Protein 1X0G (pdb70)

Sequence (427 aa):
MVELTPAAIQELERLQILRIQVQPSECGDWRYDLALVAEPKPTDLLTQSQGWTIAIAAEAAELLRGLRVDYIEDLMGGAFRFHNPNASQTCGCGMAFRVSRSMVELTPAAIQELERLQTHGVRRGQAAILRIQVQPSECGDWRYDLALVAEPKPTDLLTQSQGWTIAIAAEAAELLRGLRVDYIEDLMGGAFRFHNPNASQTCGCGMAFRVSMVELTPAAIQELERLQTHGVRRGQAAILRIQVQPSECGDWRYDLALVAEPKPTDLLTQSQGWTIAIAAEAAELLRGLRVDYIEDLMGGAFRFHNPNASQTCGCGMAFRVSRMVELTPAAIQELERLQTHAAILRIQVQPSECGDWRYDLALVAEPKPTDLLTQSQGWTIAIAAEAAELLRGLRVDYIEDLMGGAFRFHNPNASQTCGCGMAFRVS

Secondary structure (DSSP, 8-state):
--EE-HHHHHHT-----EEEEEEEBSSSSEEEEEEE-SS--TT-EEE-SSS--EEE-GGGHHHHTT-EEEEEEETTEEEEEEE-TT-SEE-SSSSEEE----/--EE-HHHHHHHHHHH-SSS--SS--EEEEEEEEEEEEEEEEEEEE-SS--TT-EEEEETTEEEEE-GGGHHHHTT-EEEEEEETTEEEEEEE-TGGGEEEPP-TTT---/--EE-HHHHHHHHHHSSSS----SSSEEEEEEEEBSSSSEEEEEEE-SS--TTSEEEEETTEEEEE-GGGHHHHTT-EEEEE--TTS-EEEEE-TT-SEE-TTSSEEE---/--EE-HHHHHHHHHHHT----EEEEEEEEEEEEEEEEEEEESS--TTSEEEEETTEEEEE-TTHHHHHTT-EEEEEEETTEEEEEEE-STT-EEE------S--

Solvent-accessible surface area: 20281 Å² total; per-residue (Å²): 66,5,100,10,27,91,54,0,15,120,53,0,109,102,105,200,86,0,22,0,47,12,27,15,1,10,28,15,3,2,6,0,37,3,43,58,45,117,130,34,37,133,45,14,89,88,35,110,35,102,72,20,24,0,0,0,0,19,29,0,15,97,4,0,138,33,1,87,0,19,47,78,140,52,155,123,28,36,34,5,28,12,85,12,96,49,25,58,87,68,29,91,25,14,7,3,0,24,38,81,59,139,67,7,80,1,30,91,37,0,21,116,14,6,86,114,51,65,84,125,72,134,178,73,82,132,61,19,18,1,28,0,73,18,57,23,28,14,10,1,15,7,74,21,45,58,50,71,51,83,123,50,119,139,73,13,88,102,25,119,14,98,68,13,45,0,0,5,8,34,66,0,19,100,42,0,118,29,0,95,1,34,32,74,123,48,39,9,31,22,1,41,13,16,39,3,51,79,31,12,52,9,0,2,55,4,120,60,58,37,84,116,72,7,104,11,34,88,45,0,11,126,22,1,80,113,42,38,54,150,40,78,219,59,44,107,26,30,22,0,17,0,58,12,29,13,2,8,31,6,0,0,4,4,32,3,35,30,33,59,123,35,97,141,43,9,74,91,35,126,30,98,73,12,34,2,0,0,0,22,24,0,10,104,8,0,131,25,0,97,0,28,20,76,132,32,168,82,51,11,15,5,32,22,80,17,100,50,31,53,81,83,24,73,5,14,5,3,0,45,20,88,103,116,5,94,2,28,93,51,0,15,116,23,10,73,144,66,82,120,146,129,38,15,0,26,0,81,18,81,27,13,19,10,2,20,10,64,18,34,50,48,49,36,46,122,40,122,134,104,19,66,104,38,118,12,110,68,20,52,0,0,0,7,26,56,1,10,96,25,0,129,24,0,97,0,37,25,77,114,43,42,11,3,2,3,23,19,8,26,4,55,74,32,7,48,11,0,3,61,25,85,84,171,186,142,70

Structure (mmCIF, N/CA/C/O backbone):
data_1X0G
#
_entry.id   1X0G
#
_cell.length_a   77.472
_cell.length_b   102.788
_cell.length_c   137.032
_cell.angle_alpha   90.00
_cell.angle_beta   90.00
_cell.angle_gamma   90.00
#
_symmetry.space_group_name_H-M   'I 2 2 2'
#
loop_
_entity.id
_entity.type
_entity.pdbx_description
1 polymer IscA
2 non-polymer 'SODIUM ION'
3 non-polymer 'FE2/S2 (INORGANIC) CLUSTER'
4 water water
#
loop_
_atom_site.group_PDB
_atom_site.id
_atom_site.type_symbol
_atom_site.label_atom_id
_atom_site.label_alt_id
_atom_site.label_comp_id
_atom_site.label_asym_id
_atom_site.label_entity_id
_atom_site.label_seq_id
_atom_site.pdbx_PDB_ins_code
_atom_site.Cartn_x
_atom_site.Cartn_y
_atom_site.Cartn_z
_atom_site.occupancy
_atom_site.B_iso_or_equiv
_atom_site.auth_seq_id
_atom_site.auth_comp_id
_atom_site.auth_asym_id
_atom_site.auth_atom_id
_atom_site.pdbx_PDB_model_num
ATOM 1 N N . MET A 1 1 ? -25.965 22.113 57.699 1.00 95.77 1 MET A N 1
ATOM 2 C CA . MET A 1 1 ? -24.528 21.736 57.420 1.00 96.11 1 MET A CA 1
ATOM 3 C C . MET A 1 1 ? -23.578 22.503 58.310 1.00 93.80 1 MET A C 1
ATOM 4 O O . MET A 1 1 ? -22.590 21.968 58.765 1.00 94.18 1 MET A O 1
ATOM 9 N N . VAL A 1 2 ? -23.872 23.768 58.536 1.00 91.03 2 VAL A N 1
ATOM 10 C CA . VAL A 1 2 ? -22.937 24.600 59.211 1.00 88.17 2 VAL A CA 1
ATOM 11 C C . VAL A 1 2 ? -23.699 25.500 60.113 1.00 86.01 2 VAL A C 1
ATOM 12 O O . VAL A 1 2 ? -24.770 25.910 59.776 1.00 85.42 2 VAL A O 1
ATOM 16 N N . GLU A 1 3 ? -23.135 25.811 61.271 1.00 83.93 3 GLU A N 1
ATOM 17 C CA . GLU A 1 3 ? -23.758 26.775 62.163 1.00 81.35 3 GLU A CA 1
ATOM 18 C C . GLU A 1 3 ? -22.861 27.907 62.585 1.00 78.52 3 GLU A C 1
ATOM 19 O O . GLU A 1 3 ? -21.607 27.778 62.643 1.00 76.87 3 GLU A O 1
ATOM 25 N N . LEU A 1 4 ? -23.558 29.000 62.892 1.00 75.37 4 LEU A N 1
ATOM 26 C CA . LEU A 1 4 ? -22.987 30.157 63.513 1.00 73.50 4 LEU A CA 1
ATOM 27 C C . LEU A 1 4 ? -23.706 30.457 64.814 1.00 73.03 4 LEU A C 1
ATOM 28 O O . LEU A 1 4 ? -24.945 30.419 64.902 1.00 73.51 4 LEU A O 1
ATOM 33 N N . THR A 1 5 ? -22.920 30.775 65.830 1.00 71.49 5 THR A N 1
ATOM 34 C CA . THR A 1 5 ? -23.449 31.244 67.097 1.00 69.37 5 THR A CA 1
ATOM 35 C C . THR A 1 5 ? -23.992 32.657 66.919 1.00 68.53 5 THR A C 1
ATOM 36 O O . THR A 1 5 ? -23.435 33.433 66.135 1.00 67.72 5 THR A O 1
ATOM 40 N N . PRO A 1 6 ? -25.087 33.000 67.637 1.00 67.91 6 PRO A N 1
ATOM 41 C CA . PRO A 1 6 ? -25.605 34.364 67.594 1.00 67.23 6 PRO A CA 1
ATOM 42 C C . PRO A 1 6 ? -24.494 35.374 67.755 1.00 67.04 6 PRO A C 1
ATOM 43 O O . PRO A 1 6 ? -24.591 36.478 67.207 1.00 67.42 6 PRO A O 1
ATOM 47 N N . ALA A 1 7 ? -23.445 34.996 68.491 1.00 66.34 7 ALA A N 1
ATOM 48 C CA . ALA A 1 7 ? -22.371 35.928 68.757 1.00 66.03 7 ALA A CA 1
ATOM 49 C C . ALA A 1 7 ? -21.653 36.257 67.438 1.00 66.07 7 ALA A C 1
ATOM 50 O O . ALA A 1 7 ? -21.446 37.424 67.138 1.00 67.56 7 ALA A O 1
ATOM 52 N N . ALA A 1 8 ? -21.346 35.245 66.629 1.00 65.24 8 ALA A N 1
ATOM 53 C CA . ALA A 1 8 ? -20.683 35.423 65.315 1.00 64.57 8 ALA A CA 1
ATOM 54 C C . ALA A 1 8 ? -21.474 36.280 64.321 1.00 63.24 8 ALA A C 1
ATOM 55 O O . ALA A 1 8 ? -20.945 37.237 63.763 1.00 61.99 8 ALA A O 1
ATOM 57 N N . ILE A 1 9 ? -22.748 35.936 64.156 1.00 63.21 9 ILE A N 1
ATOM 58 C CA . ILE A 1 9 ? -23.716 36.730 63.389 1.00 63.42 9 ILE A CA 1
ATOM 59 C C . ILE A 1 9 ? -23.567 38.218 63.578 1.00 64.22 9 ILE A C 1
ATOM 60 O O . ILE A 1 9 ? -23.828 38.992 62.665 1.00 64.89 9 ILE A O 1
ATOM 65 N N . GLN A 1 10 ? -23.246 38.634 64.794 1.00 64.97 10 GLN A N 1
ATOM 66 C CA . GLN A 1 10 ? -23.431 40.028 65.127 1.00 65.20 10 GLN A CA 1
ATOM 67 C C . GLN A 1 10 ? -22.138 40.786 65.040 1.00 65.60 10 GLN A C 1
ATOM 68 O O . GLN A 1 10 ? -22.114 41.977 64.710 1.00 65.38 10 GLN A O 1
ATOM 74 N N . GLU A 1 11 ? -21.052 40.073 65.320 1.00 66.55 11 GLU A N 1
ATOM 75 C CA . GLU A 1 11 ? -19.788 40.499 64.777 1.00 67.12 11 GLU A CA 1
ATOM 76 C C . GLU A 1 11 ? -19.919 40.575 63.267 1.00 67.68 11 GLU A C 1
ATOM 77 O O . GLU A 1 11 ? -19.255 41.414 62.678 1.00 68.14 11 GLU A O 1
ATOM 83 N N . LEU A 1 12 ? -20.773 39.739 62.646 1.00 67.81 12 LEU A N 1
ATOM 84 C CA . LEU A 1 12 ? -21.001 39.875 61.191 1.00 68.19 12 LEU A CA 1
ATOM 85 C C . LEU A 1 12 ? -21.886 41.090 60.725 1.00 69.08 12 LEU A C 1
ATOM 86 O O . LEU A 1 12 ? -21.994 41.373 59.510 1.00 69.00 12 LEU A O 1
ATOM 91 N N . GLU A 1 13 ? -22.507 41.800 61.689 1.00 69.38 13 GLU A N 1
ATOM 92 C CA . GLU A 1 13 ? -22.930 43.146 61.361 1.00 69.58 13 GLU A CA 1
ATOM 93 C C . GLU A 1 13 ? -21.740 44.034 61.855 1.00 69.90 13 GLU A C 1
ATOM 94 O O . GLU A 1 13 ? -21.379 44.151 63.055 1.00 69.18 13 GLU A O 1
ATOM 100 N N . ARG A 1 14 ? -21.094 44.522 60.765 1.00 71.65 14 ARG A N 1
ATOM 101 C CA . ARG A 1 14 ? -19.650 44.308 60.488 1.00 73.53 14 ARG A CA 1
ATOM 102 C C . ARG A 1 14 ? -19.606 44.459 58.993 1.00 73.71 14 ARG A C 1
ATOM 103 O O . ARG A 1 14 ? -18.552 44.556 58.358 1.00 73.66 14 ARG A O 1
ATOM 111 N N . LEU A 1 15 ? -20.803 44.424 58.433 1.00 73.89 15 LEU A N 1
ATOM 112 C CA . LEU A 1 15 ? -21.060 45.128 57.241 1.00 73.42 15 LEU A CA 1
ATOM 113 C C . LEU A 1 15 ? -20.910 46.616 57.678 1.00 73.12 15 LEU A C 1
ATOM 114 O O . LEU A 1 15 ? -21.868 47.425 57.598 1.00 73.55 15 LEU A O 1
ATOM 119 N N . GLN A 1 16 ? -19.694 46.944 58.178 1.00 72.14 16 GLN A N 1
ATOM 120 C CA . GLN A 1 16 ? -19.218 48.330 58.293 1.00 71.85 16 GLN A CA 1
ATOM 121 C C . GLN A 1 16 ? -20.120 49.180 59.223 1.00 70.89 16 GLN A C 1
ATOM 122 O O . GLN A 1 16 ? -19.822 49.373 60.479 1.00 69.62 16 GLN A O 1
ATOM 128 N N . ILE A 1 27 ? -25.140 37.531 53.367 1.00 58.19 27 ILE A N 1
ATOM 129 C CA . ILE A 1 27 ? -24.563 36.172 52.972 1.00 59.10 27 ILE A CA 1
ATOM 130 C C . ILE A 1 27 ? -22.993 35.889 53.064 1.00 58.82 27 ILE A C 1
ATOM 131 O O . ILE A 1 27 ? -22.131 36.661 52.589 1.00 58.02 27 ILE A O 1
ATOM 136 N N . LEU A 1 28 ? -22.653 34.734 53.652 1.00 60.11 28 LEU A N 1
ATOM 137 C CA . LEU A 1 28 ? -21.244 34.405 54.031 1.00 61.46 28 LEU A CA 1
ATOM 138 C C . LEU A 1 28 ? -20.621 33.169 53.385 1.00 61.68 28 LEU A C 1
ATOM 139 O O . LEU A 1 28 ? -21.250 32.120 53.270 1.00 62.37 28 LEU A O 1
ATOM 144 N N . ARG A 1 29 ? -19.339 33.268 53.031 1.00 61.71 29 ARG A N 1
ATOM 145 C CA . ARG A 1 29 ? -18.819 32.239 52.215 1.00 61.73 29 ARG A CA 1
ATOM 146 C C . ARG A 1 29 ? -17.599 31.699 52.843 1.00 61.89 29 ARG A C 1
ATOM 147 O O . ARG A 1 29 ? -16.583 32.377 53.018 1.00 62.59 29 ARG A O 1
ATOM 155 N N . ILE A 1 30 ? -17.760 30.460 53.266 1.00 61.13 30 ILE A N 1
ATOM 156 C CA . ILE A 1 30 ? -16.721 29.761 53.897 1.00 60.33 30 ILE A CA 1
ATOM 157 C C . ILE A 1 30 ? -16.078 28.837 52.828 1.00 61.31 30 ILE A C 1
ATOM 158 O O . ILE A 1 30 ? -16.814 28.109 52.093 1.00 61.37 30 ILE A O 1
ATOM 163 N N . GLN A 1 31 ? -14.737 28.915 52.730 1.00 60.84 31 GLN A N 1
ATOM 164 C CA . GLN A 1 31 ? -13.896 27.989 51.970 1.00 62.68 31 GLN A CA 1
ATOM 165 C C . GLN A 1 31 ? -12.518 27.770 52.711 1.00 63.38 31 GLN A C 1
ATOM 166 O O . GLN A 1 31 ? -12.329 28.277 53.836 1.00 65.29 31 GLN A O 1
ATOM 172 N N . VAL A 1 32 ? -11.569 27.037 52.133 1.00 62.32 32 VAL A N 1
ATOM 173 C CA . VAL A 1 32 ? -10.315 26.808 52.835 1.00 61.45 32 VAL A CA 1
ATOM 174 C C . VAL A 1 32 ? -9.158 27.204 51.955 1.00 61.94 32 VAL A C 1
ATOM 175 O O . VAL A 1 32 ? -9.238 27.196 50.749 1.00 60.42 32 VAL A O 1
ATOM 179 N N . GLN A 1 33 ? -8.029 27.484 52.532 1.00 61.63 33 GLN A N 1
ATOM 180 C CA . GLN A 1 33 ? -6.923 27.538 51.663 1.00 60.81 33 GLN A CA 1
ATOM 181 C C . GLN A 1 33 ? -5.726 26.867 52.322 1.00 59.00 33 GLN A C 1
ATOM 182 O O . GLN A 1 33 ? -5.620 26.743 53.530 1.00 58.82 33 GLN A O 1
ATOM 188 N N . PRO A 1 34 ? -4.801 26.397 51.509 1.00 58.43 34 PRO A N 1
ATOM 189 C CA . PRO A 1 34 ? -3.648 25.750 52.115 1.00 57.48 34 PRO A CA 1
ATOM 190 C C . PRO A 1 34 ? -2.945 26.704 53.053 1.00 59.32 34 PRO A C 1
ATOM 191 O O . PRO A 1 34 ? -2.889 27.884 52.740 1.00 58.27 34 PRO A O 1
ATOM 195 N N . SER A 1 35 ? -2.388 26.203 54.178 1.00 59.96 35 SER A N 1
ATOM 196 C CA . SER A 1 35 ? -1.834 27.086 55.137 1.00 60.46 35 SER A CA 1
ATOM 197 C C . SER A 1 35 ? -0.583 26.543 55.745 1.00 60.84 35 SER A C 1
ATOM 198 O O . SER A 1 35 ? -0.372 25.371 55.636 1.00 61.59 35 SER A O 1
ATOM 201 N N . GLU A 1 36 ? 0.283 27.407 56.282 1.00 60.50 36 GLU A N 1
ATOM 202 C CA . GLU A 1 36 ? 1.493 27.002 56.973 1.00 60.47 36 GLU A CA 1
ATOM 203 C C . GLU A 1 36 ? 1.239 26.224 58.256 1.00 60.60 36 GLU A C 1
ATOM 204 O O . GLU A 1 36 ? 1.648 25.056 58.396 1.00 61.26 36 GLU A O 1
ATOM 210 N N . CYS A 1 37 ? 0.568 26.827 59.217 1.00 61.71 37 CYS A N 1
ATOM 211 C CA . CYS A 1 37 ? 0.074 26.036 60.367 1.00 61.09 37 CYS A CA 1
ATOM 212 C C . CYS A 1 37 ? -0.868 24.984 59.772 1.00 59.57 37 CYS A C 1
ATOM 213 O O . CYS A 1 37 ? -1.648 25.323 58.885 1.00 60.50 37 CYS A O 1
ATOM 216 N N . GLY A 1 38 ? -0.721 23.723 60.136 1.00 57.36 38 GLY A N 1
ATOM 217 C CA . GLY A 1 38 ? -1.734 22.752 59.710 1.00 58.12 38 GLY A CA 1
ATOM 218 C C . GLY A 1 38 ? -1.758 22.556 58.213 1.00 59.54 38 GLY A C 1
ATOM 219 O O . GLY A 1 38 ? -0.724 22.756 57.527 1.00 59.06 38 GLY A O 1
ATOM 220 N N . ASP A 1 39 ? -2.930 22.165 57.704 1.00 59.15 39 ASP A N 1
ATOM 221 C CA . ASP A 1 39 ? -3.066 22.003 56.309 1.00 59.69 39 ASP A CA 1
ATOM 222 C C . ASP A 1 39 ? -3.938 23.061 55.684 1.00 61.63 39 ASP A C 1
ATOM 223 O O . ASP A 1 39 ? -3.613 23.526 54.616 1.00 63.29 39 ASP A O 1
ATOM 228 N N . TRP A 1 40 ? -5.048 23.422 56.311 1.00 61.97 40 TRP A N 1
ATOM 229 C CA . TRP A 1 40 ? -6.028 24.258 55.724 1.00 64.43 40 TRP A CA 1
ATOM 230 C C . TRP A 1 40 ? -6.320 25.378 56.689 1.00 65.92 40 TRP A C 1
ATOM 231 O O . TRP A 1 40 ? -6.408 25.114 57.929 1.00 68.27 40 TRP A O 1
ATOM 242 N N . ARG A 1 41 ? -6.464 26.599 56.169 1.00 64.25 41 ARG A N 1
ATOM 243 C CA . ARG A 1 41 ? -6.883 27.696 56.975 1.00 63.60 41 ARG A CA 1
ATOM 244 C C . ARG A 1 41 ? -8.223 28.130 56.391 1.00 64.08 41 ARG A C 1
ATOM 245 O O . ARG A 1 41 ? -8.374 28.205 55.163 1.00 63.23 41 ARG A O 1
ATOM 253 N N . TYR A 1 42 ? -9.223 28.379 57.262 1.00 64.14 42 TYR A N 1
ATOM 254 C CA . TYR A 1 42 ? -10.529 28.913 56.811 1.00 62.62 42 TYR A CA 1
ATOM 255 C C . TYR A 1 42 ? -10.339 30.241 56.098 1.00 61.77 42 TYR A C 1
ATOM 256 O O . TYR A 1 42 ? -9.457 31.040 56.395 1.00 61.48 42 TYR A O 1
ATOM 265 N N . ASP A 1 43 ? -11.109 30.424 55.058 1.00 62.51 43 ASP A N 1
ATOM 266 C CA . ASP A 1 43 ? -11.068 31.673 54.317 1.00 63.98 43 ASP A CA 1
ATOM 267 C C . ASP A 1 43 ? -12.529 32.204 54.401 1.00 63.61 43 ASP A C 1
ATOM 268 O O . ASP A 1 43 ? -13.480 31.459 54.204 1.00 63.78 43 ASP A O 1
ATOM 273 N N . LEU A 1 44 ? -12.715 33.445 54.840 1.00 64.28 44 LEU A N 1
ATOM 274 C CA . LEU A 1 44 ? -14.069 33.936 55.073 1.00 64.13 44 LEU A CA 1
ATOM 275 C C . LEU A 1 44 ? -14.333 35.165 54.290 1.00 64.06 44 LEU A C 1
ATOM 276 O O . LEU A 1 44 ? -13.639 36.172 54.428 1.00 65.31 44 LEU A O 1
ATOM 281 N N . ALA A 1 45 ? -15.354 35.137 53.467 1.00 64.34 45 ALA A N 1
ATOM 282 C CA . ALA A 1 45 ? -15.674 36.377 52.790 1.00 64.26 45 ALA A CA 1
ATOM 283 C C . ALA A 1 45 ? -17.141 36.708 52.913 1.00 63.72 45 ALA A C 1
ATOM 284 O O . ALA A 1 45 ? -17.979 35.809 53.070 1.00 63.65 45 ALA A O 1
ATOM 286 N N . LEU A 1 46 ? -17.423 38.008 52.869 1.00 63.46 46 LEU A N 1
ATOM 287 C CA . LEU A 1 46 ? -18.768 38.532 52.803 1.00 62.81 46 LEU A CA 1
ATOM 288 C C . LEU A 1 46 ? -19.027 38.655 51.344 1.00 62.56 46 LEU A C 1
ATOM 289 O O . LEU A 1 46 ? -18.239 39.281 50.628 1.00 63.21 46 LEU A O 1
ATOM 294 N N . VAL A 1 47 ? -20.107 38.083 50.842 1.00 62.31 47 VAL A N 1
ATOM 295 C CA . VAL A 1 47 ? -20.284 38.143 49.381 1.00 61.31 47 VAL A CA 1
ATOM 296 C C . VAL A 1 47 ? -21.674 38.531 48.872 1.00 62.13 47 VAL A C 1
ATOM 297 O O . VAL A 1 47 ? -22.687 38.223 49.529 1.00 62.84 47 VAL A O 1
ATOM 301 N N . ALA A 1 48 ? -21.725 39.160 47.673 1.00 61.75 48 ALA A N 1
ATOM 302 C CA . ALA A 1 48 ? -23.006 39.565 47.063 1.00 61.51 48 ALA A CA 1
ATOM 303 C C . ALA A 1 48 ? -23.807 38.345 46.598 1.00 61.82 48 ALA A C 1
ATOM 304 O O . ALA A 1 48 ? -25.168 38.345 46.577 1.00 61.99 48 ALA A O 1
ATOM 306 N N . GLU A 1 49 ? -22.844 37.181 46.200 1.00 62.64 49 GLU A N 1
ATOM 307 C CA . GLU A 1 49 ? -23.648 36.074 45.664 1.00 63.34 49 GLU A CA 1
ATOM 308 C C . GLU A 1 49 ? -22.843 34.792 45.915 1.00 63.90 49 GLU A C 1
ATOM 309 O O . GLU A 1 49 ? -21.599 34.821 45.911 1.00 64.61 49 GLU A O 1
ATOM 315 N N . PRO A 1 50 ? -23.547 33.667 46.174 1.00 64.49 50 PRO A N 1
ATOM 316 C CA . PRO A 1 50 ? -22.849 32.367 46.313 1.00 63.92 50 PRO A CA 1
ATOM 317 C C . PRO A 1 50 ? -22.446 31.836 44.951 1.00 63.85 50 PRO A C 1
ATOM 318 O O . PRO A 1 50 ? -23.209 32.008 44.009 1.00 64.99 50 PRO A O 1
ATOM 322 N N . LYS A 1 51 ? -21.261 31.240 44.824 1.00 63.37 51 LYS A N 1
ATOM 323 C CA . LYS A 1 51 ? -20.918 30.481 43.639 1.00 62.67 51 LYS A CA 1
ATOM 324 C C . LYS A 1 51 ? -22.131 29.615 43.356 1.00 61.53 51 LYS A C 1
ATOM 325 O O . LYS A 1 51 ? -22.861 29.225 44.278 1.00 60.65 51 LYS A O 1
ATOM 331 N N . PRO A 1 52 ? -22.421 29.371 42.075 1.00 61.79 52 PRO A N 1
ATOM 332 C CA . PRO A 1 52 ? -23.684 28.651 41.870 1.00 62.08 52 PRO A CA 1
ATOM 333 C C . PRO A 1 52 ? -23.731 27.244 42.506 1.00 62.65 52 PRO A C 1
ATOM 334 O O . PRO A 1 52 ? -24.818 26.785 42.840 1.00 64.12 52 PRO A O 1
ATOM 338 N N . THR A 1 53 ? -22.575 26.613 42.721 1.00 62.62 53 THR A N 1
ATOM 339 C CA . THR A 1 53 ? -22.462 25.252 43.257 1.00 62.16 53 THR A CA 1
ATOM 340 C C . THR A 1 53 ? -22.101 25.194 44.756 1.00 63.12 53 THR A C 1
ATOM 341 O O . THR A 1 53 ? -21.751 24.134 45.228 1.00 63.52 53 THR A O 1
ATOM 345 N N . ASP A 1 54 ? -22.119 26.310 45.491 1.00 63.64 54 ASP A N 1
ATOM 346 C CA . ASP A 1 54 ? -21.992 26.271 46.959 1.00 64.83 54 ASP A CA 1
ATOM 347 C C . ASP A 1 54 ? -23.135 25.542 47.688 1.00 65.66 54 ASP A C 1
ATOM 348 O O . ASP A 1 54 ? -24.297 25.496 47.211 1.00 66.76 54 ASP A O 1
ATOM 353 N N . LEU A 1 55 ? -22.813 25.010 48.854 1.00 66.45 55 LEU A N 1
ATOM 354 C CA . LEU A 1 55 ? -23.795 24.385 49.740 1.00 68.42 55 LEU A CA 1
ATOM 355 C C . LEU A 1 55 ? -24.316 25.357 50.821 1.00 69.53 55 LEU A C 1
ATOM 356 O O . LEU A 1 55 ? -23.575 25.712 51.787 1.00 69.16 55 LEU A O 1
ATOM 361 N N . LEU A 1 56 ? -25.587 25.759 50.648 1.00 69.05 56 LEU A N 1
ATOM 362 C CA . LEU A 1 56 ? -26.165 26.858 51.404 1.00 70.32 56 LEU A CA 1
ATOM 363 C C . LEU A 1 56 ? -26.870 26.431 52.692 1.00 71.48 56 LEU A C 1
ATOM 364 O O . LEU A 1 56 ? -27.542 25.399 52.733 1.00 72.18 56 LEU A O 1
ATOM 369 N N . THR A 1 57 ? -26.738 27.225 53.745 1.00 71.92 57 THR A N 1
ATOM 370 C CA . THR A 1 57 ? -27.644 27.046 54.861 1.00 73.06 57 THR A CA 1
ATOM 371 C C . THR A 1 57 ? -28.165 28.376 55.386 1.00 73.16 57 THR A C 1
ATOM 372 O O . THR A 1 57 ? -27.416 29.360 55.482 1.00 73.35 57 THR A O 1
ATOM 376 N N . GLN A 1 58 ? -29.468 28.411 55.646 1.00 73.15 58 GLN A N 1
ATOM 377 C CA . GLN A 1 58 ? -30.064 29.494 56.402 1.00 73.69 58 GLN A CA 1
ATOM 378 C C . GLN A 1 58 ? -29.725 29.284 57.892 1.00 73.40 58 GLN A C 1
ATOM 379 O O . GLN A 1 58 ? -29.333 28.179 58.274 1.00 74.30 58 GLN A O 1
ATOM 385 N N . SER A 1 59 ? -29.777 30.333 58.720 1.00 72.69 59 SER A N 1
ATOM 386 C CA . SER A 1 59 ? -29.626 30.172 60.197 1.00 71.84 59 SER A CA 1
ATOM 387 C C . SER A 1 59 ? -29.454 31.482 60.937 1.00 71.00 59 SER A C 1
ATOM 388 O O . SER A 1 59 ? -28.358 31.938 61.169 1.00 70.41 59 SER A O 1
ATOM 391 N N . GLN A 1 60 ? -30.583 32.073 61.311 1.00 70.85 60 GLN A N 1
ATOM 392 C CA . GLN A 1 60 ? -30.690 33.461 61.828 1.00 70.24 60 GLN A CA 1
ATOM 393 C C . GLN A 1 60 ? -30.680 34.447 60.653 1.00 69.84 60 GLN A C 1
ATOM 394 O O . GLN A 1 60 ? -29.868 35.407 60.605 1.00 69.85 60 GLN A O 1
ATOM 400 N N . GLY A 1 61 ? -31.613 34.148 59.687 1.00 69.38 61 GLY A N 1
ATOM 401 C CA . GLY A 1 61 ? -31.773 34.915 58.447 1.00 68.26 61 GLY A CA 1
ATOM 402 C C . GLY A 1 61 ? -30.509 35.264 57.664 1.00 67.81 61 GLY A C 1
ATOM 403 O O . GLY A 1 61 ? -30.524 36.287 56.963 1.00 68.83 61 GLY A O 1
ATOM 404 N N . TRP A 1 62 ? -29.425 34.458 57.800 1.00 65.98 62 TRP A N 1
ATOM 405 C CA . TRP A 1 62 ? -28.191 34.676 57.014 1.00 64.61 62 TRP A CA 1
ATOM 406 C C . TRP A 1 62 ? -28.046 33.499 56.063 1.00 64.56 62 TRP A C 1
ATOM 407 O O . TRP A 1 62 ? -28.403 32.351 56.428 1.00 64.91 62 TRP A O 1
ATOM 418 N N . THR A 1 63 ? -27.529 33.729 54.856 1.00 64.31 63 THR A N 1
ATOM 419 C CA . THR A 1 63 ? -27.180 32.550 54.089 1.00 64.31 63 THR A CA 1
ATOM 420 C C . THR A 1 63 ? -25.695 32.239 54.243 1.00 65.40 63 THR A C 1
ATOM 421 O O . THR A 1 63 ? -24.838 33.146 54.259 1.00 65.80 63 THR A O 1
ATOM 425 N N . ILE A 1 64 ? -25.401 30.938 54.358 1.00 65.92 64 ILE A N 1
ATOM 426 C CA . ILE A 1 64 ? -24.049 30.462 54.500 1.00 66.24 64 ILE A CA 1
ATOM 427 C C . ILE A 1 64 ? -23.655 29.584 53.328 1.00 66.52 64 ILE A C 1
ATOM 428 O O . ILE A 1 64 ? -24.267 28.539 53.091 1.00 67.27 64 ILE A O 1
ATOM 433 N N . ALA A 1 65 ? -22.599 30.012 52.629 1.00 65.63 65 ALA A N 1
ATOM 434 C CA . ALA A 1 65 ? -22.152 29.421 51.400 1.00 64.27 65 ALA A CA 1
ATOM 435 C C . ALA A 1 65 ? -20.875 28.606 51.642 1.00 64.16 65 ALA A C 1
ATOM 436 O O . ALA A 1 65 ? -19.756 29.165 51.759 1.00 63.26 65 ALA A O 1
ATOM 438 N N . ILE A 1 66 ? -21.065 27.284 51.703 1.00 63.73 66 ILE A N 1
ATOM 439 C CA . ILE A 1 66 ? -19.958 26.378 51.806 1.00 63.95 66 ILE A CA 1
ATOM 440 C C . ILE A 1 66 ? -19.558 25.960 50.419 1.00 64.59 66 ILE A C 1
ATOM 441 O O . ILE A 1 66 ? -20.397 25.499 49.618 1.00 64.37 66 ILE A O 1
ATOM 446 N N . ALA A 1 67 ? -18.270 26.159 50.108 1.00 64.78 67 ALA A N 1
ATOM 447 C CA . ALA A 1 67 ? -17.735 25.699 48.820 1.00 63.81 67 ALA A CA 1
ATOM 448 C C . ALA A 1 67 ? -17.719 24.179 48.672 1.00 64.08 67 ALA A C 1
ATOM 449 O O . ALA A 1 67 ? -17.313 23.432 49.537 1.00 63.91 67 ALA A O 1
ATOM 451 N N . ALA A 1 68 ? -18.219 23.746 47.528 1.00 66.17 68 ALA A N 1
ATOM 452 C CA . ALA A 1 68 ? -18.545 22.370 47.276 1.00 66.81 68 ALA A CA 1
ATOM 453 C C . ALA A 1 68 ? -17.282 21.481 47.350 1.00 67.16 68 ALA A C 1
ATOM 454 O O . ALA A 1 68 ? -17.313 20.387 47.895 1.00 66.55 68 ALA A O 1
ATOM 456 N N . GLU A 1 69 ? -16.167 21.976 46.856 1.00 67.49 69 GLU A N 1
ATOM 457 C CA . GLU A 1 69 ? -14.986 21.164 46.874 1.00 68.99 69 GLU A CA 1
ATOM 458 C C . GLU A 1 69 ? -14.579 20.864 48.336 1.00 68.58 69 GLU A C 1
ATOM 459 O O . GLU A 1 69 ? -13.907 19.853 48.612 1.00 68.48 69 GLU A O 1
ATOM 465 N N . ALA A 1 70 ? -15.036 21.728 49.268 1.00 67.74 70 ALA A N 1
ATOM 466 C CA . ALA A 1 70 ? -14.594 21.680 50.684 1.00 65.36 70 ALA A CA 1
ATOM 467 C C . ALA A 1 70 ? -15.618 21.084 51.570 1.00 64.48 70 ALA A C 1
ATOM 468 O O . ALA A 1 70 ? -15.342 20.819 52.707 1.00 62.70 70 ALA A O 1
ATOM 470 N N . ALA A 1 71 ? -16.787 20.783 51.011 1.00 66.70 71 ALA A N 1
ATOM 471 C CA . ALA A 1 71 ? -17.872 20.139 51.786 1.00 68.16 71 ALA A CA 1
ATOM 472 C C . ALA A 1 71 ? -17.252 19.126 52.754 1.00 69.63 71 ALA A C 1
ATOM 473 O O . ALA A 1 71 ? -17.454 19.225 53.936 1.00 69.59 71 ALA A O 1
ATOM 475 N N . GLU A 1 72 ? -16.486 18.179 52.227 1.00 71.43 72 GLU A N 1
ATOM 476 C CA . GLU A 1 72 ? -15.888 17.120 53.007 1.00 73.59 72 GLU A CA 1
ATOM 477 C C . GLU A 1 72 ? -15.167 17.683 54.173 1.00 73.45 72 GLU A C 1
ATOM 478 O O . GLU A 1 72 ? -15.263 17.124 55.245 1.00 75.40 72 GLU A O 1
ATOM 484 N N . LEU A 1 73 ? -14.422 18.774 53.977 1.00 72.01 73 LEU A N 1
ATOM 485 C CA . LEU A 1 73 ? -13.615 19.320 55.016 1.00 70.69 73 LEU A CA 1
ATOM 486 C C . LEU A 1 73 ? -14.423 20.160 56.036 1.00 70.99 73 LEU A C 1
ATOM 487 O O . LEU A 1 73 ? -13.930 20.431 57.129 1.00 71.04 73 LEU A O 1
ATOM 492 N N . LEU A 1 74 ? -15.657 20.515 55.686 1.00 70.50 74 LEU A N 1
ATOM 493 C CA . LEU A 1 74 ? -16.476 21.465 56.454 1.00 70.52 74 LEU A CA 1
ATOM 494 C C . LEU A 1 74 ? -17.866 21.028 56.950 1.00 70.38 74 LEU A C 1
ATOM 495 O O . LEU A 1 74 ? -18.442 21.723 57.786 1.00 70.54 74 LEU A O 1
ATOM 500 N N . ARG A 1 75 ? -18.389 19.886 56.475 1.00 70.28 75 ARG A N 1
ATOM 501 C CA . ARG A 1 75 ? -19.723 19.423 56.875 1.00 70.02 75 ARG A CA 1
ATOM 502 C C . ARG A 1 75 ? -19.659 19.382 58.367 1.00 69.75 75 ARG A C 1
ATOM 503 O O . ARG A 1 75 ? -18.735 18.740 58.946 1.00 70.16 75 ARG A O 1
ATOM 511 N N . GLY A 1 76 ? -20.573 20.121 58.989 1.00 67.53 76 GLY A N 1
ATOM 512 C CA . GLY A 1 76 ? -20.779 20.045 60.408 1.00 66.71 76 GLY A CA 1
ATOM 513 C C . GLY A 1 76 ? -20.138 21.202 61.136 1.00 66.53 76 GLY A C 1
ATOM 514 O O . GLY A 1 76 ? -20.076 21.217 62.374 1.00 66.98 76 GLY A O 1
ATOM 515 N N . LEU A 1 77 ? -19.652 22.181 60.392 1.00 66.46 77 LEU A N 1
ATOM 516 C CA . LEU A 1 77 ? -18.791 23.201 61.001 1.00 66.27 77 LEU A CA 1
ATOM 517 C C . LEU A 1 77 ? -19.555 24.164 61.920 1.00 66.97 77 LEU A C 1
ATOM 518 O O . LEU A 1 77 ? -20.777 24.397 61.731 1.00 67.87 77 LEU A O 1
ATOM 523 N N . ARG A 1 78 ? -18.848 24.682 62.930 1.00 67.06 78 ARG A N 1
ATOM 524 C CA . ARG A 1 78 ? -19.425 25.632 63.887 1.00 67.82 78 ARG A CA 1
ATOM 525 C C . ARG A 1 78 ? -18.557 26.877 64.007 1.00 67.16 78 ARG A C 1
ATOM 526 O O . ARG A 1 78 ? -17.326 26.818 64.171 1.00 66.22 78 ARG A O 1
ATOM 534 N N . VAL A 1 79 ? -19.208 28.018 63.907 1.00 67.02 79 VAL A N 1
ATOM 535 C CA . VAL A 1 79 ? -18.460 29.263 63.831 1.00 66.66 79 VAL A CA 1
ATOM 536 C C . VAL A 1 79 ? -18.929 30.289 64.868 1.00 66.38 79 VAL A C 1
ATOM 537 O O . VAL A 1 79 ? -20.138 30.638 65.029 1.00 65.35 79 VAL A O 1
ATOM 541 N N . ASP A 1 80 ? -17.944 30.777 65.582 1.00 65.84 80 ASP A N 1
ATOM 542 C CA . ASP A 1 80 ? -18.266 31.582 66.728 1.00 64.95 80 ASP A CA 1
ATOM 543 C C . ASP A 1 80 ? -17.242 32.652 66.750 1.00 63.03 80 ASP A C 1
ATOM 544 O O . ASP A 1 80 ? -16.136 32.500 66.200 1.00 63.27 80 ASP A O 1
ATOM 549 N N . TYR A 1 81 ? -17.663 33.763 67.299 1.00 61.02 81 TYR A N 1
ATOM 550 C CA . TYR A 1 81 ? -16.837 34.891 67.487 1.00 59.88 81 TYR A CA 1
ATOM 551 C C . TYR A 1 81 ? -16.605 35.025 68.976 1.00 59.49 81 TYR A C 1
ATOM 552 O O . TYR A 1 81 ? -17.556 34.973 69.771 1.00 58.61 81 TYR A O 1
ATOM 561 N N . ILE A 1 82 ? -15.342 35.212 69.347 1.00 58.60 82 ILE A N 1
ATOM 562 C CA . ILE A 1 82 ? -14.945 35.415 70.719 1.00 58.66 82 ILE A CA 1
ATOM 563 C C . ILE A 1 82 ? -13.880 36.495 70.817 1.00 57.58 82 ILE A C 1
ATOM 564 O O . ILE A 1 82 ? -12.947 36.492 70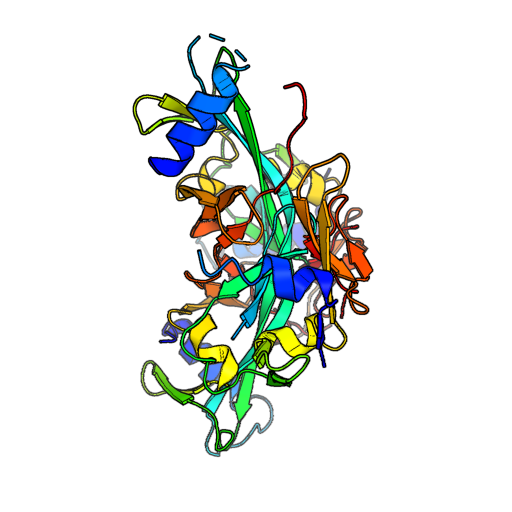.073 1.00 58.15 82 ILE A O 1
ATOM 569 N N . GLU A 1 83 ? -14.010 37.435 71.736 1.00 57.92 83 GLU A N 1
ATOM 570 C CA . GLU A 1 83 ? -12.870 38.284 72.062 1.00 57.34 83 GLU A CA 1
ATOM 571 C C . GLU A 1 83 ? -12.283 37.744 73.369 1.00 56.84 83 GLU A C 1
ATOM 572 O O . GLU A 1 83 ? -12.896 37.816 74.431 1.00 55.26 83 GLU A O 1
ATOM 578 N N . ASP A 1 84 ? -11.112 37.147 73.257 1.00 56.52 84 ASP A N 1
ATOM 579 C CA . ASP A 1 84 ? -10.497 36.581 74.399 1.00 57.18 84 ASP A CA 1
ATOM 580 C C . ASP A 1 84 ? -9.199 37.270 74.627 1.00 56.58 84 ASP A C 1
ATOM 581 O O . ASP A 1 84 ? -9.038 38.366 74.197 1.00 56.16 84 ASP A O 1
ATOM 586 N N . LEU A 1 85 ? -8.286 36.660 75.353 1.00 57.12 85 LEU A N 1
ATOM 587 C CA . LEU A 1 85 ? -7.087 37.369 75.726 1.00 56.94 85 LEU A CA 1
ATOM 588 C C . LEU A 1 85 ? -6.153 37.503 74.551 1.00 57.41 85 LEU A C 1
ATOM 589 O O . LEU A 1 85 ? -5.186 38.233 74.617 1.00 57.33 85 LEU A O 1
ATOM 594 N N . MET A 1 86 ? -6.413 36.794 73.473 1.00 58.78 86 MET A N 1
ATOM 595 C CA . MET A 1 86 ? -5.548 36.983 72.310 1.00 60.83 86 MET A CA 1
ATOM 596 C C . MET A 1 86 ? -6.154 37.984 71.348 1.00 60.53 86 MET A C 1
ATOM 597 O O . MET A 1 86 ? -5.549 38.312 70.348 1.00 61.03 86 MET A O 1
ATOM 602 N N . GLY A 1 87 ? -7.351 38.455 71.667 1.00 60.75 87 GLY A N 1
ATOM 603 C CA . GLY A 1 87 ? -8.039 39.423 70.867 1.00 61.24 87 GLY A CA 1
ATOM 604 C C . GLY A 1 87 ? -9.294 38.824 70.293 1.00 62.23 87 GLY A C 1
ATOM 605 O O . GLY A 1 87 ? -9.760 37.809 70.774 1.00 62.82 87 GLY A O 1
ATOM 606 N N . GLY A 1 88 ? -9.832 39.442 69.239 1.00 62.30 88 GLY A N 1
ATOM 607 C CA . GLY A 1 88 ? -11.169 39.126 68.780 1.00 61.74 88 GLY A CA 1
ATOM 608 C C . GLY A 1 88 ? -10.996 38.472 67.455 1.00 62.23 88 GLY A C 1
ATOM 609 O O . GLY A 1 88 ? -10.265 39.006 66.640 1.00 63.85 88 GLY A O 1
ATOM 610 N N . ALA A 1 89 ? -11.660 37.333 67.230 1.00 60.97 89 ALA A N 1
ATOM 611 C CA . ALA A 1 89 ? -11.442 36.528 66.046 1.00 59.31 89 ALA A CA 1
ATOM 612 C C . ALA A 1 89 ? -12.571 35.532 65.939 1.00 59.66 89 ALA A C 1
ATOM 613 O O . ALA A 1 89 ? -13.202 35.136 66.931 1.00 59.42 89 ALA A O 1
ATOM 615 N N . PHE A 1 90 ? -12.841 35.110 64.729 1.00 60.57 90 PHE A N 1
ATOM 616 C CA . PHE A 1 90 ? -13.737 33.993 64.547 1.00 60.91 90 PHE A CA 1
ATOM 617 C C . PHE A 1 90 ? -13.059 32.742 65.063 1.00 61.03 90 PHE A C 1
ATOM 618 O O . PHE A 1 90 ? -11.853 32.697 65.149 1.00 59.37 90 PHE A O 1
ATOM 626 N N . ARG A 1 91 ? -13.888 31.799 65.513 1.00 62.41 91 ARG A N 1
ATOM 627 C CA . ARG A 1 91 ? -13.445 30.536 66.089 1.00 63.69 91 ARG A CA 1
ATOM 628 C C . ARG A 1 91 ? -14.240 29.358 65.469 1.00 65.86 91 ARG A C 1
ATOM 629 O O . ARG A 1 91 ? -15.444 29.514 65.020 1.00 66.66 91 ARG A O 1
ATOM 637 N N . PHE A 1 92 ? -13.590 28.184 65.493 1.00 65.83 92 PHE A N 1
ATOM 638 C CA . PHE A 1 92 ? -14.039 27.107 64.688 1.00 66.83 92 PHE A CA 1
ATOM 639 C C . PHE A 1 92 ? -14.026 25.798 65.365 1.00 67.74 92 PHE A C 1
ATOM 640 O O . PHE A 1 92 ? -13.031 25.344 65.825 1.00 67.39 92 PHE A O 1
ATOM 648 N N . HIS A 1 93 ? -15.155 25.146 65.312 1.00 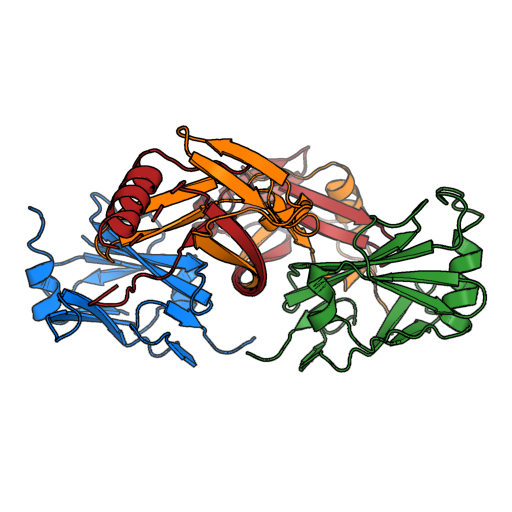70.32 93 HIS A N 1
ATOM 649 C CA . HIS A 1 93 ? -15.282 23.829 65.834 1.00 72.87 93 HIS A CA 1
ATOM 650 C C . HIS A 1 93 ? -15.758 22.945 64.667 1.00 72.45 93 HIS A C 1
ATOM 651 O O . HIS A 1 93 ? -16.976 22.786 64.361 1.00 74.08 93 HIS A O 1
ATOM 658 N N . ASN A 1 94 ? -14.744 22.387 64.032 1.00 70.47 94 ASN A N 1
ATOM 659 C CA . ASN A 1 94 ? -14.847 21.539 62.869 1.00 68.57 94 ASN A CA 1
ATOM 660 C C . ASN A 1 94 ? -14.750 20.055 63.216 1.00 67.33 94 ASN A C 1
ATOM 661 O O . ASN A 1 94 ? -13.654 19.512 63.520 1.00 66.37 94 ASN A O 1
ATOM 666 N N . PRO A 1 95 ? -15.859 19.372 63.086 1.00 65.50 95 PRO A N 1
ATOM 667 C CA . PRO A 1 95 ? -15.808 18.000 63.549 1.00 65.51 95 PRO A CA 1
ATOM 668 C C . PRO A 1 95 ? -14.913 17.201 62.642 1.00 66.27 95 PRO A C 1
ATOM 669 O O . PRO A 1 95 ? -14.554 16.096 63.014 1.00 68.67 95 PRO A O 1
ATOM 673 N N . ASN A 1 96 ? -14.573 17.693 61.452 1.00 63.92 96 ASN A N 1
ATOM 674 C CA . ASN A 1 96 ? -13.680 16.912 60.649 1.00 62.83 96 ASN A CA 1
ATOM 675 C C . ASN A 1 96 ? -12.251 17.077 60.919 1.00 63.25 96 ASN A C 1
ATOM 676 O O . ASN A 1 96 ? -11.482 16.320 60.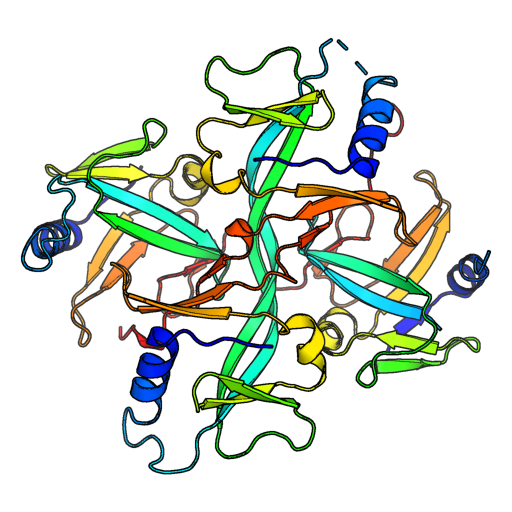388 1.00 64.19 96 ASN A O 1
ATOM 681 N N . ALA A 1 97 ? -11.887 18.114 61.684 1.00 64.42 97 ALA A N 1
ATOM 682 C CA . ALA A 1 97 ? -10.482 18.427 62.056 1.00 63.92 97 ALA A CA 1
ATOM 683 C C . ALA A 1 97 ? -10.009 17.315 62.851 1.00 64.25 97 ALA A C 1
ATOM 684 O O . ALA A 1 97 ? -10.679 16.915 63.801 1.00 65.93 97 ALA A O 1
ATOM 686 N N . SER A 1 98 ? -8.913 16.737 62.425 1.00 64.96 98 SER A N 1
ATOM 687 C CA . SER A 1 98 ? -8.201 15.831 63.266 1.00 64.92 98 SER A CA 1
ATOM 688 C C . SER A 1 98 ? -7.083 16.548 64.034 1.00 66.15 98 SER A C 1
ATOM 689 O O . SER A 1 98 ? -6.496 16.004 64.909 1.00 66.69 98 SER A O 1
ATOM 692 N N . GLN A 1 99 ? -6.806 17.809 63.743 1.00 68.18 99 GLN A N 1
ATOM 693 C CA . GLN A 1 99 ? -5.789 18.593 64.472 1.00 69.18 99 GLN A CA 1
ATOM 694 C C . GLN A 1 99 ? -6.183 19.989 64.141 1.00 68.34 99 GLN A C 1
ATOM 695 O O . GLN A 1 99 ? -6.642 20.190 63.062 1.00 69.38 99 GLN A O 1
ATOM 701 N N . THR A 1 100 ? -6.053 20.948 65.051 1.00 67.96 100 THR A N 1
ATOM 702 C CA . THR A 1 100 ? -6.242 22.384 64.751 1.00 66.88 100 THR A CA 1
ATOM 703 C C . THR A 1 100 ? -4.946 23.009 65.210 1.00 65.14 100 THR A C 1
ATOM 704 O O . THR A 1 100 ? -4.293 22.411 66.024 1.00 62.67 100 THR A O 1
ATOM 708 N N . CYS A 1 101 ? -4.513 24.120 64.613 1.00 64.82 101 CYS A N 1
ATOM 709 C CA . CYS A 1 101 ? -3.331 24.803 65.121 1.00 63.68 101 CYS A CA 1
ATOM 710 C C . CYS A 1 101 ? -3.773 25.354 66.515 1.00 64.39 101 CYS A C 1
ATOM 711 O O . CYS A 1 101 ? -4.965 25.216 66.930 1.00 63.12 101 CYS A O 1
ATOM 714 N N . GLY A 1 102 ? -2.829 25.968 67.228 1.00 63.94 102 GLY A N 1
ATOM 715 C CA . GLY A 1 102 ? -3.091 26.706 68.472 1.00 62.32 102 GLY A CA 1
ATOM 716 C C . GLY A 1 102 ? -4.255 27.651 68.354 1.00 64.79 102 GLY A C 1
ATOM 717 O O . GLY A 1 102 ? -5.046 27.659 69.216 1.00 64.81 102 GLY A O 1
ATOM 718 N N . CYS A 1 103 ? -4.450 28.408 67.255 1.00 66.35 103 CYS A N 1
ATOM 719 C CA . CYS A 1 103 ? -5.461 29.500 67.266 1.00 65.35 103 CYS A CA 1
ATOM 720 C C . CYS A 1 103 ? -6.817 28.979 66.817 1.00 66.33 103 CYS A C 1
ATOM 721 O O . CYS A 1 103 ? -7.832 29.621 67.000 1.00 66.21 103 CYS A O 1
ATOM 724 N N . GLY A 1 104 ? -6.826 27.832 66.171 1.00 67.03 104 GLY A N 1
ATOM 725 C CA . GLY A 1 104 ? -8.077 27.308 65.714 1.00 68.36 104 GLY A CA 1
ATOM 726 C C . GLY A 1 104 ? -8.340 27.607 64.252 1.00 69.24 104 GLY A C 1
ATOM 727 O O . GLY A 1 104 ? -9.256 27.046 63.667 1.00 70.09 104 GLY A O 1
ATOM 728 N N . MET A 1 105 ? -7.551 28.465 63.635 1.00 69.81 105 MET A N 1
ATOM 729 C CA . MET A 1 105 ? -7.936 28.840 62.273 1.00 69.92 105 MET A CA 1
ATOM 730 C C . MET A 1 105 ? -7.313 27.922 61.218 1.00 68.81 105 MET A C 1
ATOM 731 O O . MET A 1 105 ? -7.671 27.994 60.041 1.00 69.22 105 MET A O 1
ATOM 736 N N . ALA A 1 106 ? -6.427 27.036 61.637 1.00 67.25 106 ALA A N 1
ATOM 737 C CA . ALA A 1 106 ? -5.859 26.075 60.719 1.00 66.28 106 ALA A CA 1
ATOM 738 C C . ALA A 1 106 ? -6.077 24.687 61.258 1.00 66.83 106 ALA A C 1
ATOM 739 O O . ALA A 1 106 ? -5.956 24.419 62.476 1.00 67.04 106 ALA A O 1
ATOM 741 N N . PHE A 1 107 ? -6.378 23.781 60.357 1.00 66.45 107 PHE A N 1
ATOM 742 C CA . PHE A 1 107 ? -6.501 22.348 60.713 1.00 64.74 107 PHE A CA 1
ATOM 743 C C . PHE A 1 107 ? -5.932 21.350 59.676 1.00 65.12 107 PHE A C 1
ATOM 744 O O . PHE A 1 107 ? -5.344 21.707 58.618 1.00 65.91 107 PHE A O 1
ATOM 752 N N . ARG A 1 108 ? -6.124 20.080 59.991 1.00 65.04 108 ARG A N 1
ATOM 753 C CA . ARG A 1 108 ? -5.822 18.973 59.075 1.00 65.63 108 ARG A CA 1
ATOM 754 C C . ARG A 1 108 ? -6.803 17.935 59.368 1.00 64.88 108 ARG A C 1
ATOM 755 O O . ARG A 1 108 ? -7.324 17.945 60.408 1.00 65.85 108 ARG A O 1
ATOM 763 N N . VAL A 1 109 ? -7.155 17.106 58.414 1.00 67.65 109 VAL A N 1
ATOM 764 C CA . VAL A 1 109 ? -8.097 16.056 58.710 1.00 69.86 109 VAL A CA 1
ATOM 765 C C . VAL A 1 109 ? -7.270 14.803 58.619 1.00 71.80 109 VAL A C 1
ATOM 766 O O . VAL A 1 109 ? -6.077 14.889 58.324 1.00 71.24 109 VAL A O 1
ATOM 770 N N . SER A 1 110 ? -7.866 13.651 58.877 1.00 73.86 110 SER A N 1
ATOM 771 C CA . SER A 1 110 ? -7.077 12.437 58.875 1.00 76.44 110 SER A CA 1
ATOM 772 C C . SER A 1 110 ? -6.844 11.956 57.477 1.00 78.25 110 SER A C 1
ATOM 773 O O . SER A 1 110 ? -7.695 12.097 56.626 1.00 77.84 110 SER A O 1
ATOM 776 N N . ARG A 1 111 ? -5.664 11.390 57.250 1.00 83.09 111 ARG A N 1
ATOM 777 C CA . ARG A 1 111 ? -5.226 10.960 55.915 1.00 87.28 111 ARG A CA 1
ATOM 778 C C . ARG A 1 111 ? -6.076 9.872 55.341 1.00 90.12 111 ARG A C 1
ATOM 779 O O . ARG A 1 111 ? -6.532 8.985 56.090 1.00 90.39 111 ARG A O 1
ATOM 787 N N . SER A 1 112 ? -6.301 9.972 54.017 1.00 94.09 112 SER A N 1
ATOM 788 C CA . SER A 1 112 ? -7.143 8.999 53.216 1.00 97.18 112 SER A CA 1
ATOM 789 C C . SER A 1 112 ? -6.350 7.792 52.645 1.00 98.50 112 SER A C 1
ATOM 790 O O . SER A 1 112 ? -6.890 6.657 52.664 1.00 99.52 112 SER A O 1
ATOM 794 N N . MET B 1 1 ? -8.248 27.736 30.733 1.00 75.00 1 MET B N 1
ATOM 795 C CA . MET B 1 1 ? -8.890 26.661 31.519 1.00 75.79 1 MET B CA 1
ATOM 796 C C . MET B 1 1 ? -7.784 25.631 31.716 1.00 74.57 1 MET B C 1
ATOM 797 O O . MET B 1 1 ? -6.654 26.023 31.957 1.00 75.52 1 MET B O 1
ATOM 802 N N . VAL B 1 2 ? -8.060 24.343 31.616 1.00 72.87 2 VAL B N 1
ATOM 803 C CA . VAL B 1 2 ? -6.979 23.372 31.687 1.00 72.55 2 VAL B CA 1
ATOM 804 C C . VAL B 1 2 ? -6.146 23.207 30.413 1.00 71.14 2 VAL B C 1
ATOM 805 O O . VAL B 1 2 ? -6.682 23.057 29.349 1.00 70.71 2 VAL B O 1
ATOM 809 N N . GLU B 1 3 ? -4.830 23.183 30.534 1.00 69.98 3 GLU B N 1
ATOM 810 C CA . GLU B 1 3 ? -4.011 22.744 29.414 1.00 69.43 3 GLU B CA 1
ATOM 811 C C . GLU B 1 3 ? -3.383 21.347 29.591 1.00 68.12 3 GLU B C 1
ATOM 812 O O . GLU B 1 3 ? -3.051 20.927 30.684 1.00 66.96 3 GLU B O 1
ATOM 818 N N . LEU B 1 4 ? -3.279 20.611 28.492 1.00 66.31 4 LEU B N 1
ATOM 819 C CA . LEU B 1 4 ? -2.624 19.315 28.493 1.00 65.10 4 LEU B CA 1
ATOM 820 C C . LEU B 1 4 ? -1.547 19.401 27.488 1.00 63.26 4 LEU B C 1
ATOM 821 O O . LEU B 1 4 ? -1.848 19.606 26.369 1.00 64.46 4 LEU B O 1
ATOM 826 N N . THR B 1 5 ? -0.297 19.318 27.886 1.00 62.11 5 THR B N 1
ATOM 827 C CA . THR B 1 5 ? 0.830 19.392 26.965 1.00 60.55 5 THR B CA 1
ATOM 828 C C . THR B 1 5 ? 0.744 18.195 26.063 1.00 60.71 5 THR B C 1
ATOM 829 O O . THR B 1 5 ? -0.041 17.271 26.308 1.00 60.58 5 THR B O 1
ATOM 833 N N . PRO B 1 6 ? 1.534 18.183 24.996 1.00 61.47 6 PRO B N 1
ATOM 834 C CA . PRO B 1 6 ? 1.155 17.095 24.082 1.00 61.82 6 PRO B CA 1
ATOM 835 C C . PRO B 1 6 ? 1.694 15.754 24.554 1.00 61.80 6 PRO B C 1
ATOM 836 O O . PRO B 1 6 ? 1.204 14.683 24.142 1.00 61.32 6 PRO B O 1
ATOM 840 N N . ALA B 1 7 ? 2.666 15.828 25.461 1.00 62.29 7 ALA B N 1
ATOM 841 C CA . ALA B 1 7 ? 3.193 14.635 26.076 1.00 62.09 7 ALA B CA 1
ATOM 842 C C . ALA B 1 7 ? 2.144 14.022 26.993 1.00 61.76 7 ALA B C 1
ATOM 843 O O . ALA B 1 7 ? 2.097 12.802 27.155 1.00 61.32 7 ALA B O 1
ATOM 845 N N . ALA B 1 8 ? 1.279 14.869 27.547 1.00 62.35 8 ALA B N 1
ATOM 846 C CA . ALA B 1 8 ? 0.214 14.381 28.430 1.00 62.99 8 ALA B CA 1
ATOM 847 C C . ALA B 1 8 ? -0.847 13.717 27.551 1.00 63.99 8 ALA B C 1
ATOM 848 O O . ALA B 1 8 ? -1.415 12.682 27.869 1.00 64.87 8 ALA B O 1
ATOM 850 N N . ILE B 1 9 ? -1.043 14.260 26.370 1.00 65.28 9 ILE B N 1
ATOM 851 C CA . ILE B 1 9 ? -1.957 13.658 25.423 1.00 65.38 9 ILE B CA 1
ATOM 852 C C . ILE B 1 9 ? -1.540 12.232 24.969 1.00 65.48 9 ILE B C 1
ATOM 853 O O . ILE B 1 9 ? -2.376 11.321 24.930 1.00 65.11 9 ILE B O 1
ATOM 858 N N . GLN B 1 10 ? -0.267 12.016 24.672 1.00 65.20 10 GLN B N 1
ATOM 859 C CA . GLN B 1 10 ? 0.114 10.690 24.180 1.00 66.83 10 GLN B CA 1
ATOM 860 C C . GLN B 1 10 ? -0.074 9.674 25.266 1.00 66.72 10 GLN B C 1
ATOM 861 O O . GLN B 1 10 ? -0.290 8.475 24.997 1.00 67.21 10 GLN B O 1
ATOM 867 N N . GLU B 1 11 ? 0.080 10.151 26.488 1.00 66.03 11 GLU B N 1
ATOM 868 C CA . GLU B 1 11 ? 0.026 9.267 27.577 1.00 66.53 11 GLU B CA 1
ATOM 869 C C . GLU B 1 11 ? -1.402 8.938 27.766 1.00 66.73 11 GLU B C 1
ATOM 870 O O . GLU B 1 11 ? -1.773 7.778 27.899 1.00 67.44 11 GLU B O 1
ATOM 876 N N . LEU B 1 12 ? -2.234 9.951 27.747 1.00 67.03 12 LEU B N 1
ATOM 877 C CA . LEU B 1 12 ? -3.638 9.660 27.715 1.00 67.59 12 LEU B CA 1
ATOM 878 C C . LEU B 1 12 ? -3.937 8.668 26.623 1.00 68.81 12 LEU B C 1
ATOM 879 O O . LEU B 1 12 ? -4.543 7.611 26.875 1.00 69.21 12 LEU B O 1
ATOM 884 N N . GLU B 1 13 ? -3.523 9.006 25.406 1.00 69.33 13 GLU B N 1
ATOM 885 C CA . GLU B 1 13 ? -3.826 8.170 24.272 1.00 70.62 13 GLU B CA 1
ATOM 886 C C . GLU B 1 13 ? -3.309 6.775 24.497 1.00 71.59 13 GLU B C 1
ATOM 887 O O . GLU B 1 13 ? -4.018 5.815 24.219 1.00 72.42 13 GLU B O 1
ATOM 893 N N . ARG B 1 14 ? -2.099 6.663 25.037 1.00 71.98 14 ARG B N 1
ATOM 894 C CA . ARG B 1 14 ? -1.573 5.382 25.399 1.00 73.10 14 ARG B CA 1
ATOM 895 C C . ARG B 1 14 ? -2.491 4.685 26.408 1.00 73.04 14 ARG B C 1
ATOM 896 O O . ARG B 1 14 ? -2.559 3.460 26.465 1.00 73.42 14 ARG B O 1
ATOM 904 N N . LEU B 1 15 ? -3.232 5.440 27.193 1.00 73.47 15 LEU B N 1
ATOM 905 C CA . LEU B 1 15 ? -4.027 4.792 28.228 1.00 74.04 15 LEU B CA 1
ATOM 906 C C . LEU B 1 15 ? -5.432 4.323 27.894 1.00 74.96 15 LEU B C 1
ATOM 907 O O . LEU B 1 15 ? -5.950 3.469 28.602 1.00 74.77 15 LEU B O 1
ATOM 912 N N . GLN B 1 16 ? -6.058 4.864 26.848 1.00 76.29 16 GLN B N 1
ATOM 913 C CA . GLN B 1 16 ? -7.449 4.466 26.544 1.00 77.96 16 GLN B CA 1
ATOM 914 C C . GLN B 1 16 ? -7.660 3.008 26.120 1.00 79.09 16 GLN B C 1
ATOM 915 O O . GLN B 1 16 ? -8.722 2.434 26.372 1.00 78.82 16 GLN B O 1
ATOM 921 N N . THR B 1 17 ? -6.670 2.418 25.462 1.00 80.88 17 THR B N 1
ATOM 922 C CA . THR B 1 17 ? -6.604 0.953 25.399 1.00 82.11 17 THR B CA 1
ATOM 923 C C . THR B 1 17 ? -5.995 0.392 26.711 1.00 83.58 17 THR B C 1
ATOM 924 O O . THR B 1 17 ? -6.582 0.533 27.802 1.00 84.14 17 THR B O 1
ATOM 928 N N . HIS B 1 18 ? -4.800 -0.168 26.639 1.00 84.72 18 HIS B N 1
ATOM 929 C CA . HIS B 1 18 ? -4.380 -1.107 27.667 1.00 86.48 18 HIS B CA 1
ATOM 930 C C . HIS B 1 18 ? -5.506 -2.156 28.005 1.00 87.92 18 HIS B C 1
ATOM 931 O O . HIS B 1 18 ? -6.566 -1.808 28.563 1.00 88.21 18 HIS B O 1
ATOM 938 N N . GLY B 1 19 ? -5.272 -3.421 27.604 1.00 89.10 19 GLY B N 1
ATOM 939 C CA . GLY B 1 19 ? -6.141 -4.569 27.925 1.00 89.90 19 GLY B CA 1
ATOM 940 C C . GLY B 1 19 ? -7.250 -4.899 26.937 1.00 90.55 19 GLY B C 1
ATOM 941 O O . GLY B 1 19 ? -7.254 -5.982 26.351 1.00 90.54 19 GLY B O 1
ATOM 942 N N . VAL B 1 20 ? -8.222 -3.984 26.845 1.00 91.33 20 VAL B N 1
ATOM 943 C CA . VAL B 1 20 ? -9.298 -3.864 25.818 1.00 91.67 20 VAL B CA 1
ATOM 944 C C . VAL B 1 20 ? -10.107 -2.710 26.386 1.00 91.99 20 VAL B C 1
ATOM 945 O O . VAL B 1 20 ? -11.329 -2.800 26.553 1.00 91.80 20 VAL B O 1
ATOM 949 N N . ARG B 1 21 ? -9.419 -1.631 26.737 1.00 92.40 21 ARG B N 1
ATOM 950 C CA . ARG B 1 21 ? -10.128 -0.593 27.463 1.00 93.51 21 ARG B CA 1
ATOM 951 C C . ARG B 1 21 ? -10.926 0.370 26.608 1.00 93.38 21 ARG B C 1
ATOM 952 O O . ARG B 1 21 ? -10.693 1.574 26.631 1.00 93.24 21 ARG B O 1
ATOM 960 N N . ARG B 1 22 ? -11.868 -0.202 25.854 1.00 93.55 22 ARG B N 1
ATOM 961 C CA . ARG B 1 22 ? -12.992 0.521 25.225 1.00 93.28 22 ARG B CA 1
ATOM 962 C C . ARG B 1 22 ? -12.651 1.261 23.925 1.00 92.23 22 ARG B C 1
ATOM 963 O O . ARG B 1 22 ? -12.295 2.447 23.936 1.00 91.73 22 ARG B O 1
ATOM 971 N N . GLY B 1 23 ? -12.801 0.565 22.800 1.00 90.93 23 GLY B N 1
ATOM 972 C CA . GLY B 1 23 ? -12.771 1.235 21.510 1.00 89.34 23 GLY B CA 1
ATOM 973 C C . GLY B 1 23 ? -13.897 2.263 21.351 1.00 88.21 23 GLY B C 1
ATOM 974 O O . GLY B 1 23 ? -14.347 2.515 20.227 1.00 88.21 23 GLY B O 1
ATOM 975 N N . GLN B 1 24 ? -14.343 2.870 22.459 1.00 86.72 24 GLN B N 1
ATOM 976 C CA . GLN B 1 24 ? -15.467 3.823 22.427 1.00 85.17 24 GLN B CA 1
ATOM 977 C C . GLN B 1 24 ? -15.034 5.240 22.865 1.00 83.70 24 GLN B C 1
ATOM 978 O O . GLN B 1 24 ? -13.838 5.455 23.106 1.00 83.37 24 GLN B O 1
ATOM 984 N N . ALA B 1 25 ? -16.010 6.175 22.943 1.00 81.84 25 ALA B N 1
ATOM 985 C CA . ALA B 1 25 ? -15.834 7.613 23.348 1.00 80.08 25 ALA B CA 1
ATOM 986 C C . ALA B 1 25 ? -15.000 7.676 24.624 1.00 78.36 25 ALA B C 1
ATOM 987 O O . ALA B 1 25 ? -15.100 6.746 25.418 1.00 79.33 25 ALA B O 1
ATOM 989 N N . ALA B 1 26 ? -14.163 8.704 24.831 1.00 75.23 26 ALA B N 1
ATOM 990 C CA . ALA B 1 26 ? -13.367 8.791 26.077 1.00 71.87 26 ALA B CA 1
ATOM 991 C C . ALA B 1 26 ? -13.018 10.203 26.385 1.00 70.83 26 ALA B C 1
ATOM 992 O O . ALA B 1 26 ? -12.169 10.779 25.734 1.00 72.09 26 ALA B O 1
ATOM 994 N N . ILE B 1 27 ? -13.653 10.755 27.410 1.00 68.47 27 ILE B N 1
ATOM 995 C CA . ILE B 1 27 ? -13.436 12.100 27.887 1.00 64.69 27 ILE B CA 1
ATOM 996 C C . ILE B 1 27 ? -12.528 12.108 29.109 1.00 63.46 27 ILE B C 1
ATOM 997 O O . ILE B 1 27 ? -12.604 11.266 29.988 1.00 63.39 27 ILE B O 1
ATOM 1002 N N . LEU B 1 28 ? -11.656 13.085 29.169 1.00 61.51 28 LEU B N 1
ATOM 1003 C CA . LEU B 1 28 ? -10.856 13.272 30.314 1.00 58.94 28 LEU B CA 1
ATOM 1004 C C . LEU B 1 28 ? -11.708 14.015 31.288 1.00 58.47 28 LEU B C 1
ATOM 1005 O O . LEU B 1 28 ? -12.109 15.103 30.998 1.00 58.05 28 LEU B O 1
ATOM 1010 N N . ARG B 1 29 ? -12.010 13.401 32.426 1.00 58.78 29 ARG B N 1
ATOM 1011 C CA . ARG B 1 29 ? -12.763 14.047 33.507 1.00 59.01 29 ARG B CA 1
ATOM 1012 C C . ARG B 1 29 ? -11.880 14.330 34.729 1.00 60.11 29 ARG B C 1
ATOM 1013 O O . ARG B 1 29 ? -11.182 13.486 35.272 1.00 59.54 29 ARG B O 1
ATOM 1021 N N . ILE B 1 30 ? -11.846 15.594 35.110 1.00 62.09 30 ILE B N 1
ATOM 1022 C CA . ILE B 1 30 ? -11.010 16.021 36.204 1.00 61.30 30 ILE B CA 1
ATOM 1023 C C . ILE B 1 30 ? -11.986 16.422 37.245 1.00 62.81 30 ILE B C 1
ATOM 1024 O O . ILE B 1 30 ? -12.972 17.062 36.950 1.00 63.65 30 ILE B O 1
ATOM 1029 N N . GLN B 1 31 ? -11.795 15.868 38.419 1.00 65.54 31 GLN B N 1
ATOM 1030 C CA . GLN B 1 31 ? -12.455 16.309 39.637 1.00 68.12 31 GLN B CA 1
ATOM 1031 C C . GLN B 1 31 ? -11.379 16.322 40.664 1.00 67.89 31 GLN B C 1
ATOM 1032 O O . GLN B 1 31 ? -10.226 16.023 40.411 1.00 70.11 31 GLN B O 1
ATOM 1038 N N . VAL B 1 32 ? -11.732 16.738 41.850 1.00 68.02 32 VAL B N 1
ATOM 1039 C CA . VAL B 1 32 ? -10.698 17.125 42.734 1.00 65.32 32 VAL B CA 1
ATOM 1040 C C . VAL B 1 32 ? -11.134 16.616 44.063 1.00 63.43 32 VAL B C 1
ATOM 1041 O O . VAL B 1 32 ? -12.336 16.281 44.275 1.00 61.39 32 VAL B O 1
ATOM 1045 N N . GLN B 1 33 ? -10.158 16.447 44.951 1.00 62.69 33 GLN B N 1
ATOM 1046 C CA . GLN B 1 33 ? -10.467 16.106 46.304 1.00 61.52 33 GLN B CA 1
ATOM 1047 C C . GLN B 1 33 ? -9.447 16.593 47.279 1.00 59.17 33 GLN B C 1
ATOM 1048 O O . GLN B 1 33 ? -8.275 16.695 46.974 1.00 60.56 33 GLN B O 1
ATOM 1054 N N . PRO B 1 34 ? -9.914 16.977 48.454 1.00 56.39 34 PRO B N 1
ATOM 1055 C CA . PRO B 1 34 ? -8.981 17.499 49.395 1.00 54.08 34 PRO B CA 1
ATOM 1056 C C . PRO B 1 34 ? -7.942 16.507 49.756 1.00 53.96 34 PRO B C 1
ATOM 1057 O O . PRO B 1 34 ? -8.276 15.422 50.164 1.00 56.54 34 PRO B O 1
ATOM 1061 N N . SER B 1 35 ? -6.680 16.877 49.739 1.00 52.44 35 SER B N 1
ATOM 1062 C CA . SER B 1 35 ? -5.681 15.955 50.139 1.00 51.35 35 SER B CA 1
ATOM 1063 C C . SER B 1 35 ? -4.641 16.815 50.880 1.00 51.43 35 SER B C 1
ATOM 1064 O O . SER B 1 35 ? -5.030 17.809 51.505 1.00 51.04 35 SER B O 1
ATOM 1067 N N . GLU B 1 36 ? -3.365 16.464 50.822 1.00 50.39 36 GLU B N 1
ATOM 1068 C CA . GLU B 1 36 ? -2.322 17.173 51.489 1.00 52.99 36 GLU B CA 1
ATOM 1069 C C . GLU B 1 36 ? -1.028 16.872 50.695 1.00 53.01 36 GLU B C 1
ATOM 1070 O O . GLU B 1 36 ? -1.009 15.907 50.015 1.00 51.25 36 GLU B O 1
ATOM 1076 N N . CYS B 1 37 ? 0.019 17.715 50.756 1.00 53.74 37 CYS B N 1
ATOM 1077 C CA . CYS B 1 37 ? 1.297 17.324 50.202 1.00 55.97 37 CYS B CA 1
ATOM 1078 C C . CYS B 1 37 ? 2.516 17.980 50.843 1.00 55.16 37 CYS B C 1
ATOM 1079 O O . CYS B 1 37 ? 2.395 18.880 51.608 1.00 57.34 37 CYS B O 1
ATOM 1082 N N . GLY B 1 38 ? 3.691 17.508 50.504 1.00 54.67 38 GLY B N 1
ATOM 1083 C CA . GLY B 1 38 ? 4.875 18.026 50.984 1.00 54.71 38 GLY B CA 1
ATOM 1084 C C . GLY B 1 38 ? 4.788 19.435 50.528 1.00 56.90 38 GLY B C 1
ATOM 1085 O O . GLY B 1 38 ? 4.158 19.696 49.538 1.00 58.63 38 GLY B O 1
ATOM 1086 N N . ASP B 1 39 ? 5.454 20.337 51.222 1.00 58.96 39 ASP B N 1
ATOM 1087 C CA . ASP B 1 39 ? 5.354 21.749 51.031 1.00 61.93 39 ASP B CA 1
ATOM 1088 C C . ASP B 1 39 ? 6.610 22.264 51.652 1.00 62.51 39 ASP B C 1
ATOM 1089 O O . ASP B 1 39 ? 7.130 21.647 52.556 1.00 63.65 39 ASP B O 1
ATOM 1094 N N . TRP B 1 40 ? 7.105 23.397 51.219 1.00 63.14 40 TRP B N 1
ATOM 1095 C CA . TRP B 1 40 ? 8.203 24.013 51.919 1.00 63.55 40 TRP B CA 1
ATOM 1096 C C . TRP B 1 40 ? 7.719 25.123 52.793 1.00 65.03 40 TRP B C 1
ATOM 1097 O O . TRP B 1 40 ? 7.002 25.963 52.324 1.00 67.84 40 TRP B O 1
ATOM 1108 N N . ARG B 1 41 ? 8.067 25.141 54.064 1.00 64.99 41 ARG B N 1
ATOM 1109 C CA . ARG B 1 41 ? 7.580 26.205 54.914 1.00 65.30 41 ARG B CA 1
ATOM 1110 C C . ARG B 1 41 ? 8.681 27.285 54.849 1.00 65.32 41 ARG B C 1
ATOM 1111 O O . ARG B 1 41 ? 9.870 26.946 54.730 1.00 66.25 41 ARG B O 1
ATOM 1119 N N . TYR B 1 42 ? 8.308 28.570 54.864 1.00 65.11 42 TYR B N 1
ATOM 1120 C CA . TYR B 1 42 ? 9.284 29.682 54.783 1.00 64.81 42 TYR B CA 1
ATOM 1121 C C . TYR B 1 42 ? 9.605 30.180 56.151 1.00 65.84 42 TYR B C 1
ATOM 1122 O O . TYR B 1 42 ? 8.671 30.505 56.935 1.00 65.94 42 TYR B O 1
ATOM 1131 N N . ASP B 1 43 ? 10.904 30.209 56.466 1.00 65.41 43 ASP B N 1
ATOM 1132 C CA . ASP B 1 43 ? 11.369 30.900 57.664 1.00 65.47 43 ASP B CA 1
ATOM 1133 C C . ASP B 1 43 ? 11.881 32.330 57.385 1.00 64.68 43 ASP B C 1
ATOM 1134 O O . ASP B 1 43 ? 13.054 32.558 57.048 1.00 63.88 43 ASP B O 1
ATOM 1139 N N . LEU B 1 44 ? 11.024 33.295 57.581 1.00 62.89 44 LEU B N 1
ATOM 1140 C CA . LEU B 1 44 ? 11.478 34.636 57.383 1.00 62.61 44 LEU B CA 1
ATOM 1141 C C . LEU B 1 44 ? 12.075 35.106 58.703 1.00 61.66 44 LEU B C 1
ATOM 1142 O O . LEU B 1 44 ? 11.455 34.822 59.749 1.00 61.46 44 LEU B O 1
ATOM 1147 N N . ALA B 1 45 ? 13.233 35.797 58.675 1.00 59.33 45 ALA B N 1
ATOM 1148 C CA . ALA B 1 45 ? 13.934 36.298 59.902 1.00 57.80 45 ALA B CA 1
ATOM 1149 C C . ALA B 1 45 ? 14.531 37.660 59.588 1.00 58.01 45 ALA B C 1
ATOM 1150 O O . ALA B 1 45 ? 14.788 37.944 58.450 1.00 57.34 45 ALA B O 1
ATOM 1152 N N . LEU B 1 46 ? 14.777 38.494 60.597 1.00 57.80 46 LEU B N 1
ATOM 1153 C CA . LEU B 1 46 ? 15.442 39.725 60.352 1.00 57.52 46 LEU B CA 1
ATOM 1154 C C . LEU B 1 46 ? 16.794 39.752 60.987 1.00 57.26 46 LEU B C 1
ATOM 1155 O O . LEU B 1 46 ? 16.945 40.254 62.031 1.00 57.86 46 LEU B O 1
ATOM 1160 N N . VAL B 1 47 ? 17.785 39.218 60.327 1.00 58.28 47 VAL B N 1
ATOM 1161 C CA . VAL B 1 47 ? 19.146 39.260 60.791 1.00 59.45 47 VAL B CA 1
ATOM 1162 C C . VAL B 1 47 ? 19.807 40.592 60.575 1.00 60.12 47 VAL B C 1
ATOM 1163 O O . VAL B 1 47 ? 19.289 41.455 59.872 1.00 59.41 47 VAL B O 1
ATOM 1167 N N . ALA B 1 48 ? 20.952 40.745 61.232 1.00 61.66 48 ALA B N 1
ATOM 1168 C CA . ALA B 1 48 ? 21.835 41.898 61.036 1.00 63.15 48 ALA B CA 1
ATOM 1169 C C . ALA B 1 48 ? 22.556 41.720 59.707 1.00 64.33 48 ALA B C 1
ATOM 1170 O O . ALA B 1 48 ? 22.803 42.710 58.987 1.00 63.48 48 ALA B O 1
ATOM 1172 N N . GLU B 1 49 ? 22.882 40.454 59.395 1.00 65.78 49 GLU B N 1
ATOM 1173 C CA . GLU B 1 49 ? 23.800 40.119 58.288 1.00 67.29 49 GLU B CA 1
ATOM 1174 C C . GLU B 1 49 ? 23.248 38.997 57.459 1.00 68.43 49 GLU B C 1
ATOM 1175 O O . GLU B 1 49 ? 22.421 38.214 57.956 1.00 69.27 49 GLU B O 1
ATOM 1181 N N . PRO B 1 50 ? 23.714 38.899 56.203 1.00 68.80 50 PRO B N 1
ATOM 1182 C CA . PRO B 1 50 ? 23.569 37.692 55.410 1.00 68.79 50 PRO B CA 1
ATOM 1183 C C . PRO B 1 50 ? 24.662 36.699 55.805 1.00 69.33 50 PRO B C 1
ATOM 1184 O O . PRO B 1 50 ? 25.724 37.108 56.317 1.00 69.59 50 PRO B O 1
ATOM 1188 N N . LYS B 1 51 ? 24.440 35.417 55.538 1.00 70.30 51 LYS B N 1
ATOM 1189 C CA . LYS B 1 51 ? 25.579 34.468 55.538 1.00 71.21 51 LYS B CA 1
ATOM 1190 C C . LYS B 1 51 ? 26.485 34.739 54.325 1.00 70.87 51 LYS B C 1
ATOM 1191 O O . LYS B 1 51 ? 25.978 35.180 53.293 1.00 71.20 51 LYS B O 1
ATOM 1197 N N . PRO B 1 52 ? 27.825 34.534 54.445 1.00 70.05 52 PRO B N 1
ATOM 1198 C CA . PRO B 1 52 ? 28.720 34.836 53.298 1.00 69.35 52 PRO B CA 1
ATOM 1199 C C . PRO B 1 52 ? 28.457 34.028 52.024 1.00 68.58 52 PRO B C 1
ATOM 1200 O O . PRO B 1 52 ? 29.409 33.702 51.312 1.00 69.44 52 PRO B O 1
ATOM 1204 N N . THR B 1 53 ? 27.186 33.768 51.718 1.00 67.47 53 THR B N 1
ATOM 1205 C CA . THR B 1 53 ? 26.778 32.661 50.867 1.00 66.13 53 THR B CA 1
ATOM 1206 C C . THR B 1 53 ? 25.300 32.734 50.349 1.00 65.08 53 THR B C 1
ATOM 1207 O O . THR B 1 53 ? 24.905 32.059 49.402 1.00 64.03 53 THR B O 1
ATOM 1211 N N . ASP B 1 54 ? 24.495 33.568 50.990 1.00 63.43 54 ASP B N 1
ATOM 1212 C CA . ASP B 1 54 ? 23.152 33.846 50.537 1.00 63.06 54 ASP B CA 1
ATOM 1213 C C . ASP B 1 54 ? 23.065 34.622 49.212 1.00 62.06 54 ASP B C 1
ATOM 1214 O O . ASP B 1 54 ? 23.966 35.310 48.803 1.00 59.66 54 ASP B O 1
ATOM 1219 N N . LEU B 1 55 ? 21.912 34.501 48.570 1.00 62.40 55 LEU B N 1
ATOM 1220 C CA . LEU B 1 55 ? 21.641 35.288 47.397 1.00 61.47 55 LEU B CA 1
ATOM 1221 C C . LEU B 1 55 ? 20.726 36.468 47.726 1.00 60.52 55 LEU B C 1
ATOM 1222 O O . LEU B 1 55 ? 19.599 36.367 48.314 1.00 59.42 55 LEU B O 1
ATOM 1227 N N . LEU B 1 56 ? 21.244 37.599 47.325 1.00 59.05 56 LEU B N 1
ATOM 1228 C CA . LEU B 1 56 ? 20.766 38.836 47.802 1.00 59.51 56 LEU B CA 1
ATOM 1229 C C . LEU B 1 56 ? 19.987 39.426 46.666 1.00 59.27 56 LEU B C 1
ATOM 1230 O O . LEU B 1 56 ? 20.502 39.559 45.571 1.00 61.42 56 LEU B O 1
ATOM 1235 N N . THR B 1 57 ? 18.719 39.695 46.890 1.00 59.49 57 THR B N 1
ATOM 1236 C CA . THR B 1 57 ? 17.982 40.525 46.002 1.00 59.88 57 THR B CA 1
ATOM 1237 C C . THR B 1 57 ? 17.562 41.743 46.741 1.00 61.12 57 THR B C 1
ATOM 1238 O O . THR B 1 57 ? 17.969 41.955 47.863 1.00 61.38 57 THR B O 1
ATOM 1242 N N . GLN B 1 58 ? 16.716 42.520 46.091 1.00 62.65 58 GLN B N 1
ATOM 1243 C CA . GLN B 1 58 ? 16.336 43.815 46.512 1.00 63.39 58 GLN B CA 1
ATOM 1244 C C . GLN B 1 58 ? 14.898 44.001 46.155 1.00 63.69 58 GLN B C 1
ATOM 1245 O O . GLN B 1 58 ? 14.563 43.932 44.989 1.00 65.94 58 GLN B O 1
ATOM 1251 N N . SER B 1 59 ? 14.066 44.297 47.126 1.00 63.52 59 SER B N 1
ATOM 1252 C CA . SER B 1 59 ? 12.660 44.546 46.904 1.00 63.33 59 SER B CA 1
ATOM 1253 C C . SER B 1 59 ? 12.266 45.578 47.933 1.00 62.55 59 SER B C 1
ATOM 1254 O O . SER B 1 59 ? 12.623 45.486 49.099 1.00 61.93 59 SER B O 1
ATOM 1257 N N . GLN B 1 60 ? 11.526 46.556 47.463 1.00 62.24 60 GLN B N 1
ATOM 1258 C CA . GLN B 1 60 ? 11.055 47.662 48.257 1.00 63.05 60 GLN B CA 1
ATOM 1259 C C . GLN B 1 60 ? 12.167 48.327 49.071 1.00 63.17 60 GLN B C 1
ATOM 1260 O O . GLN B 1 60 ? 11.930 48.877 50.152 1.00 62.04 60 GLN B O 1
ATOM 1266 N N . GLY B 1 61 ? 13.371 48.321 48.477 1.00 64.43 61 GLY B N 1
ATOM 1267 C CA . GLY B 1 61 ? 14.577 48.886 49.095 1.00 64.59 61 GLY B CA 1
ATOM 1268 C C . GLY B 1 61 ? 14.980 48.123 50.367 1.00 64.37 61 GLY B C 1
ATOM 1269 O O . GLY B 1 61 ? 15.864 48.562 51.111 1.00 64.61 61 GLY B O 1
ATOM 1270 N N . TRP B 1 62 ? 14.342 46.993 50.633 1.00 63.28 62 TRP B N 1
ATOM 1271 C CA . TRP B 1 62 ? 14.812 46.113 51.703 1.00 63.54 62 TRP B CA 1
ATOM 1272 C C . TRP B 1 62 ? 15.671 45.107 51.025 1.00 62.16 62 TRP B C 1
ATOM 1273 O O . TRP B 1 62 ? 15.227 44.540 50.045 1.00 62.29 62 TRP B O 1
ATOM 1284 N N . THR B 1 63 ? 16.853 44.819 51.543 1.00 60.36 63 THR B N 1
ATOM 1285 C CA . THR B 1 63 ? 17.562 43.631 51.077 1.00 59.84 63 THR B CA 1
ATOM 1286 C C . THR B 1 63 ? 16.916 42.287 51.521 1.00 61.00 63 THR B C 1
ATOM 1287 O O . THR B 1 63 ? 16.381 42.150 52.661 1.00 60.86 63 THR B O 1
ATOM 1291 N N . ILE B 1 64 ? 16.952 41.287 50.631 1.00 61.39 64 ILE B N 1
ATOM 1292 C CA . ILE B 1 64 ? 16.434 39.948 50.964 1.00 60.04 64 ILE B CA 1
ATOM 1293 C C . ILE B 1 64 ? 17.529 38.945 50.700 1.00 59.98 64 ILE B C 1
ATOM 1294 O O . ILE B 1 64 ? 18.127 38.927 49.618 1.00 59.24 64 ILE B O 1
ATOM 1299 N N . ALA B 1 65 ? 17.833 38.142 51.711 1.00 60.03 65 ALA B N 1
ATOM 1300 C CA . ALA B 1 65 ? 18.814 37.093 51.551 1.00 61.46 65 ALA B CA 1
ATOM 1301 C C . ALA B 1 65 ? 18.128 35.732 51.512 1.00 62.60 65 ALA B C 1
ATOM 1302 O O . ALA B 1 65 ? 17.121 35.512 52.134 1.00 63.62 65 ALA B O 1
ATOM 1304 N N . ILE B 1 66 ? 18.669 34.842 50.726 1.00 64.24 66 ILE B N 1
ATOM 1305 C CA . ILE B 1 66 ? 18.167 33.517 50.664 1.00 66.62 66 ILE B CA 1
ATOM 1306 C C . ILE B 1 66 ? 19.352 32.546 50.672 1.00 67.13 66 ILE B C 1
ATOM 1307 O O . ILE B 1 66 ? 20.465 32.818 50.150 1.00 65.78 66 ILE B O 1
ATOM 1312 N N . ALA B 1 67 ? 19.097 31.458 51.379 1.00 68.09 67 ALA B N 1
ATOM 1313 C CA . ALA B 1 67 ? 20.077 30.430 51.632 1.00 68.68 67 ALA B CA 1
ATOM 1314 C C . ALA B 1 67 ? 20.470 29.910 50.280 1.00 68.45 67 ALA B C 1
ATOM 1315 O O . ALA B 1 67 ? 19.593 29.516 49.540 1.00 67.75 67 ALA B O 1
ATOM 1317 N N . ALA B 1 68 ? 21.762 29.966 49.958 1.00 69.52 68 ALA B N 1
ATOM 1318 C CA . ALA B 1 68 ? 22.341 29.409 48.700 1.00 70.62 68 ALA B CA 1
ATOM 1319 C C . ALA B 1 68 ? 21.560 28.205 48.178 1.00 71.70 68 ALA B C 1
ATOM 1320 O O . ALA B 1 68 ? 21.297 28.049 46.995 1.00 72.05 68 ALA B O 1
ATOM 1322 N N . GLU B 1 69 ? 21.175 27.353 49.104 1.00 72.04 69 GLU B N 1
ATOM 1323 C CA . GLU B 1 69 ? 2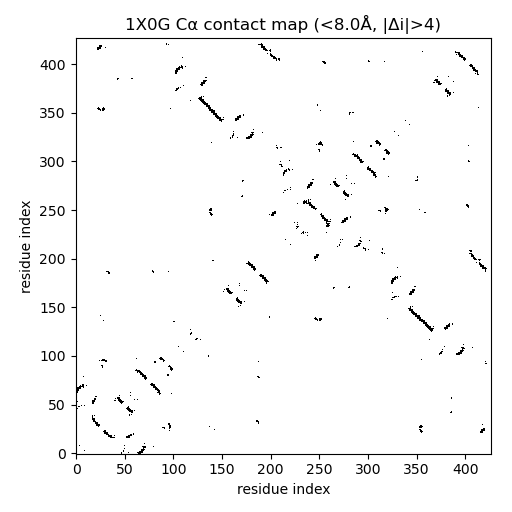0.646 26.090 48.757 1.00 72.75 69 GLU B CA 1
ATOM 1324 C C . GLU B 1 69 ? 19.105 26.043 48.626 1.00 73.12 69 GLU B C 1
ATOM 1325 O O . GLU B 1 69 ? 18.565 25.058 48.053 1.00 74.81 69 GLU B O 1
ATOM 1331 N N . ALA B 1 70 ? 18.380 27.020 49.183 1.00 72.16 70 ALA B N 1
ATOM 1332 C CA . ALA B 1 70 ? 16.957 27.135 48.864 1.00 71.16 70 ALA B CA 1
ATOM 1333 C C . ALA B 1 70 ? 16.733 27.993 47.608 1.00 71.22 70 ALA B C 1
ATOM 1334 O O . ALA B 1 70 ? 15.599 28.321 47.255 1.00 71.73 70 ALA B O 1
ATOM 1336 N N . ALA B 1 71 ? 17.829 28.312 46.895 1.00 70.83 71 ALA B N 1
ATOM 1337 C CA . ALA B 1 71 ? 17.756 29.216 45.769 1.00 69.84 71 ALA B CA 1
ATOM 1338 C C . ALA B 1 71 ? 16.644 28.829 44.820 1.00 70.21 71 ALA B C 1
ATOM 1339 O O . ALA B 1 71 ? 15.772 29.653 44.530 1.00 70.90 71 ALA B O 1
ATOM 1341 N N . GLU B 1 72 ? 16.633 27.578 44.344 1.00 70.09 72 GLU B N 1
ATOM 1342 C CA . GLU B 1 72 ? 15.609 27.206 43.347 1.00 69.42 72 GLU B CA 1
ATOM 1343 C C . GLU B 1 72 ? 14.175 27.249 43.934 1.00 68.91 72 GLU B C 1
ATOM 1344 O O . GLU B 1 72 ? 13.207 27.618 43.254 1.00 69.13 72 GLU B O 1
ATOM 1350 N N . LEU B 1 73 ? 14.030 26.908 45.192 1.00 66.34 73 LEU B N 1
ATOM 1351 C CA . LEU B 1 73 ? 12.668 26.893 45.667 1.00 67.50 73 LEU B CA 1
ATOM 1352 C C . LEU B 1 73 ? 12.151 28.290 45.825 1.00 67.38 73 LEU B C 1
ATOM 1353 O O . LEU B 1 73 ? 10.934 28.494 45.916 1.00 66.37 73 LEU B O 1
ATOM 1358 N N . LEU B 1 74 ? 13.078 29.250 45.883 1.00 66.97 74 LEU B N 1
ATOM 1359 C CA . LEU B 1 74 ? 12.689 30.536 46.430 1.00 65.51 74 LEU B CA 1
ATOM 1360 C C . LEU B 1 74 ? 12.511 31.649 45.421 1.00 65.99 74 LEU B C 1
ATOM 1361 O O . LEU B 1 74 ? 11.626 32.480 45.623 1.00 66.32 74 LEU B O 1
ATOM 1366 N N . ARG B 1 75 ? 13.314 31.686 44.346 1.00 66.01 75 ARG B N 1
ATOM 1367 C CA . ARG B 1 75 ? 13.056 32.655 43.248 1.00 65.55 75 ARG B CA 1
ATOM 1368 C C . ARG B 1 75 ? 11.622 32.353 42.846 1.00 66.48 75 ARG B C 1
ATOM 1369 O O . ARG B 1 75 ? 11.206 31.197 42.835 1.00 68.04 75 ARG B O 1
ATOM 1377 N N . GLY B 1 76 ? 10.807 33.365 42.637 1.00 66.41 76 GLY B N 1
ATOM 1378 C CA . GLY B 1 76 ? 9.425 33.052 42.304 1.00 65.05 76 GLY B CA 1
ATOM 1379 C C . GLY B 1 76 ? 8.503 33.288 43.462 1.00 65.01 76 GLY B C 1
ATOM 1380 O O . GLY B 1 76 ? 7.345 33.562 43.255 1.00 66.47 76 GLY B O 1
ATOM 1381 N N . LEU B 1 77 ? 8.990 33.153 44.689 1.00 63.71 77 LEU B N 1
ATOM 1382 C CA . LEU B 1 77 ? 8.229 33.578 45.886 1.00 61.07 77 LEU B CA 1
ATOM 1383 C C . LEU B 1 77 ? 7.861 35.065 45.893 1.00 60.46 77 LEU B C 1
ATOM 1384 O O . LEU B 1 77 ? 8.701 35.936 45.647 1.00 60.97 77 LEU B O 1
ATOM 1389 N N . ARG B 1 78 ? 6.575 35.299 46.073 1.00 59.57 78 ARG B N 1
ATOM 1390 C CA . ARG B 1 78 ? 6.011 36.560 46.322 1.00 61.15 78 ARG B CA 1
ATOM 1391 C C . ARG B 1 78 ? 5.297 36.511 47.732 1.00 61.78 78 ARG B C 1
ATOM 1392 O O . ARG B 1 78 ? 4.429 35.637 48.021 1.00 62.37 78 ARG B O 1
ATOM 1400 N N . VAL B 1 79 ? 5.709 37.418 48.617 1.00 60.73 79 VAL B N 1
ATOM 1401 C CA . VAL B 1 79 ? 5.187 37.489 49.968 1.00 60.33 79 VAL B CA 1
ATOM 1402 C C . VAL B 1 79 ? 4.198 38.687 50.044 1.00 60.51 79 VAL B C 1
ATOM 1403 O O . VAL B 1 79 ? 4.517 39.824 49.656 1.00 60.81 79 VAL B O 1
ATOM 1407 N N . ASP B 1 80 ? 2.982 38.431 50.469 1.00 59.97 80 ASP B N 1
ATOM 1408 C CA . ASP B 1 80 ? 2.010 39.478 50.467 1.00 60.55 80 ASP B CA 1
ATOM 1409 C C . ASP B 1 80 ? 1.527 39.451 51.901 1.00 61.89 80 ASP B C 1
ATOM 1410 O O . ASP B 1 80 ? 2.065 38.684 52.721 1.00 63.34 80 ASP B O 1
ATOM 1415 N N . TYR B 1 81 ? 0.530 40.273 52.234 1.00 62.28 81 TYR B N 1
ATOM 1416 C CA . TYR B 1 81 ? -0.028 40.299 53.580 1.00 61.21 81 TYR B CA 1
ATOM 1417 C C . TYR B 1 81 ? -1.394 40.886 53.442 1.00 60.59 81 TYR B C 1
ATOM 1418 O O . TYR B 1 81 ? -1.550 41.927 52.864 1.00 63.57 81 TYR B O 1
ATOM 1427 N N . ILE B 1 82 ? -2.399 40.202 53.911 1.00 60.62 82 ILE B N 1
ATOM 1428 C CA . ILE B 1 82 ? -3.756 40.610 53.749 1.00 61.18 82 ILE B CA 1
ATOM 1429 C C . ILE B 1 82 ? -4.469 40.587 55.097 1.00 62.92 82 ILE B C 1
ATOM 1430 O O . ILE B 1 82 ? -4.283 39.690 55.983 1.00 63.14 82 ILE B O 1
ATOM 1435 N N . GLU B 1 83 ? -5.322 41.567 55.255 1.00 63.80 83 GLU B N 1
ATOM 1436 C CA . GLU B 1 83 ? -6.194 41.535 56.384 1.00 65.64 83 GLU B CA 1
ATOM 1437 C C . GLU B 1 83 ? -7.593 41.299 55.887 1.00 65.80 83 GLU B C 1
ATOM 1438 O O . GLU B 1 83 ? -8.075 42.029 55.036 1.00 66.95 83 GLU B O 1
ATOM 1444 N N . ASP B 1 84 ? -8.246 40.269 56.389 1.00 66.02 84 ASP B N 1
ATOM 1445 C CA . ASP B 1 84 ? -9.661 40.032 56.041 1.00 65.92 84 ASP B CA 1
ATOM 1446 C C . ASP B 1 84 ? -10.451 39.726 57.366 1.00 64.01 84 ASP B C 1
ATOM 1447 O O . ASP B 1 84 ? -9.977 40.001 58.455 1.00 63.16 84 ASP B O 1
ATOM 1452 N N . LEU B 1 85 ? -11.616 39.109 57.232 1.00 62.11 85 LEU B N 1
ATOM 1453 C CA . LEU B 1 85 ? -12.368 38.623 58.329 1.00 60.92 85 LEU B CA 1
ATOM 1454 C C . LEU B 1 85 ? -11.599 37.724 59.281 1.00 61.27 85 LEU B C 1
ATOM 1455 O O . LEU B 1 85 ? -11.869 37.792 60.468 1.00 62.80 85 LEU B O 1
ATOM 1460 N N . MET B 1 86 ? -10.724 36.849 58.788 1.00 60.86 86 MET B N 1
ATOM 1461 C CA . MET B 1 86 ? -9.891 35.980 59.620 1.00 60.87 86 MET B CA 1
ATOM 1462 C C . MET B 1 86 ? -8.665 36.668 60.157 1.00 60.04 86 MET B C 1
ATOM 1463 O O . MET B 1 86 ? -7.787 35.983 60.686 1.00 60.76 86 MET B O 1
ATOM 1468 N N . GLY B 1 87 ? -8.556 37.979 59.978 1.00 59.38 87 GLY B N 1
ATOM 1469 C CA . GLY B 1 87 ? -7.391 38.667 60.428 1.00 59.72 87 GLY B CA 1
ATOM 1470 C C . GLY B 1 87 ? -6.306 38.961 59.414 1.00 60.92 87 GLY B C 1
ATOM 1471 O O . GLY B 1 87 ? -6.548 39.243 58.225 1.00 62.07 87 GLY B O 1
ATOM 1472 N N . GLY B 1 88 ? -5.091 38.915 59.912 1.00 60.17 88 GLY B N 1
ATOM 1473 C CA . GLY B 1 88 ? -3.988 39.489 59.225 1.00 60.09 88 GLY B CA 1
ATOM 1474 C C . GLY B 1 88 ? -2.977 38.369 59.054 1.00 60.88 88 GLY B C 1
ATOM 1475 O O . GLY B 1 88 ? -2.509 37.760 60.014 1.00 60.00 88 GLY B O 1
ATOM 1476 N N . ALA B 1 89 ? -2.593 38.082 57.817 1.00 60.65 89 ALA B N 1
ATOM 1477 C CA . ALA B 1 89 ? -1.655 37.008 57.668 1.00 58.72 89 ALA B CA 1
ATOM 1478 C C . ALA B 1 89 ? -0.822 37.240 56.464 1.00 59.27 89 ALA B C 1
ATOM 1479 O O . ALA B 1 89 ? -1.287 37.679 55.395 1.00 57.71 89 ALA B O 1
ATOM 1481 N N . PHE B 1 90 ? 0.433 36.876 56.620 1.00 60.07 90 PHE B N 1
ATOM 1482 C CA . PHE B 1 90 ? 1.262 36.796 55.440 1.00 60.48 90 PHE B CA 1
ATOM 1483 C C . PHE B 1 90 ? 0.701 35.776 54.434 1.00 61.11 90 PHE B C 1
ATOM 1484 O O . PHE B 1 90 ? 0.021 34.868 54.823 1.00 62.49 90 PHE B O 1
ATOM 1492 N N . ARG B 1 91 ? 0.950 35.985 53.146 1.00 60.89 91 ARG B N 1
ATOM 1493 C CA . ARG B 1 91 ? 0.490 35.141 52.116 1.00 61.58 91 ARG B CA 1
ATOM 1494 C C . ARG B 1 91 ? 1.691 34.809 51.225 1.00 62.24 91 ARG B C 1
ATOM 1495 O O . ARG B 1 91 ? 2.418 35.703 50.770 1.00 62.12 91 ARG B O 1
ATOM 1503 N N . PHE B 1 92 ? 1.915 33.536 51.014 1.00 61.95 92 PHE B N 1
ATOM 1504 C CA . PHE B 1 92 ? 3.082 33.148 50.353 1.00 65.02 92 PHE B CA 1
ATOM 1505 C C . PHE B 1 92 ? 2.632 32.694 48.975 1.00 67.73 92 PHE B C 1
ATOM 1506 O O . PHE B 1 92 ? 1.765 31.797 48.907 1.00 69.94 92 PHE B O 1
ATOM 1514 N N . HIS B 1 93 ? 3.146 33.302 47.898 1.00 67.40 93 HIS B N 1
ATOM 1515 C CA . HIS B 1 93 ? 2.880 32.774 46.534 1.00 69.20 93 HIS B CA 1
ATOM 1516 C C . HIS B 1 93 ? 4.188 32.341 45.831 1.00 68.21 93 HIS B C 1
ATOM 1517 O O . HIS B 1 93 ? 5.121 33.092 45.782 1.00 67.71 93 HIS B O 1
ATOM 1524 N N . ASN B 1 94 ? 4.271 31.120 45.323 1.00 69.32 94 ASN B N 1
ATOM 1525 C CA . ASN B 1 94 ? 5.501 30.626 44.676 1.00 71.15 94 ASN B CA 1
ATOM 1526 C C . ASN B 1 94 ? 5.198 29.690 43.521 1.00 73.86 94 ASN B C 1
ATOM 1527 O O . ASN B 1 94 ? 4.755 28.585 43.751 1.00 74.54 94 ASN B O 1
ATOM 1532 N N . PRO B 1 95 ? 5.500 30.068 42.272 1.00 77.08 95 PRO B N 1
ATOM 1533 C CA . PRO B 1 95 ? 4.944 29.155 41.283 1.00 79.16 95 PRO B CA 1
ATOM 1534 C C . PRO B 1 95 ? 5.674 27.788 41.271 1.00 81.43 95 PRO B C 1
ATOM 1535 O O . PRO B 1 95 ? 5.015 26.758 41.139 1.00 82.42 95 PRO B O 1
ATOM 1539 N N . ASN B 1 96 ? 6.990 27.765 41.469 1.00 83.17 96 ASN B N 1
ATOM 1540 C CA . ASN B 1 96 ? 7.726 26.487 41.595 1.00 85.39 96 ASN B CA 1
ATOM 1541 C C . ASN B 1 96 ? 7.218 25.470 42.668 1.00 85.71 96 ASN B C 1
ATOM 1542 O O . ASN B 1 96 ? 7.141 24.285 42.391 1.00 87.05 96 ASN B O 1
ATOM 1547 N N . ALA B 1 97 ? 6.848 25.931 43.853 1.00 85.88 97 ALA B N 1
ATOM 1548 C CA . ALA B 1 97 ? 6.170 25.093 44.866 1.00 87.31 97 ALA B CA 1
ATOM 1549 C C . ALA B 1 97 ? 4.842 24.524 44.379 1.00 87.95 97 ALA B C 1
ATOM 1550 O O . ALA B 1 97 ? 4.384 23.436 44.847 1.00 88.91 97 ALA B O 1
ATOM 1552 N N . SER B 1 98 ? 4.209 25.290 43.470 1.00 86.84 98 SER B N 1
ATOM 1553 C CA . SER B 1 98 ? 3.000 24.855 42.698 1.00 85.08 98 SER B CA 1
ATOM 1554 C C . SER B 1 98 ? 3.099 23.540 41.885 1.00 84.98 98 SER B C 1
ATOM 1555 O O . SER B 1 98 ? 2.085 23.073 41.328 1.00 87.05 98 SER B O 1
ATOM 1558 N N . GLN B 1 99 ? 4.299 22.974 41.756 1.00 82.80 99 GLN B N 1
ATOM 1559 C CA . GLN B 1 99 ? 4.468 21.830 40.906 1.00 79.96 99 GLN B CA 1
ATOM 1560 C C . GLN B 1 99 ? 4.119 20.616 41.768 1.00 77.86 99 GLN B C 1
ATOM 1561 O O . GLN B 1 99 ? 4.734 20.387 42.787 1.00 78.97 99 GLN B O 1
ATOM 1567 N N . THR B 1 100 ? 3.116 19.855 41.374 1.00 73.94 100 THR B N 1
ATOM 1568 C CA . THR B 1 100 ? 2.845 18.620 42.037 1.00 70.62 100 THR B CA 1
ATOM 1569 C C . THR B 1 100 ? 3.107 17.408 41.109 1.00 69.76 100 THR B C 1
ATOM 1570 O O . THR B 1 100 ? 2.923 17.457 39.924 1.00 68.50 100 THR B O 1
ATOM 1574 N N . CYS B 1 101 ? 3.589 16.314 41.656 1.00 69.50 101 CYS B N 1
ATOM 1575 C CA . CYS B 1 101 ? 3.909 15.179 40.815 1.00 69.23 101 CYS B CA 1
ATOM 1576 C C . CYS B 1 101 ? 2.857 14.075 40.876 1.00 67.07 101 CYS B C 1
ATOM 1577 O O . CYS B 1 101 ? 2.402 13.743 41.926 1.00 65.11 101 CYS B O 1
ATOM 1580 N N . GLY B 1 102 ? 2.466 13.517 39.738 1.00 66.80 102 GLY B N 1
ATOM 1581 C CA . GLY B 1 102 ? 1.228 12.738 39.680 1.00 66.11 102 GLY B CA 1
ATOM 1582 C C . GLY B 1 102 ? 1.489 11.318 40.123 1.00 67.75 102 GLY B C 1
ATOM 1583 O O . GLY B 1 102 ? 2.648 10.900 40.284 1.00 67.32 102 GLY B O 1
ATOM 1584 N N . CYS B 1 103 ? 0.422 10.541 40.290 1.00 68.55 103 CYS B N 1
ATOM 1585 C CA . CYS B 1 103 ? 0.624 9.197 40.759 1.00 69.82 103 CYS B CA 1
ATOM 1586 C C . CYS B 1 103 ? 1.457 8.371 39.767 1.00 70.87 103 CYS B C 1
ATOM 1587 O O . CYS B 1 103 ? 1.359 8.558 38.550 1.00 71.14 103 CYS B O 1
ATOM 1590 N N . GLY B 1 104 ? 2.221 7.424 40.261 1.00 71.32 104 GLY B N 1
ATOM 1591 C CA . GLY B 1 104 ? 3.066 6.680 39.333 1.00 73.41 104 GLY B CA 1
ATOM 1592 C C . GLY B 1 104 ? 2.617 5.269 38.965 1.00 75.16 104 GLY B C 1
ATOM 1593 O O . GLY B 1 104 ? 3.381 4.532 38.299 1.00 74.20 104 GLY B O 1
ATOM 1594 N N . MET B 1 105 ? 1.382 4.924 39.402 1.00 76.92 105 MET B N 1
ATOM 1595 C CA . MET B 1 105 ? 0.751 3.565 39.331 1.00 78.43 105 MET B CA 1
ATOM 1596 C C . MET B 1 105 ? 0.614 3.004 37.904 1.00 80.18 105 MET B C 1
ATOM 1597 O O . MET B 1 105 ? 0.677 1.755 37.691 1.00 81.32 105 MET B O 1
ATOM 1602 N N . ALA B 1 106 ? 0.352 3.927 36.962 1.00 82.15 106 ALA B N 1
ATOM 1603 C CA . ALA B 1 106 ? 0.285 3.664 35.528 1.00 83.37 106 ALA B CA 1
ATOM 1604 C C . ALA B 1 106 ? 1.608 3.031 35.039 1.00 84.37 106 ALA B C 1
ATOM 1605 O O . ALA B 1 106 ? 1.602 2.076 34.226 1.00 84.64 106 ALA B O 1
ATOM 1607 N N . PHE B 1 107 ? 2.726 3.511 35.595 1.00 85.7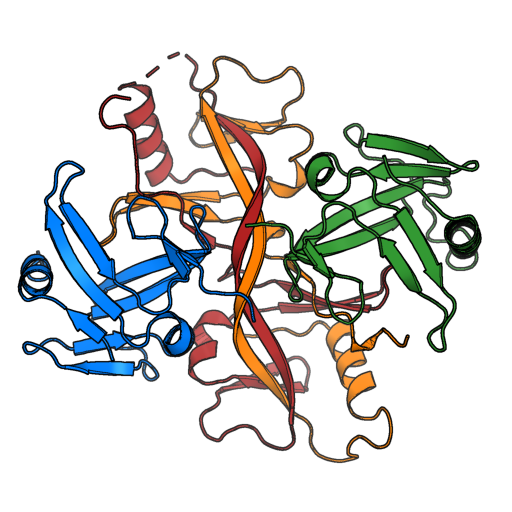6 107 PHE B N 1
ATOM 1608 C CA . PHE B 1 107 ? 4.071 3.029 35.241 1.00 87.31 107 PHE B CA 1
ATOM 1609 C C . PHE B 1 107 ? 4.555 1.752 35.988 1.00 89.32 107 PHE B C 1
ATOM 1610 O O . PHE B 1 107 ? 5.522 1.105 35.563 1.00 89.92 107 PHE B O 1
ATOM 1618 N N . ARG B 1 108 ? 3.885 1.372 37.071 1.00 91.69 108 ARG B N 1
ATOM 1619 C CA . ARG B 1 108 ? 4.440 0.365 37.993 1.00 94.83 108 ARG B CA 1
ATOM 1620 C C . ARG B 1 108 ? 3.682 -1.038 38.054 1.00 96.60 108 ARG B C 1
ATOM 1621 O O . ARG B 1 108 ? 2.427 -1.038 38.081 1.00 96.59 108 ARG B O 1
ATOM 1629 N N . VAL B 1 109 ? 4.444 -2.176 38.024 1.00 98.68 109 VAL B N 1
ATOM 1630 C CA . VAL B 1 109 ? 3.970 -3.614 38.363 1.00 101.15 109 VAL B CA 1
ATOM 1631 C C . VAL B 1 109 ? 4.885 -4.480 39.330 1.00 102.83 109 VAL B C 1
ATOM 1632 O O . VAL B 1 109 ? 5.946 -4.941 38.906 1.00 104.10 109 VAL B O 1
ATOM 1636 N N . SER B 1 110 ? 4.494 -4.699 40.604 1.00 104.18 110 SER B N 1
ATOM 1637 C CA . SER B 1 110 ? 5.267 -5.565 41.530 1.00 104.62 110 SER B CA 1
ATOM 1638 C C . SER B 1 110 ? 4.520 -6.847 41.888 1.00 104.93 110 SER B C 1
ATOM 1639 O O . SER B 1 110 ? 4.221 -7.039 43.083 1.00 105.69 110 SER B O 1
ATOM 1642 N N . MET C 1 1 ? 24.751 8.033 55.458 1.00 90.81 1 MET C N 1
ATOM 1643 C CA . MET C 1 1 ? 23.407 8.326 54.847 1.00 90.51 1 MET C CA 1
ATOM 1644 C C . MET C 1 1 ? 23.361 7.891 53.374 1.00 89.11 1 MET C C 1
ATOM 1645 O O . MET C 1 1 ? 24.296 8.143 52.610 1.00 89.46 1 MET C O 1
ATOM 1650 N N . VAL C 1 2 ? 22.288 7.206 52.996 1.00 86.72 2 VAL C N 1
ATOM 1651 C CA . VAL C 1 2 ? 22.069 6.840 51.595 1.00 84.25 2 VAL C CA 1
ATOM 1652 C C . VAL C 1 2 ? 22.903 5.715 50.995 1.00 82.81 2 VAL C C 1
ATOM 1653 O O . VAL C 1 2 ? 24.096 5.823 50.794 1.00 81.80 2 VAL C O 1
ATOM 1657 N N . GLU C 1 3 ? 22.210 4.653 50.632 1.00 81.17 3 GLU C N 1
ATOM 1658 C CA . GLU C 1 3 ? 22.874 3.481 50.177 1.00 79.83 3 GLU C CA 1
ATOM 1659 C C . GLU C 1 3 ? 22.337 2.994 48.850 1.00 78.00 3 GLU C C 1
ATOM 1660 O O . GLU C 1 3 ? 21.132 3.001 48.619 1.00 77.94 3 GLU C O 1
ATOM 1666 N N . LEU C 1 4 ? 23.240 2.549 47.984 1.00 76.12 4 LEU C N 1
ATOM 1667 C CA . LEU C 1 4 ? 22.830 1.891 46.763 1.00 73.63 4 LEU C CA 1
ATOM 1668 C C . LEU C 1 4 ? 23.192 0.449 46.748 1.00 72.13 4 LEU C C 1
ATOM 1669 O O . LEU C 1 4 ? 24.330 0.087 47.106 1.00 72.00 4 LEU C O 1
ATOM 1674 N N . THR C 1 5 ? 22.237 -0.372 46.323 1.00 69.22 5 THR C N 1
ATOM 1675 C CA . THR C 1 5 ? 22.513 -1.781 46.115 1.00 68.46 5 THR C CA 1
ATOM 1676 C C . THR C 1 5 ? 23.259 -1.897 44.821 1.00 68.15 5 THR C C 1
ATOM 1677 O O . THR C 1 5 ? 23.047 -1.075 43.938 1.00 68.45 5 THR C O 1
ATOM 1681 N N . PRO C 1 6 ? 24.136 -2.898 44.698 1.00 67.63 6 PRO C N 1
ATOM 1682 C CA . PRO C 1 6 ? 24.798 -3.077 43.407 1.00 67.92 6 PRO C CA 1
ATOM 1683 C C . PRO C 1 6 ? 23.749 -3.190 42.306 1.00 67.92 6 PRO C C 1
ATOM 1684 O O . PRO C 1 6 ? 23.900 -2.586 41.266 1.00 68.62 6 PRO C O 1
ATOM 1688 N N . ALA C 1 7 ? 22.663 -3.903 42.551 1.00 68.10 7 ALA C N 1
ATOM 1689 C CA . ALA C 1 7 ? 21.566 -3.923 41.587 1.00 68.20 7 ALA C CA 1
ATOM 1690 C C . ALA C 1 7 ? 21.235 -2.497 41.049 1.00 67.83 7 ALA C C 1
ATOM 1691 O O . ALA C 1 7 ? 21.353 -2.245 39.824 1.00 67.88 7 ALA C O 1
ATOM 1693 N N . ALA C 1 8 ? 20.885 -1.560 41.944 1.00 67.33 8 ALA C N 1
ATOM 1694 C CA . ALA C 1 8 ? 20.766 -0.118 41.549 1.00 66.78 8 ALA C CA 1
ATOM 1695 C C . ALA C 1 8 ? 22.047 0.482 40.814 1.00 66.64 8 ALA C C 1
ATOM 1696 O O . ALA C 1 8 ? 21.953 1.131 39.782 1.00 66.31 8 ALA C O 1
ATOM 1698 N N . ILE C 1 9 ? 23.243 0.186 41.291 1.00 67.40 9 ILE C N 1
ATOM 1699 C CA . ILE C 1 9 ? 24.467 0.635 40.598 1.00 68.06 9 ILE C CA 1
ATOM 1700 C C . ILE C 1 9 ? 24.548 0.174 39.165 1.00 68.35 9 ILE C C 1
ATOM 1701 O O . ILE C 1 9 ? 24.904 0.935 38.267 1.00 68.44 9 ILE C O 1
ATOM 1706 N N . GLN C 1 10 ? 24.229 -1.097 38.985 1.00 69.26 10 GLN C N 1
ATOM 1707 C CA . GLN C 1 10 ? 24.315 -1.794 37.706 1.00 70.32 10 GLN C CA 1
ATOM 1708 C C . GLN C 1 10 ? 23.365 -1.164 36.726 1.00 70.34 10 GLN C C 1
ATOM 1709 O O . GLN C 1 10 ? 23.721 -0.946 35.569 1.00 70.55 10 GLN C O 1
ATOM 1715 N N . GLU C 1 11 ? 22.160 -0.873 37.202 1.00 70.07 11 GLU C N 1
ATOM 1716 C CA . GLU C 1 11 ? 21.202 -0.228 36.379 1.00 70.52 11 GLU C CA 1
ATOM 1717 C C . GLU C 1 11 ? 21.619 1.197 36.102 1.00 70.65 11 GLU C C 1
ATOM 1718 O O . GLU C 1 11 ? 21.418 1.702 35.009 1.00 70.49 11 GLU C O 1
ATOM 1724 N N . LEU C 1 12 ? 22.189 1.859 37.090 1.00 70.93 12 LEU C N 1
ATOM 1725 C CA . LEU C 1 12 ? 22.710 3.174 36.826 1.00 72.02 12 LEU C CA 1
ATOM 1726 C C . LEU C 1 12 ? 23.802 3.237 35.786 1.00 73.37 12 LEU C C 1
ATOM 1727 O O . LEU C 1 12 ? 23.800 4.144 34.979 1.00 73.28 12 LEU C O 1
ATOM 1732 N N . GLU C 1 13 ? 24.733 2.307 35.759 1.00 75.11 13 GLU C N 1
ATOM 1733 C CA . GLU C 1 13 ? 25.724 2.441 34.692 1.00 78.52 13 GLU C CA 1
ATOM 1734 C C . GLU C 1 13 ? 25.136 2.117 33.326 1.00 79.70 13 GLU C C 1
ATOM 1735 O O . GLU C 1 13 ? 25.710 2.514 32.290 1.00 81.04 13 GLU C O 1
ATOM 1741 N N . ARG C 1 14 ? 24.011 1.401 33.330 1.00 80.67 14 ARG C N 1
ATOM 1742 C CA . ARG C 1 14 ? 23.333 0.967 32.117 1.00 81.59 14 ARG C CA 1
ATOM 1743 C C . ARG C 1 14 ? 22.749 2.159 31.375 1.00 81.84 14 ARG C C 1
ATOM 1744 O O . ARG C 1 14 ? 22.834 2.236 30.160 1.00 81.64 14 ARG C O 1
ATOM 1752 N N . LEU C 1 15 ? 22.161 3.080 32.130 1.00 82.35 15 LEU C N 1
ATOM 1753 C CA . LEU C 1 15 ? 21.534 4.275 31.591 1.00 83.08 15 LEU C CA 1
ATOM 1754 C C . LEU C 1 15 ? 22.567 5.360 31.290 1.00 83.87 15 LEU C C 1
ATOM 1755 O O . LEU C 1 15 ? 22.331 6.242 30.451 1.00 84.07 15 LEU C O 1
ATOM 1760 N N . GLN C 1 16 ? 23.703 5.290 31.991 1.00 84.47 16 GLN C N 1
ATOM 1761 C CA . GLN C 1 16 ? 24.845 6.180 31.799 1.00 85.05 16 GLN C CA 1
ATOM 1762 C C . GLN C 1 16 ? 25.484 5.735 30.471 1.00 85.91 16 GLN C C 1
ATOM 1763 O O . GLN C 1 16 ? 26.626 6.046 30.147 1.00 86.05 16 GLN C O 1
ATOM 1769 N N . THR C 1 17 ? 24.689 4.988 29.711 1.00 86.98 17 THR C N 1
ATOM 1770 C CA . THR C 1 17 ? 24.939 4.642 28.320 1.00 88.34 17 THR C CA 1
ATOM 1771 C C . THR C 1 17 ? 23.570 4.284 27.713 1.00 89.58 17 THR C C 1
ATOM 1772 O O . THR C 1 17 ? 22.587 4.158 28.457 1.00 89.95 17 THR C O 1
ATOM 1776 N N . HIS C 1 18 ? 23.477 4.152 26.385 1.00 90.63 18 HIS C N 1
ATOM 1777 C CA . HIS C 1 18 ? 22.212 3.739 25.734 1.00 91.96 18 HIS C CA 1
ATOM 1778 C C . HIS C 1 18 ? 21.037 4.678 26.065 1.00 92.51 18 HIS 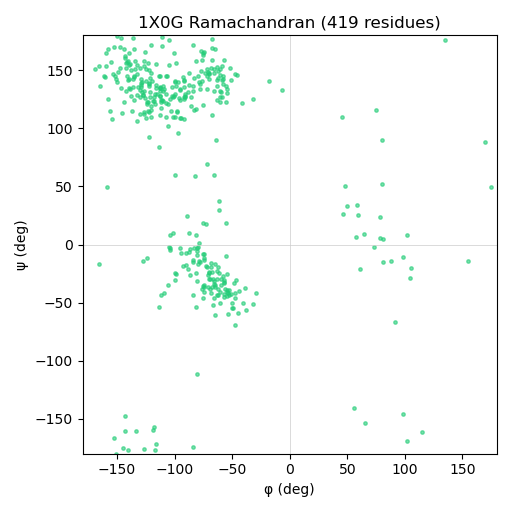C C 1
ATOM 1779 O O . HIS C 1 18 ? 19.882 4.406 25.745 1.00 92.79 18 HIS C O 1
ATOM 1786 N N . GLY C 1 19 ? 21.355 5.763 26.750 1.00 93.05 19 GLY C N 1
ATOM 1787 C CA . GLY C 1 19 ? 20.462 6.884 26.950 1.00 93.72 19 GLY C CA 1
ATOM 1788 C C . GLY C 1 19 ? 21.426 8.004 27.283 1.00 94.20 19 GLY C C 1
ATOM 1789 O O . GLY C 1 19 ? 21.227 8.707 28.281 1.00 94.05 19 GLY C O 1
ATOM 1790 N N . VAL C 1 20 ? 22.467 8.135 26.435 1.00 94.57 20 VAL C N 1
ATOM 1791 C CA . VAL C 1 20 ? 23.693 8.969 26.646 1.00 94.92 20 VAL C CA 1
ATOM 1792 C C . VAL C 1 20 ? 23.440 10.467 26.940 1.00 95.10 20 VAL C C 1
ATOM 1793 O O . VAL C 1 20 ? 24.340 11.319 26.780 1.00 95.07 20 VAL C O 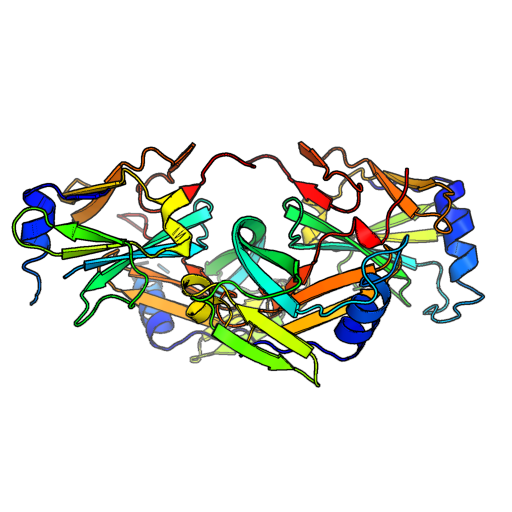1
ATOM 1797 N N . ARG C 1 21 ? 22.198 10.767 27.342 1.00 95.31 21 ARG C N 1
ATOM 1798 C CA . ARG C 1 21 ? 21.914 11.846 28.297 1.00 95.47 21 ARG C CA 1
ATOM 1799 C C . ARG C 1 21 ? 22.591 11.416 29.629 1.00 95.51 21 ARG C C 1
ATOM 1800 O O . ARG C 1 21 ? 21.991 10.712 30.482 1.00 95.84 21 ARG C O 1
ATOM 1808 N N . ARG C 1 22 ? 23.854 11.830 29.783 1.00 94.83 22 ARG C N 1
ATOM 1809 C CA . ARG C 1 22 ? 24.692 11.409 30.912 1.00 93.98 22 ARG C CA 1
ATOM 1810 C C . ARG C 1 22 ? 25.059 12.572 31.882 1.00 93.20 22 ARG C C 1
ATOM 1811 O O . ARG C 1 22 ? 24.821 12.497 33.091 1.00 93.06 22 ARG C O 1
ATOM 1819 N N . GLY C 1 23 ? 25.616 13.653 31.337 1.00 92.29 23 GLY C N 1
ATOM 1820 C CA . GLY C 1 23 ? 26.393 14.598 32.134 1.00 90.65 23 GLY C CA 1
ATOM 1821 C C . GLY C 1 23 ? 27.751 13.930 32.246 1.00 89.39 23 GLY C C 1
ATOM 1822 O O . GLY C 1 23 ? 28.738 14.549 32.632 1.00 89.15 23 GLY C O 1
ATOM 1823 N N . GLN C 1 24 ? 27.735 12.633 31.914 1.00 88.19 24 GLN C N 1
ATOM 1824 C CA . GLN C 1 24 ? 28.881 11.723 31.717 1.00 86.68 24 GLN C CA 1
ATOM 1825 C C . GLN C 1 24 ? 29.801 11.557 32.943 1.00 85.32 24 GLN C C 1
ATOM 1826 O O . GLN C 1 24 ? 31.001 11.214 32.805 1.00 85.21 24 GLN C O 1
ATOM 1832 N N . ALA C 1 25 ? 29.197 11.793 34.121 1.00 82.77 25 ALA C N 1
ATOM 1833 C CA . ALA C 1 25 ? 29.819 11.583 35.427 1.00 80.36 25 ALA C CA 1
ATOM 1834 C C . ALA C 1 25 ? 28.964 10.608 36.152 1.00 78.88 25 ALA C C 1
ATOM 1835 O O . ALA C 1 25 ? 27.726 10.648 36.032 1.00 78.50 25 ALA C O 1
ATOM 1837 N N . ALA C 1 26 ? 29.609 9.730 36.914 1.00 76.93 26 ALA C N 1
ATOM 1838 C CA . ALA C 1 26 ? 28.852 8.843 37.793 1.00 75.00 26 ALA C CA 1
ATOM 1839 C C . ALA C 1 26 ? 28.306 9.703 38.964 1.00 73.06 26 ALA C C 1
ATOM 1840 O O . ALA C 1 26 ? 28.797 9.602 40.113 1.00 73.19 26 ALA C O 1
ATOM 1842 N N . ILE C 1 27 ? 27.347 10.589 38.627 1.00 69.59 27 ILE C N 1
ATOM 1843 C CA . ILE C 1 27 ? 26.604 11.348 39.637 1.00 67.02 27 ILE C CA 1
ATOM 1844 C C . ILE C 1 27 ? 25.062 11.211 39.598 1.00 65.09 27 ILE C C 1
ATOM 1845 O O . ILE C 1 27 ? 24.396 11.493 38.597 1.00 64.65 27 ILE C O 1
ATOM 1850 N N . LEU C 1 28 ? 24.538 10.748 40.718 1.00 62.32 28 LEU C N 1
ATOM 1851 C CA . LEU C 1 28 ? 23.142 10.563 40.884 1.00 61.91 28 LEU C CA 1
ATOM 1852 C C . LEU C 1 28 ? 22.678 11.545 41.872 1.00 61.16 28 LEU C C 1
ATOM 1853 O O . LEU C 1 28 ? 23.133 11.555 43.002 1.00 60.50 28 LEU C O 1
ATOM 1858 N N . ARG C 1 29 ? 21.726 12.347 41.465 1.00 61.00 29 ARG C N 1
ATOM 1859 C CA . ARG C 1 29 ? 21.279 13.399 42.317 1.00 60.82 29 ARG C CA 1
ATOM 1860 C C . ARG C 1 29 ? 19.898 13.048 42.720 1.00 61.40 29 ARG C C 1
ATOM 1861 O O . ARG C 1 29 ? 19.065 12.712 41.872 1.00 63.57 29 ARG C O 1
ATOM 1869 N N . ILE C 1 30 ? 19.694 13.005 44.033 1.00 61.57 30 ILE C N 1
ATOM 1870 C CA . ILE C 1 30 ? 18.405 12.723 44.640 1.00 61.86 30 ILE C CA 1
ATOM 1871 C C . ILE C 1 30 ? 17.825 13.970 45.326 1.00 62.71 30 ILE C C 1
ATOM 1872 O O . ILE C 1 30 ? 18.530 14.797 45.999 1.00 61.87 30 ILE C O 1
ATOM 1877 N N . GLN C 1 31 ? 16.535 14.152 45.084 1.00 64.14 31 GLN C N 1
ATOM 1878 C CA . GLN C 1 31 ? 15.807 15.231 45.758 1.00 65.13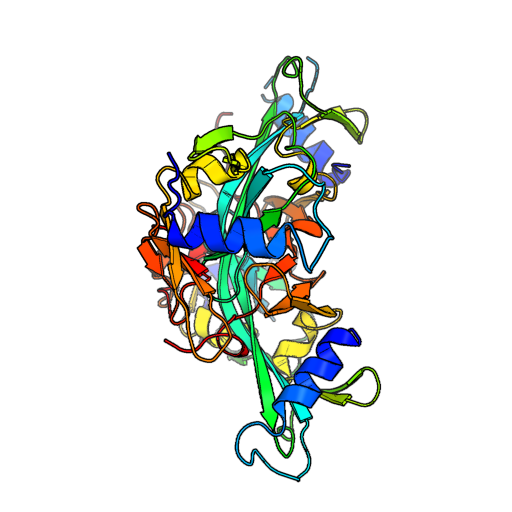 31 GLN C CA 1
ATOM 1879 C C . GLN C 1 31 ? 14.355 14.737 45.872 1.00 66.24 31 GLN C C 1
ATOM 1880 O O . GLN C 1 31 ? 14.096 13.594 45.415 1.00 67.66 31 GLN C O 1
ATOM 1886 N N . VAL C 1 32 ? 13.440 15.530 46.453 1.00 65.30 32 VAL C N 1
ATOM 1887 C CA . VAL C 1 32 ? 12.018 15.183 46.482 1.00 64.28 32 VAL C CA 1
ATOM 1888 C C . VAL C 1 32 ? 11.193 16.215 45.801 1.00 63.15 32 VAL C C 1
ATOM 1889 O O . VAL C 1 32 ? 11.654 17.279 45.546 1.00 63.52 32 VAL C O 1
ATOM 1893 N N . GLN C 1 33 ? 9.918 15.950 45.597 1.00 63.41 33 GLN C N 1
ATOM 1894 C CA . GLN C 1 33 ? 9.035 16.885 44.896 1.00 63.52 33 GLN C CA 1
ATOM 1895 C C . GLN C 1 33 ? 7.674 16.642 45.496 1.00 61.50 33 GLN C C 1
ATOM 1896 O O . GLN C 1 33 ? 7.368 15.512 45.735 1.00 64.11 33 GLN C O 1
ATOM 1902 N N . PRO C 1 34 ? 6.852 17.647 45.756 1.00 59.12 34 PRO C N 1
ATOM 1903 C CA . PRO C 1 34 ? 5.543 17.398 46.321 1.00 58.05 34 PRO C CA 1
ATOM 1904 C C . PRO C 1 34 ? 4.821 16.372 45.495 1.00 59.76 34 PRO C C 1
ATOM 1905 O O . PRO C 1 34 ? 5.066 16.300 44.318 1.00 60.05 34 PRO C O 1
ATOM 1909 N N . SER C 1 35 ? 3.907 15.591 46.079 1.00 60.20 35 SER C N 1
ATOM 1910 C CA . SER C 1 35 ? 3.381 14.424 45.423 1.00 60.24 35 SER C CA 1
ATOM 1911 C C . SER C 1 35 ? 1.852 14.333 45.566 1.00 60.78 35 SER C C 1
ATOM 1912 O O . SER C 1 35 ? 1.259 14.775 46.529 1.00 61.24 35 SER C O 1
ATOM 1915 N N . GLU C 1 36 ? 1.180 13.841 44.558 1.00 61.52 36 GLU C N 1
ATOM 1916 C CA . GLU C 1 36 ? -0.232 13.622 44.735 1.00 62.33 36 GLU C CA 1
ATOM 1917 C C . GLU C 1 36 ? -0.348 12.381 45.626 1.00 63.31 36 GLU C C 1
ATOM 1918 O O . GLU C 1 36 ? -1.231 12.331 46.425 1.00 65.52 36 GLU C O 1
ATOM 1924 N N . CYS C 1 37 ? 0.507 11.376 45.507 1.00 63.49 37 CYS C N 1
ATOM 1925 C CA . CYS C 1 37 ? 0.439 10.282 46.457 1.00 63.54 37 CYS C CA 1
ATOM 1926 C C . CYS C 1 37 ? 1.369 10.628 47.603 1.00 63.59 37 CYS C C 1
ATOM 1927 O O . CYS C 1 37 ? 2.536 10.991 47.416 1.00 65.78 37 CYS C O 1
ATOM 1930 N N . GLY C 1 38 ? 0.845 10.524 48.800 1.00 62.51 38 GLY C N 1
ATOM 1931 C CA . GLY C 1 38 ? 1.575 10.894 49.937 1.00 60.25 38 GLY C CA 1
ATOM 1932 C C . GLY C 1 38 ? 2.043 12.298 49.796 1.00 59.58 38 GLY C C 1
ATOM 1933 O O . GLY C 1 38 ? 1.332 13.187 49.299 1.00 58.40 38 GLY C O 1
ATOM 1934 N N . ASP C 1 39 ? 3.262 12.513 50.245 1.00 59.90 39 ASP C N 1
ATOM 1935 C CA . ASP C 1 39 ? 3.653 13.912 50.380 1.00 61.20 39 ASP C CA 1
ATOM 1936 C C . ASP C 1 39 ? 4.709 14.256 49.384 1.00 60.07 39 ASP C C 1
ATOM 1937 O O . ASP C 1 39 ? 4.686 15.306 48.816 1.00 59.32 39 ASP C O 1
ATOM 1942 N N . TRP C 1 40 ? 5.673 13.372 49.235 1.00 59.98 40 TRP C N 1
ATOM 1943 C CA . TRP C 1 40 ? 6.876 13.700 48.512 1.00 61.42 40 TRP C CA 1
ATOM 1944 C C . TRP C 1 40 ? 7.090 12.559 47.551 1.00 63.04 40 TRP C C 1
ATOM 1945 O O . TRP C 1 40 ? 6.873 11.406 47.938 1.00 65.11 40 TRP C O 1
ATOM 1956 N N . ARG C 1 41 ? 7.416 12.853 46.306 1.00 63.82 41 ARG C N 1
ATOM 1957 C CA . ARG C 1 41 ? 7.901 11.840 45.367 1.00 64.59 41 ARG C CA 1
ATOM 1958 C C . ARG C 1 41 ? 9.385 11.995 45.351 1.00 64.17 41 ARG C C 1
ATOM 1959 O O . ARG C 1 41 ? 9.893 13.125 45.430 1.00 64.65 41 ARG C O 1
ATOM 1967 N N . TYR C 1 42 ? 10.114 10.888 45.313 1.00 64.40 42 TYR C N 1
ATOM 1968 C CA . TYR C 1 42 ? 11.539 10.975 45.041 1.00 64.94 42 TYR C CA 1
ATOM 1969 C C . TYR C 1 42 ? 11.767 11.470 43.658 1.00 66.56 42 TYR C C 1
ATOM 1970 O O . TYR C 1 42 ? 10.948 11.213 42.705 1.00 67.49 42 TYR C O 1
ATOM 1979 N N . ASP C 1 43 ? 12.889 12.137 43.488 1.00 66.93 43 ASP C N 1
ATOM 1980 C CA . ASP C 1 43 ? 13.280 12.521 42.150 1.00 68.82 43 ASP C CA 1
ATOM 1981 C C . ASP C 1 43 ? 14.771 12.238 41.912 1.00 68.87 43 ASP C C 1
ATOM 1982 O O . ASP C 1 43 ? 15.712 12.731 42.649 1.00 70.15 43 ASP C O 1
ATOM 1987 N N . LEU C 1 44 ? 15.007 11.467 40.870 1.00 67.83 44 LEU C N 1
ATOM 1988 C CA . LEU C 1 44 ? 16.319 11.028 40.591 1.00 67.13 44 LEU C CA 1
ATOM 1989 C C . LEU C 1 44 ? 16.791 11.544 39.285 1.00 65.94 44 LEU C C 1
ATOM 1990 O O . LEU C 1 44 ? 16.140 11.362 38.297 1.00 67.79 44 LEU C O 1
ATOM 1995 N N . ALA C 1 45 ? 17.953 12.139 39.248 1.00 64.49 45 ALA C N 1
ATOM 1996 C CA . ALA C 1 45 ? 18.523 12.533 37.974 1.00 61.94 45 ALA C CA 1
ATOM 1997 C C . ALA C 1 45 ? 20.014 12.166 37.900 1.00 61.84 45 ALA C C 1
ATOM 1998 O O . ALA C 1 45 ? 20.747 12.197 38.882 1.00 61.67 45 ALA C O 1
ATOM 2000 N N . LEU C 1 46 ? 20.483 11.766 36.732 1.00 62.19 46 LEU C N 1
ATOM 2001 C CA . LEU C 1 46 ? 21.925 11.731 36.535 1.00 61.91 46 LEU C CA 1
ATOM 2002 C C . LEU C 1 46 ? 22.308 13.115 36.136 1.00 61.74 46 LEU C C 1
ATOM 2003 O O . LEU C 1 46 ? 21.624 13.727 35.307 1.00 61.67 46 LEU C O 1
ATOM 2008 N N . VAL C 1 47 ? 23.384 13.634 36.697 1.00 61.47 47 VAL C N 1
ATOM 2009 C CA . VAL C 1 47 ? 23.685 15.050 36.451 1.00 60.96 47 VAL C CA 1
ATOM 2010 C C . VAL C 1 47 ? 25.145 15.180 36.155 1.00 60.69 47 VAL C C 1
ATOM 2011 O O . VAL C 1 47 ? 25.898 14.249 36.383 1.00 60.29 47 VAL C O 1
ATOM 2015 N N . ALA C 1 48 ? 25.573 16.328 35.669 1.00 61.35 48 ALA C N 1
ATOM 2016 C CA . ALA C 1 48 ? 26.984 16.409 35.273 1.00 61.95 48 ALA C CA 1
ATOM 2017 C C . ALA C 1 48 ? 27.885 16.636 36.476 1.00 62.13 48 ALA C C 1
ATOM 2018 O O . ALA C 1 48 ? 29.056 16.205 36.519 1.00 62.01 48 ALA C O 1
ATOM 2020 N N . GLU C 1 49 ? 27.316 17.337 37.440 1.00 62.17 49 GLU C N 1
ATOM 2021 C CA . GLU C 1 49 ? 28.014 17.734 38.623 1.00 63.28 49 GLU C CA 1
ATOM 2022 C C . GLU C 1 49 ? 26.914 18.022 39.638 1.00 63.77 49 GLU C C 1
ATOM 2023 O O . GLU C 1 49 ? 25.708 18.075 39.304 1.00 64.29 49 GLU C O 1
ATOM 2029 N N . PRO C 1 50 ? 27.278 18.109 40.910 1.00 63.76 50 PRO C N 1
ATOM 2030 C CA . PRO C 1 50 ? 26.129 18.396 41.759 1.00 64.04 50 PRO C CA 1
ATOM 2031 C C . PRO C 1 50 ? 26.177 19.886 42.074 1.00 65.12 50 PRO C C 1
ATOM 2032 O O . PRO C 1 50 ? 27.229 20.537 41.811 1.00 64.56 50 PRO C O 1
ATOM 2036 N N . LYS C 1 51 ? 25.060 20.419 42.575 1.00 65.92 51 LYS C N 1
ATOM 2037 C CA . LYS C 1 51 ? 24.971 21.797 43.045 1.00 67.86 51 LYS C CA 1
ATOM 2038 C C . LYS C 1 51 ? 25.922 21.934 44.232 1.00 68.67 51 LYS C C 1
ATOM 2039 O O . LYS C 1 51 ? 25.968 21.021 45.082 1.00 67.73 51 LYS C O 1
ATOM 2045 N N . PRO C 1 52 ? 26.703 23.054 44.297 1.00 69.76 52 PRO C N 1
ATOM 2046 C CA . PRO C 1 52 ? 27.829 23.115 45.296 1.00 70.92 52 PRO C CA 1
ATOM 2047 C C . PRO C 1 52 ? 27.388 22.694 46.722 1.00 71.63 52 PRO C C 1
ATOM 2048 O O . PRO C 1 52 ? 28.111 22.046 47.470 1.00 71.86 52 PRO C O 1
ATOM 2052 N N . THR C 1 53 ? 26.143 23.014 47.012 1.00 72.54 53 THR C N 1
ATOM 2053 C CA . THR C 1 53 ? 25.504 22.875 48.292 1.00 73.11 53 THR C CA 1
ATOM 2054 C C . THR C 1 53 ? 24.913 21.478 48.663 1.00 72.55 53 THR C C 1
ATOM 2055 O O . THR C 1 53 ? 24.416 21.280 49.779 1.00 72.93 53 THR C O 1
ATOM 2059 N N . ASP C 1 54 ? 24.970 20.503 47.753 1.00 71.44 54 ASP C N 1
ATOM 2060 C CA . ASP C 1 54 ? 24.401 19.177 48.015 1.00 69.27 54 ASP C CA 1
ATOM 2061 C C . ASP C 1 54 ? 25.281 18.362 48.957 1.00 68.54 54 ASP C C 1
ATOM 2062 O O . ASP C 1 54 ? 26.495 18.598 49.115 1.00 67.75 54 ASP C O 1
ATOM 2067 N N . LEU C 1 55 ? 24.668 17.329 49.505 1.00 67.07 55 LEU C N 1
ATOM 2068 C CA . LEU C 1 55 ? 25.380 16.422 50.383 1.00 66.75 55 LEU C CA 1
ATOM 2069 C C . LEU C 1 55 ? 25.827 15.198 49.651 1.00 67.10 55 LEU C C 1
ATOM 2070 O O . LEU C 1 55 ? 25.025 14.365 49.199 1.00 66.98 55 LEU C O 1
ATOM 2075 N N . LEU C 1 56 ? 27.142 15.098 49.545 1.00 67.08 56 LEU C N 1
ATOM 2076 C CA . LEU C 1 56 ? 27.749 14.043 48.770 1.00 66.97 56 LEU C CA 1
ATOM 2077 C C . LEU C 1 56 ? 27.878 12.743 49.554 1.00 67.19 56 LEU C C 1
ATOM 2078 O O . LEU C 1 56 ? 28.125 12.773 50.757 1.00 67.13 56 LEU C O 1
ATOM 2083 N N . THR C 1 57 ? 27.691 11.610 48.882 1.00 67.76 57 THR C N 1
ATOM 2084 C CA . THR C 1 57 ? 28.038 10.309 49.452 1.00 68.76 57 THR C CA 1
ATOM 2085 C C . THR C 1 57 ? 28.636 9.546 48.316 1.00 69.62 57 THR C C 1
ATOM 2086 O O . THR C 1 57 ? 28.118 9.608 47.212 1.00 68.70 57 THR C O 1
ATOM 2090 N N . GLN C 1 58 ? 29.767 8.889 48.595 1.00 71.54 58 GLN C N 1
ATOM 2091 C CA . GLN C 1 58 ? 30.515 8.055 47.649 1.00 74.07 58 GLN C CA 1
ATOM 2092 C C . GLN C 1 58 ? 30.176 6.600 47.835 1.00 75.27 58 GLN C C 1
ATOM 2093 O O . GLN C 1 58 ? 30.512 6.053 48.879 1.00 76.03 58 GLN C O 1
ATOM 2099 N N . SER C 1 59 ? 29.550 5.951 46.846 1.00 76.11 59 SER C N 1
ATOM 2100 C CA . SER C 1 59 ? 29.456 4.484 46.883 1.00 76.41 59 SER C CA 1
ATOM 2101 C C . SER C 1 59 ? 29.813 3.740 45.580 1.00 75.59 59 SER C C 1
ATOM 2102 O O . SER C 1 59 ? 29.292 4.043 44.510 1.00 76.07 59 SER C O 1
ATOM 2105 N N . GLN C 1 60 ? 30.692 2.754 45.674 1.00 74.20 60 GLN C N 1
ATOM 2106 C CA . GLN C 1 60 ? 30.904 1.840 44.559 1.00 73.20 60 GLN C CA 1
ATOM 2107 C C . GLN C 1 60 ? 31.353 2.519 43.261 1.00 72.23 60 GLN C C 1
ATOM 2108 O O . GLN C 1 60 ? 31.003 2.069 42.157 1.00 72.16 60 GLN C O 1
ATOM 2114 N N . GLY C 1 61 ? 32.131 3.591 43.402 1.00 70.96 61 GLY C N 1
ATOM 2115 C CA . GLY C 1 61 ? 32.629 4.361 42.265 1.00 69.12 61 GLY C CA 1
ATOM 2116 C C . GLY C 1 61 ? 31.550 5.279 41.715 1.00 68.05 61 GLY C C 1
ATOM 2117 O O . GLY C 1 61 ? 31.592 5.637 40.528 1.00 68.04 61 GLY C O 1
ATOM 2118 N N . TRP C 1 62 ? 30.569 5.615 42.561 1.00 66.29 62 TRP C N 1
ATOM 2119 C CA . TRP C 1 62 ? 29.475 6.498 42.195 1.00 64.71 62 TRP C CA 1
ATOM 2120 C C . TRP C 1 62 ? 29.268 7.571 43.182 1.00 64.98 62 TRP C C 1
ATOM 2121 O O . TRP C 1 62 ? 29.148 7.309 44.376 1.00 65.15 62 TRP C O 1
ATOM 2132 N N . THR C 1 63 ? 29.131 8.787 42.675 1.00 65.47 63 THR C N 1
ATOM 2133 C CA . THR C 1 63 ? 28.803 9.913 43.536 1.00 65.60 63 THR C CA 1
ATOM 2134 C C . THR C 1 63 ? 27.299 10.111 43.710 1.00 66.37 63 THR C C 1
ATOM 2135 O O . THR C 1 63 ? 26.519 10.120 42.748 1.00 66.11 63 THR C O 1
ATOM 2139 N N . ILE C 1 64 ? 26.892 10.251 44.960 1.00 66.62 64 ILE C N 1
ATOM 2140 C CA . ILE C 1 64 ? 25.503 10.371 45.236 1.00 66.49 64 ILE C CA 1
ATOM 2141 C C . ILE C 1 64 ? 25.222 11.661 45.919 1.00 66.74 64 ILE C C 1
ATOM 2142 O O . ILE C 1 64 ? 25.737 11.924 47.001 1.00 67.72 64 ILE C O 1
ATOM 2147 N N . ALA C 1 65 ? 24.397 12.479 45.267 1.00 67.20 65 ALA C N 1
ATOM 2148 C CA . ALA C 1 65 ? 24.179 13.861 45.695 1.00 66.47 65 ALA C CA 1
ATOM 2149 C C . ALA C 1 65 ? 22.754 14.038 46.230 1.00 67.26 65 ALA C C 1
ATOM 2150 O O . ALA C 1 65 ? 21.770 13.845 45.487 1.00 67.53 65 ALA C O 1
ATOM 2152 N N . ILE C 1 66 ? 22.634 14.390 47.506 1.00 66.86 66 ILE C N 1
ATOM 2153 C CA . ILE C 1 66 ? 21.334 14.624 48.083 1.00 67.81 66 ILE C CA 1
ATOM 2154 C C . ILE C 1 66 ? 21.092 16.120 48.185 1.00 68.86 66 ILE C C 1
ATOM 2155 O O . ILE C 1 66 ? 21.929 16.852 48.742 1.00 69.77 66 ILE C O 1
ATOM 2160 N N . ALA C 1 67 ? 19.969 16.607 47.665 1.00 69.37 67 ALA C N 1
ATOM 2161 C CA . ALA C 1 67 ? 19.643 18.046 47.779 1.00 68.32 67 ALA C CA 1
ATOM 2162 C C . ALA C 1 67 ? 19.528 18.451 49.230 1.00 69.10 67 ALA C C 1
ATOM 2163 O O . ALA C 1 67 ? 18.774 17.854 49.968 1.00 70.00 67 ALA C O 1
ATOM 2165 N N . ALA C 1 68 ? 20.245 19.473 49.647 1.00 70.37 68 ALA C N 1
ATOM 2166 C CA . ALA C 1 68 ? 20.374 19.825 51.085 1.00 71.84 68 ALA C CA 1
ATOM 2167 C C . ALA C 1 68 ? 19.074 20.091 51.836 1.00 72.33 68 ALA C C 1
ATOM 2168 O O . ALA C 1 68 ? 18.959 19.770 53.021 1.00 73.91 68 ALA C O 1
ATOM 2170 N N . GLU C 1 69 ? 18.086 20.638 51.165 1.00 72.40 69 GLU C N 1
ATOM 2171 C CA . GLU C 1 69 ? 16.837 20.900 51.869 1.00 73.34 69 GLU C CA 1
ATOM 2172 C C . GLU C 1 69 ? 16.050 19.631 52.123 1.00 71.79 69 GLU C C 1
ATOM 2173 O O . GLU C 1 69 ? 15.164 19.567 52.955 1.00 72.69 69 GLU C O 1
ATOM 2179 N N . ALA C 1 70 ? 16.436 18.573 51.465 1.00 70.32 70 ALA C N 1
ATOM 2180 C CA . ALA C 1 70 ? 15.744 17.336 51.652 1.00 68.12 70 ALA C CA 1
ATOM 2181 C C . ALA C 1 70 ? 16.532 16.358 52.490 1.00 66.55 70 ALA C C 1
ATOM 2182 O O . ALA C 1 70 ? 16.069 15.301 52.758 1.00 65.90 70 ALA C O 1
ATOM 2184 N N . ALA C 1 71 ? 17.727 16.719 52.892 1.00 67.06 71 ALA C N 1
ATOM 2185 C CA . ALA C 1 71 ? 18.506 15.948 53.859 1.00 68.45 71 ALA C CA 1
ATOM 2186 C C . ALA C 1 71 ? 17.673 15.209 54.914 1.00 68.67 71 ALA C C 1
ATOM 2187 O O . ALA C 1 71 ? 17.871 13.991 55.160 1.00 68.77 71 ALA C O 1
ATOM 2189 N N . GLU C 1 72 ? 16.784 15.971 55.553 1.00 68.83 72 GLU C N 1
ATOM 2190 C CA . GLU C 1 72 ? 15.964 15.519 56.660 1.00 70.05 72 GLU C CA 1
ATOM 2191 C C . GLU C 1 72 ? 15.003 14.437 56.188 1.00 69.54 72 GLU C C 1
ATOM 2192 O O . GLU C 1 72 ? 14.695 13.466 56.899 1.00 69.82 72 GLU C O 1
ATOM 2198 N N . LEU C 1 73 ? 14.518 14.609 54.973 1.00 68.71 73 LEU C N 1
ATOM 2199 C CA . LEU C 1 73 ? 13.602 13.652 54.414 1.00 68.57 73 LEU C CA 1
ATOM 2200 C C . LEU C 1 73 ? 14.287 12.375 53.900 1.00 69.77 73 LEU C C 1
ATOM 2201 O O . LEU C 1 73 ? 13.587 11.374 53.712 1.00 71.18 73 LEU C O 1
ATOM 2206 N N . LEU C 1 74 ? 15.616 12.377 53.730 1.00 69.53 74 LEU C N 1
ATOM 2207 C CA . LEU C 1 74 ? 16.282 11.329 52.949 1.00 69.98 74 LEU C CA 1
ATOM 2208 C C . LEU C 1 74 ? 17.411 10.658 53.673 1.00 71.29 74 LEU C C 1
ATOM 2209 O O . LEU C 1 74 ? 17.885 9.630 53.181 1.00 71.87 74 LEU C O 1
ATOM 2214 N N . ARG C 1 75 ? 17.883 11.238 54.786 1.00 72.30 75 ARG C N 1
ATOM 2215 C CA . ARG C 1 75 ? 18.967 10.651 55.587 1.00 72.97 75 ARG C CA 1
ATOM 2216 C C . ARG C 1 75 ? 18.783 9.123 55.709 1.00 73.22 75 ARG C C 1
ATOM 2217 O O . ARG C 1 75 ? 17.741 8.673 56.171 1.00 73.67 75 ARG C O 1
ATOM 2225 N N . GLY C 1 76 ? 19.758 8.319 55.265 1.00 73.06 76 GLY C N 1
ATOM 2226 C CA . GLY C 1 76 ? 19.644 6.860 55.406 1.00 72.84 76 GLY C CA 1
ATOM 2227 C C . GLY C 1 76 ? 18.745 6.121 54.402 1.00 73.04 76 GLY C C 1
ATOM 2228 O O . GLY C 1 76 ? 18.527 4.900 54.491 1.00 73.85 76 GLY C O 1
ATOM 2229 N N . LEU C 1 77 ? 18.228 6.832 53.419 1.00 72.26 77 LEU C N 1
ATOM 2230 C CA . LEU C 1 77 ? 17.579 6.159 52.325 1.00 71.39 77 LEU C CA 1
ATOM 2231 C C . LEU C 1 77 ? 18.520 5.069 51.785 1.00 71.48 77 LEU C C 1
ATOM 2232 O O . LEU C 1 77 ? 19.743 5.242 51.692 1.00 68.82 77 LEU C O 1
ATOM 2237 N N . ARG C 1 78 ? 17.896 3.953 51.439 1.00 71.24 78 ARG C N 1
ATOM 2238 C CA . ARG C 1 78 ? 18.521 2.945 50.646 1.00 71.67 78 ARG C CA 1
ATOM 2239 C C . ARG C 1 78 ? 17.648 2.770 49.411 1.00 70.96 78 ARG C C 1
ATOM 2240 O O . ARG C 1 78 ? 16.396 2.722 49.478 1.00 71.13 78 ARG C O 1
ATOM 2248 N N . VAL C 1 79 ? 18.343 2.644 48.291 1.00 68.93 79 VAL C N 1
ATOM 2249 C CA . VAL C 1 79 ? 17.742 2.635 47.001 1.00 66.60 79 VAL C CA 1
ATOM 2250 C C . VAL C 1 79 ? 18.166 1.311 46.418 1.00 66.90 79 VAL C C 1
ATOM 2251 O O . VAL C 1 79 ? 19.361 0.970 46.437 1.00 66.50 79 VAL C O 1
ATOM 2255 N N . ASP C 1 80 ? 17.197 0.579 45.868 1.00 66.24 80 ASP C N 1
ATOM 2256 C CA . ASP C 1 80 ? 17.440 -0.725 45.265 1.00 65.15 80 ASP C CA 1
ATOM 2257 C C . ASP C 1 80 ? 16.881 -0.632 43.838 1.00 64.20 80 ASP C C 1
ATOM 2258 O O . ASP C 1 80 ? 16.136 0.310 43.509 1.00 63.50 80 ASP C O 1
ATOM 2263 N N . TYR C 1 81 ? 17.223 -1.580 42.981 1.00 62.28 81 TYR C N 1
ATOM 2264 C CA . TYR C 1 81 ? 16.555 -1.644 41.713 1.00 61.71 81 TYR C CA 1
ATOM 2265 C C . TYR C 1 81 ? 16.018 -3.062 41.498 1.00 61.27 81 TYR C C 1
ATOM 2266 O O . TYR C 1 81 ? 16.783 -3.978 41.632 1.00 61.48 81 TYR C O 1
ATOM 2275 N N . ILE C 1 82 ? 14.730 -3.239 41.162 1.00 59.90 82 ILE C N 1
ATOM 2276 C CA . ILE C 1 82 ? 14.129 -4.549 40.979 1.00 58.48 82 ILE C CA 1
ATOM 2277 C C . ILE C 1 82 ? 13.617 -4.772 39.541 1.00 57.85 82 ILE C C 1
ATOM 2278 O O . ILE C 1 82 ? 12.855 -3.971 39.062 1.00 58.92 82 ILE C O 1
ATOM 2283 N N . GLU C 1 83 ? 14.055 -5.799 38.828 1.00 56.27 83 GLU C N 1
ATOM 2284 C CA . GLU C 1 83 ? 13.465 -6.045 37.524 1.00 56.39 83 GLU C CA 1
ATOM 2285 C C . GLU C 1 83 ? 11.968 -6.316 37.629 1.00 55.11 83 GLU C C 1
ATOM 2286 O O . GLU C 1 83 ? 11.516 -6.941 38.570 1.00 54.86 83 GLU C O 1
ATOM 2292 N N . ASP C 1 84 ? 11.196 -5.898 36.640 1.00 54.67 84 ASP C N 1
ATOM 2293 C CA . ASP C 1 84 ? 9.788 -6.284 36.550 1.00 54.96 84 ASP C CA 1
ATOM 2294 C C . ASP C 1 84 ? 9.396 -6.315 35.106 1.00 55.95 84 ASP C C 1
ATOM 2295 O O . ASP C 1 84 ? 10.249 -6.062 34.269 1.00 56.24 84 ASP C O 1
ATOM 2300 N N . LEU C 1 85 ? 8.138 -6.654 34.811 1.00 56.54 85 LEU C N 1
ATOM 2301 C CA . LEU C 1 85 ? 7.632 -6.652 33.465 1.00 58.01 85 LEU C CA 1
ATOM 2302 C C . LEU C 1 85 ? 7.649 -5.268 32.814 1.00 60.17 85 LEU C C 1
ATOM 2303 O O . LEU C 1 85 ? 7.569 -5.139 31.616 1.00 62.08 85 LEU C O 1
ATOM 2308 N N . MET C 1 86 ? 7.722 -4.219 33.571 1.00 61.24 86 MET C N 1
ATOM 2309 C CA . MET C 1 86 ? 7.954 -2.949 32.939 1.00 64.28 86 MET C CA 1
ATOM 2310 C C . MET C 1 86 ? 9.426 -2.677 32.557 1.00 64.25 86 MET C C 1
ATOM 2311 O O . MET C 1 86 ? 9.702 -1.595 32.094 1.00 66.80 86 MET C O 1
ATOM 2316 N N . GLY C 1 87 ? 10.398 -3.535 32.831 1.00 62.21 87 GLY C N 1
ATOM 2317 C CA . GLY C 1 87 ? 11.806 -3.096 32.632 1.00 60.19 87 GLY C CA 1
ATOM 2318 C C . GLY C 1 87 ? 12.621 -2.766 33.881 1.00 59.06 87 GLY C C 1
ATOM 2319 O O . GLY C 1 87 ? 13.862 -2.766 33.880 1.00 58.08 87 GLY C O 1
ATOM 2320 N N . GLY C 1 88 ? 11.912 -2.493 34.962 1.00 58.15 88 GLY C N 1
ATOM 2321 C CA . GLY C 1 88 ? 12.519 -2.531 36.261 1.00 57.79 88 GLY C CA 1
ATOM 2322 C C . GLY C 1 88 ? 12.014 -1.280 36.890 1.00 58.82 88 GLY C C 1
ATOM 2323 O O . GLY C 1 88 ? 11.342 -0.512 36.252 1.00 59.18 88 GLY C O 1
ATOM 2324 N N . ALA C 1 89 ? 12.342 -1.067 38.149 1.00 59.65 89 ALA C N 1
ATOM 2325 C CA . ALA C 1 89 ? 12.043 0.184 38.842 1.00 59.70 89 ALA C CA 1
ATOM 2326 C C . ALA C 1 89 ? 12.932 0.265 40.066 1.00 61.27 89 ALA C C 1
ATOM 2327 O O . ALA C 1 89 ? 13.256 -0.752 40.694 1.00 61.14 89 ALA C O 1
ATOM 2329 N N . PHE C 1 90 ? 13.348 1.477 40.392 1.00 63.30 90 PHE C N 1
ATOM 2330 C CA . PHE C 1 90 ? 13.985 1.728 41.679 1.00 64.79 90 PHE C CA 1
ATOM 2331 C C . PHE C 1 90 ? 13.033 1.524 42.794 1.00 65.43 90 PHE C C 1
ATOM 2332 O O . PHE C 1 90 ? 11.864 1.749 42.607 1.00 65.90 90 PHE C O 1
ATOM 2340 N N . ARG C 1 91 ? 13.552 1.066 43.933 1.00 66.25 91 ARG C N 1
ATOM 2341 C CA . ARG C 1 91 ? 12.776 0.892 45.151 1.00 67.05 91 ARG C CA 1
ATOM 2342 C C . ARG C 1 91 ? 13.459 1.700 46.137 1.00 66.62 91 ARG C C 1
ATOM 2343 O O . ARG C 1 91 ? 14.664 1.787 46.098 1.00 66.97 91 ARG C O 1
ATOM 2351 N N . PHE C 1 92 ? 12.712 2.210 47.093 1.00 68.26 92 PHE C N 1
ATOM 2352 C CA . PHE C 1 92 ? 13.289 3.030 48.146 1.00 70.03 92 PHE C CA 1
ATOM 2353 C C . PHE C 1 92 ? 12.896 2.593 49.511 1.00 70.62 92 PHE C C 1
ATOM 2354 O O . PHE C 1 92 ? 11.745 2.331 49.784 1.00 72.64 92 PHE C O 1
ATOM 2362 N N . HIS C 1 93 ? 13.842 2.552 50.400 1.00 70.28 93 HIS C N 1
ATOM 2363 C CA . HIS C 1 93 ? 13.496 2.201 51.728 1.00 69.79 93 HIS C CA 1
ATOM 2364 C C . HIS C 1 93 ? 13.986 3.413 52.498 1.00 68.91 93 HIS C C 1
ATOM 2365 O O . HIS C 1 93 ? 15.192 3.696 52.534 1.00 70.12 93 HIS C O 1
ATOM 2372 N N . ASN C 1 94 ? 13.043 4.146 53.068 1.00 66.79 94 ASN C N 1
ATOM 2373 C CA . ASN C 1 94 ? 13.331 5.411 53.669 1.00 65.10 94 ASN C CA 1
ATOM 2374 C C . ASN C 1 94 ? 12.933 5.327 55.117 1.00 64.78 94 ASN C C 1
ATOM 2375 O O . ASN C 1 94 ? 11.754 5.273 55.436 1.00 65.00 94 ASN C O 1
ATOM 2380 N N . PRO C 1 95 ? 13.918 5.310 56.001 1.00 64.33 95 PRO C N 1
ATOM 2381 C CA . PRO C 1 95 ? 13.730 5.310 57.459 1.00 64.97 95 PRO C CA 1
ATOM 2382 C C . PRO C 1 95 ? 12.866 6.476 57.935 1.00 65.44 95 PRO C C 1
ATOM 2383 O O . PRO C 1 95 ? 12.218 6.369 58.959 1.00 65.58 95 PRO C O 1
ATOM 2387 N N . ASN C 1 96 ? 12.835 7.560 57.159 1.00 66.27 96 ASN C N 1
ATOM 2388 C CA . ASN C 1 96 ? 12.003 8.712 57.443 1.00 66.62 96 ASN C CA 1
ATOM 2389 C C . ASN C 1 96 ? 10.567 8.543 57.016 1.00 67.33 96 ASN C C 1
ATOM 2390 O O . ASN C 1 96 ? 9.730 9.331 57.370 1.00 68.70 96 ASN C O 1
ATOM 2395 N N . ALA C 1 97 ? 10.251 7.501 56.284 1.00 67.26 97 ALA C N 1
ATOM 2396 C CA . ALA C 1 97 ? 8.947 7.414 55.701 1.00 66.91 97 ALA C CA 1
ATOM 2397 C C . ALA C 1 97 ? 7.921 6.856 56.663 1.00 68.65 97 ALA C C 1
ATOM 2398 O O . ALA C 1 97 ? 8.145 5.830 57.298 1.00 70.15 97 ALA C O 1
ATOM 2400 N N . SER C 1 98 ? 6.773 7.495 56.795 1.00 69.14 98 SER C N 1
ATOM 2401 C CA . SER C 1 98 ? 5.833 7.036 57.802 1.00 68.88 98 SER C CA 1
ATOM 2402 C C . SER C 1 98 ? 4.778 6.187 57.162 1.00 68.83 98 SER C C 1
ATOM 2403 O O . SER C 1 98 ? 4.180 5.353 57.781 1.00 69.71 98 SER C O 1
ATOM 2406 N N . GLN C 1 99 ? 4.568 6.401 55.885 1.00 69.69 99 GLN C N 1
ATOM 2407 C CA . GLN C 1 99 ? 3.770 5.527 55.015 1.00 70.00 99 GLN C CA 1
ATOM 2408 C C . GLN C 1 99 ? 4.479 5.655 53.633 1.00 69.11 99 GLN C C 1
ATOM 2409 O O . GLN C 1 99 ? 5.314 6.536 53.367 1.00 68.28 99 GLN C O 1
ATOM 2415 N N . THR C 1 100 ? 4.076 4.805 52.733 1.00 67.57 100 THR C N 1
ATOM 2416 C CA . THR C 1 100 ? 4.657 4.789 51.474 1.00 67.57 100 THR C CA 1
ATOM 2417 C C . THR C 1 100 ? 3.471 4.544 50.585 1.00 67.35 100 THR C C 1
ATOM 2418 O O . THR C 1 100 ? 2.588 3.858 51.018 1.00 67.29 100 THR C O 1
ATOM 2422 N N . CYS C 1 101 ? 3.362 5.149 49.402 1.00 67.70 101 CYS C N 1
ATOM 2423 C CA . CYS C 1 101 ? 2.193 4.835 48.531 1.00 67.91 101 CYS C CA 1
ATOM 2424 C C . CYS C 1 101 ? 2.211 3.425 47.998 1.00 69.41 101 CYS C C 1
ATOM 2425 O O . CYS C 1 101 ? 3.226 2.712 48.109 1.00 67.57 101 CYS C O 1
ATOM 2428 N N . GLY C 1 102 ? 1.070 3.027 47.408 1.00 72.10 102 GLY C N 1
ATOM 2429 C CA . GLY C 1 102 ? 0.958 1.744 46.696 1.00 74.11 102 GLY C CA 1
ATOM 2430 C C . GLY C 1 102 ? 2.111 1.350 45.743 1.00 76.37 102 GLY C C 1
ATOM 2431 O O . GLY C 1 102 ? 2.486 0.186 45.716 1.00 78.13 102 GLY C O 1
ATOM 2432 N N . CYS C 1 103 ? 2.689 2.277 44.966 1.00 76.73 103 CYS C N 1
ATOM 2433 C CA . CYS C 1 103 ? 3.630 1.932 43.870 1.00 76.45 103 CYS C CA 1
ATOM 2434 C C . CYS C 1 103 ? 5.076 2.215 44.283 1.00 76.64 103 CYS C C 1
ATOM 2435 O O . CYS C 1 103 ? 6.018 2.003 43.537 1.00 76.24 103 CYS C O 1
ATOM 2438 N N . GLY C 1 104 ? 5.233 2.766 45.481 1.00 77.54 104 GLY C N 1
ATOM 2439 C CA . GLY C 1 104 ? 6.540 2.955 46.104 1.00 76.48 104 GLY C CA 1
ATOM 2440 C C . GLY C 1 104 ? 7.246 4.260 45.768 1.00 75.98 104 GLY C C 1
ATOM 2441 O O . GLY C 1 104 ? 8.236 4.597 46.442 1.00 76.64 104 GLY C O 1
ATOM 2442 N N . MET C 1 105 ? 6.791 4.980 44.738 1.00 74.37 105 MET C N 1
ATOM 2443 C CA . MET C 1 105 ? 7.511 6.173 44.316 1.00 73.39 105 MET C CA 1
ATOM 2444 C C . MET C 1 105 ? 7.392 7.304 45.334 1.00 71.58 105 MET C C 1
ATOM 2445 O O . MET C 1 105 ? 8.236 8.186 45.406 1.00 70.15 105 MET C O 1
ATOM 2450 N N . ALA C 1 106 ? 6.335 7.260 46.118 1.00 69.74 106 ALA C N 1
ATOM 2451 C CA . ALA C 1 106 ? 5.958 8.346 46.956 1.00 69.01 106 ALA C CA 1
ATOM 2452 C C . ALA C 1 106 ? 5.928 7.940 48.439 1.00 69.19 106 ALA C C 1
ATOM 2453 O O . ALA C 1 106 ? 5.517 6.810 48.782 1.00 69.82 106 ALA C O 1
ATOM 2455 N N . PHE C 1 107 ? 6.247 8.863 49.335 1.00 68.14 107 PHE C N 1
ATOM 2456 C CA . PHE C 1 107 ? 6.025 8.595 50.746 1.00 68.55 107 PHE C CA 1
ATOM 2457 C C . PHE C 1 107 ? 5.489 9.758 51.552 1.00 71.00 107 PHE C C 1
ATOM 2458 O O . PHE C 1 107 ? 5.696 10.887 51.164 1.00 71.74 107 PHE C O 1
ATOM 2466 N N . ARG C 1 108 ? 4.787 9.497 52.670 1.00 73.45 108 ARG C N 1
ATOM 2467 C CA . ARG C 1 108 ? 4.435 10.613 53.622 1.00 75.12 108 ARG C CA 1
ATOM 2468 C C . ARG C 1 108 ? 5.404 10.628 54.770 1.00 75.40 108 ARG C C 1
ATOM 2469 O O . ARG C 1 108 ? 6.057 9.625 54.991 1.00 75.14 108 ARG C O 1
ATOM 2477 N N . VAL C 1 109 ? 5.578 11.765 55.440 1.00 76.24 109 VAL C N 1
ATOM 2478 C CA . VAL C 1 109 ? 6.326 11.763 56.743 1.00 77.61 109 VAL C CA 1
ATOM 2479 C C . VAL C 1 109 ? 5.430 12.060 57.950 1.00 78.12 109 VAL C C 1
ATOM 2480 O O . VAL C 1 109 ? 4.263 12.448 57.788 1.00 78.12 109 VAL C O 1
ATOM 2484 N N . SER C 1 110 ? 5.957 11.899 59.153 1.00 79.08 110 SER C N 1
ATOM 2485 C CA . SER C 1 110 ? 5.064 11.975 60.315 1.00 80.55 110 SER C CA 1
ATOM 2486 C C . SER C 1 110 ? 4.568 13.396 60.552 1.00 80.52 110 SER C C 1
ATOM 2487 O O . SER C 1 110 ? 5.289 14.336 60.303 1.00 80.44 110 SER C O 1
ATOM 2490 N N . ARG C 1 111 ? 3.347 13.552 61.055 1.00 81.53 111 ARG C N 1
ATOM 2491 C CA . ARG C 1 111 ? 2.744 14.904 61.224 1.00 82.14 111 ARG C CA 1
ATOM 2492 C C . ARG C 1 111 ? 3.454 15.851 62.241 1.00 82.10 111 ARG C C 1
ATOM 2493 O O . ARG C 1 111 ? 3.787 16.992 61.877 1.00 81.61 111 ARG C O 1
ATOM 2501 N N . MET D 1 1 ? 12.987 36.711 41.381 1.00 66.63 1 MET D N 1
ATOM 2502 C CA . MET D 1 1 ? 13.473 36.791 42.792 1.00 67.10 1 MET D CA 1
ATOM 2503 C C . MET D 1 1 ? 12.365 36.864 43.775 1.00 66.70 1 MET D C 1
ATOM 2504 O O . MET D 1 1 ? 11.177 36.670 43.442 1.00 67.50 1 MET D O 1
ATOM 2509 N N . VAL D 1 2 ? 12.750 37.107 45.018 1.00 65.46 2 VAL D N 1
ATOM 2510 C CA . VAL D 1 2 ? 11.763 37.131 46.034 1.00 64.06 2 VAL D CA 1
ATOM 2511 C C . VAL D 1 2 ? 11.071 38.472 45.910 1.00 64.80 2 VAL D C 1
ATOM 2512 O O . VAL D 1 2 ? 11.682 39.503 45.670 1.00 64.70 2 VAL D O 1
ATOM 2516 N N . GLU D 1 3 ? 9.771 38.490 46.034 1.00 64.66 3 GLU D N 1
ATOM 2517 C CA . GLU D 1 3 ? 9.151 39.763 45.847 1.00 64.67 3 GLU D CA 1
ATOM 2518 C C . GLU D 1 3 ? 8.248 39.974 47.038 1.00 63.67 3 GLU D C 1
ATOM 2519 O O . GLU D 1 3 ? 7.590 39.050 47.459 1.00 62.78 3 GLU D O 1
ATOM 2525 N N . LEU D 1 4 ? 8.255 41.184 47.586 1.00 63.19 4 LEU D N 1
ATOM 2526 C CA . LEU D 1 4 ? 7.417 41.525 48.732 1.00 63.05 4 LEU D CA 1
ATOM 2527 C C . LEU D 1 4 ? 6.529 42.650 48.343 1.00 61.94 4 LEU D C 1
ATOM 2528 O O . LEU D 1 4 ? 7.039 43.707 48.064 1.00 61.37 4 LEU D O 1
ATOM 2533 N N . THR D 1 5 ? 5.217 42.434 48.319 1.00 61.58 5 THR D N 1
ATOM 2534 C CA . THR D 1 5 ? 4.253 43.518 48.025 1.00 61.30 5 THR D CA 1
ATOM 2535 C C . THR D 1 5 ? 4.384 44.716 48.990 1.00 62.40 5 THR D C 1
ATOM 2536 O O . THR D 1 5 ? 4.930 44.566 50.096 1.00 62.60 5 THR D O 1
ATOM 2540 N N . PRO D 1 6 ? 3.904 45.905 48.584 1.00 62.73 6 PRO D N 1
ATOM 2541 C CA . PRO D 1 6 ? 3.857 47.042 49.551 1.00 63.53 6 PRO D CA 1
ATOM 2542 C C . PRO D 1 6 ? 3.109 46.751 50.851 1.00 63.75 6 PRO D C 1
ATOM 2543 O O . PRO D 1 6 ? 3.588 47.110 51.940 1.00 63.97 6 PRO D O 1
ATOM 2547 N N . ALA D 1 7 ? 1.996 46.029 50.754 1.00 63.90 7 ALA D N 1
ATOM 2548 C CA . ALA D 1 7 ? 1.246 45.703 51.949 1.00 62.47 7 ALA D CA 1
ATOM 2549 C C . ALA D 1 7 ? 2.136 44.964 52.933 1.00 63.00 7 ALA D C 1
ATOM 2550 O O . ALA D 1 7 ? 1.988 45.118 54.125 1.00 64.44 7 ALA D O 1
ATOM 2552 N N . ALA D 1 8 ? 3.079 44.176 52.435 1.00 63.49 8 ALA D N 1
ATOM 2553 C CA . ALA D 1 8 ? 3.918 43.311 53.271 1.00 63.27 8 ALA D CA 1
ATOM 2554 C C . ALA D 1 8 ? 5.124 44.058 53.790 1.00 64.21 8 ALA D C 1
ATOM 2555 O O . ALA D 1 8 ? 5.701 43.738 54.808 1.00 64.53 8 ALA D O 1
ATOM 2557 N N . ILE D 1 9 ? 5.526 45.067 53.068 1.00 66.24 9 ILE D N 1
ATOM 2558 C CA . ILE D 1 9 ? 6.629 45.853 53.529 1.00 67.37 9 ILE D CA 1
ATOM 2559 C C . ILE D 1 9 ? 6.170 46.580 54.761 1.00 67.65 9 ILE D C 1
ATOM 2560 O O . ILE D 1 9 ? 6.927 46.718 55.708 1.00 68.25 9 ILE D O 1
ATOM 2565 N N . GLN D 1 10 ? 4.912 47.002 54.762 1.00 68.25 10 GLN D N 1
ATOM 2566 C CA . GLN D 1 10 ? 4.433 47.876 55.821 1.00 68.75 10 GLN D CA 1
ATOM 2567 C C . GLN D 1 10 ? 4.227 47.041 57.045 1.00 68.46 10 GLN D C 1
ATOM 2568 O O . GLN D 1 10 ? 4.507 47.454 58.151 1.00 68.31 10 GLN D O 1
ATOM 2574 N N . GLU D 1 11 ? 3.743 45.843 56.843 1.00 68.43 11 GLU D N 1
ATOM 2575 C CA . GLU D 1 11 ? 3.624 44.960 57.969 1.00 69.10 11 GLU D CA 1
ATOM 2576 C C . GLU D 1 11 ? 4.985 44.537 58.524 1.00 69.32 11 GLU D C 1
ATOM 2577 O O . GLU D 1 11 ? 5.098 44.206 59.683 1.00 69.97 11 GLU D O 1
ATOM 2583 N N . LEU D 1 12 ? 6.034 44.572 57.729 1.00 70.39 12 LEU D N 1
ATOM 2584 C CA . LEU D 1 12 ? 7.354 44.262 58.280 1.00 71.45 12 LEU D CA 1
ATOM 2585 C C . LEU D 1 12 ? 7.964 45.484 58.916 1.00 72.37 12 LEU D C 1
ATOM 2586 O O . LEU D 1 12 ? 8.570 45.402 59.994 1.00 72.16 12 LEU D O 1
ATOM 2591 N N . GLU D 1 13 ? 7.844 46.616 58.222 1.00 73.66 13 GLU D N 1
ATOM 2592 C CA . GLU D 1 13 ? 8.374 47.872 58.747 1.00 74.69 13 GLU D CA 1
ATOM 2593 C C . GLU D 1 13 ? 7.771 48.070 60.140 1.00 75.68 13 GLU D C 1
ATOM 2594 O O . GLU D 1 13 ? 8.492 48.341 61.096 1.00 75.68 13 GLU D O 1
ATOM 2600 N N . ARG D 1 14 ? 6.466 47.821 60.250 1.00 77.10 14 ARG D N 1
ATOM 2601 C CA . ARG D 1 14 ? 5.774 47.826 61.531 1.00 78.47 14 ARG D CA 1
ATOM 2602 C C . ARG D 1 14 ? 6.531 47.034 62.562 1.00 79.11 14 ARG D C 1
ATOM 2603 O O . ARG D 1 14 ? 7.066 47.605 63.501 1.00 79.98 14 ARG D O 1
ATOM 2611 N N . LEU D 1 15 ? 6.570 45.722 62.377 1.00 80.18 15 LEU D N 1
ATOM 2612 C CA . LEU D 1 15 ? 7.251 44.811 63.293 1.00 81.43 15 LEU D CA 1
ATOM 2613 C C . LEU D 1 15 ? 8.646 45.253 63.685 1.00 82.11 15 LEU D C 1
ATOM 2614 O O . LEU D 1 15 ? 9.017 45.167 64.858 1.00 82.15 15 LEU D O 1
ATOM 2619 N N . GLN D 1 16 ? 9.437 45.665 62.695 1.00 83.14 16 GLN D N 1
ATOM 2620 C CA . GLN D 1 16 ? 10.850 45.889 62.925 1.00 84.06 16 GLN D CA 1
ATOM 2621 C C . GLN D 1 16 ? 11.083 47.008 63.940 1.00 84.82 16 GLN D C 1
ATOM 2622 O O . GLN D 1 16 ? 12.073 46.975 64.680 1.00 85.13 16 GLN D O 1
ATOM 2628 N N . THR D 1 17 ? 10.154 47.968 63.989 1.00 85.45 17 THR D N 1
ATOM 2629 C CA . THR D 1 17 ? 10.201 49.077 64.952 1.00 85.89 17 THR D CA 1
ATOM 2630 C C . THR D 1 17 ? 9.724 48.725 66.393 1.00 86.31 17 THR D C 1
ATOM 2631 O O . THR D 1 17 ? 9.735 49.598 67.282 1.00 86.26 17 THR D O 1
ATOM 2635 N N . HIS D 1 18 ? 9.354 47.461 66.634 1.00 86.53 18 HIS D N 1
ATOM 2636 C CA . HIS D 1 18 ? 8.786 47.060 67.947 1.00 87.64 18 HIS D CA 1
ATOM 2637 C C . HIS D 1 18 ? 9.779 46.650 69.075 1.00 87.59 18 HIS D C 1
ATOM 2638 O O . HIS D 1 18 ? 10.415 45.590 69.038 1.00 87.35 18 HIS D O 1
ATOM 2645 N N . ALA D 1 25 ? 20.300 47.983 60.325 1.00 71.51 25 ALA D N 1
ATOM 2646 C CA . ALA D 1 25 ? 20.047 47.458 58.983 1.00 71.66 25 ALA D CA 1
ATOM 2647 C C . ALA D 1 25 ? 18.851 46.470 58.918 1.00 71.42 25 ALA D C 1
ATOM 2648 O O . ALA D 1 25 ? 18.657 45.634 59.806 1.00 71.88 25 ALA D O 1
ATOM 2650 N N . ALA D 1 26 ? 18.056 46.559 57.850 1.00 71.03 26 ALA D N 1
ATOM 2651 C CA . ALA D 1 26 ? 16.779 45.790 57.726 1.00 69.86 26 ALA D CA 1
ATOM 2652 C C . ALA D 1 26 ? 16.810 44.376 57.095 1.00 68.36 26 ALA D C 1
ATOM 2653 O O . ALA D 1 26 ? 15.767 43.947 56.589 1.00 69.12 26 ALA D O 1
ATOM 2655 N N . ILE D 1 27 ? 17.926 43.634 57.105 1.00 65.80 27 ILE D N 1
ATOM 2656 C CA . ILE D 1 27 ? 17.960 42.425 56.228 1.00 63.05 27 ILE D CA 1
ATOM 2657 C C . ILE D 1 27 ? 17.068 41.290 56.553 1.00 61.60 27 ILE D C 1
ATOM 2658 O O . ILE D 1 27 ? 17.243 40.606 57.551 1.00 62.46 27 ILE D O 1
ATOM 2663 N N . LEU D 1 28 ? 16.089 41.095 55.680 1.00 59.20 28 LEU D N 1
ATOM 2664 C CA . LEU D 1 28 ? 15.209 39.913 55.695 1.00 56.80 28 LEU D CA 1
ATOM 2665 C C . LEU D 1 28 ? 15.835 38.577 55.155 1.00 55.70 28 LEU D C 1
ATOM 2666 O O . LEU D 1 28 ? 16.212 38.522 54.005 1.00 55.73 28 LEU D O 1
ATOM 2671 N N . ARG D 1 29 ? 15.920 37.516 55.953 1.00 53.26 29 ARG D N 1
ATOM 2672 C CA . ARG D 1 29 ? 16.538 36.312 55.472 1.00 53.29 29 ARG D CA 1
ATOM 2673 C C . ARG D 1 29 ? 15.527 35.181 55.428 1.00 54.70 29 ARG D C 1
ATOM 2674 O O . ARG D 1 29 ? 14.701 35.063 56.352 1.00 55.85 29 ARG D O 1
ATOM 2682 N N . ILE D 1 30 ? 15.556 34.396 54.358 1.00 54.39 30 ILE D N 1
ATOM 2683 C CA . ILE D 1 30 ? 14.546 33.361 54.186 1.00 56.50 30 ILE D CA 1
ATOM 2684 C C . ILE D 1 30 ? 15.212 32.004 54.061 1.00 58.48 30 ILE D C 1
ATOM 2685 O O . ILE D 1 30 ? 16.285 31.909 53.461 1.00 60.29 30 ILE D O 1
ATOM 2690 N N . GLN D 1 31 ? 14.639 30.990 54.693 1.00 58.65 31 GLN D N 1
ATOM 2691 C CA . GLN D 1 31 ? 15.123 29.667 54.506 1.00 60.13 31 GLN D CA 1
ATOM 2692 C C . GLN D 1 31 ? 13.903 28.812 54.437 1.00 60.18 31 GLN D C 1
ATOM 2693 O O . GLN D 1 31 ? 12.818 29.289 54.768 1.00 60.75 31 GLN D O 1
ATOM 2699 N N . VAL D 1 32 ? 14.045 27.579 53.958 1.00 60.47 32 VAL D N 1
ATOM 2700 C CA . VAL D 1 32 ? 12.868 26.682 53.960 1.00 61.74 32 VAL D CA 1
ATOM 2701 C C . VAL D 1 32 ? 13.098 25.479 54.865 1.00 61.80 32 VAL D C 1
ATOM 2702 O O . VAL D 1 32 ? 14.247 25.067 55.091 1.00 62.17 32 VAL D O 1
ATOM 2706 N N . GLN D 1 33 ? 12.020 24.897 55.354 1.00 62.43 33 GLN D N 1
ATOM 2707 C CA . GLN D 1 33 ? 12.101 23.583 55.951 1.00 63.85 33 GLN D CA 1
ATOM 2708 C C . GLN D 1 33 ? 10.939 22.730 55.362 1.00 62.79 33 GLN D C 1
ATOM 2709 O O . GLN D 1 33 ? 9.872 23.258 55.042 1.00 64.14 33 GLN D O 1
ATOM 2715 N N . PRO D 1 34 ? 11.155 21.434 55.202 1.00 60.58 34 PRO D N 1
ATOM 2716 C CA . PRO D 1 34 ? 10.131 20.570 54.688 1.00 60.61 34 PRO D CA 1
ATOM 2717 C C . PRO D 1 34 ? 8.912 20.615 55.529 1.00 59.89 34 PRO D C 1
ATOM 2718 O O . PRO D 1 34 ? 9.056 20.550 56.693 1.00 62.66 34 PRO D O 1
ATOM 2722 N N . SER D 1 35 ? 7.731 20.639 54.949 1.00 58.98 35 SER D N 1
ATOM 2723 C CA . SER D 1 35 ? 6.488 20.802 55.725 1.00 58.17 35 SER D CA 1
ATOM 2724 C C . SER D 1 35 ? 5.345 20.121 54.945 1.00 58.47 35 SER D C 1
ATOM 2725 O O . SER D 1 35 ? 5.607 19.394 54.027 1.00 58.89 35 SER D O 1
ATOM 2728 N N . GLU D 1 36 ? 4.106 20.359 55.307 1.00 59.28 36 GLU D N 1
ATOM 2729 C CA . GLU D 1 36 ? 2.966 19.817 54.617 1.00 61.86 36 GLU D CA 1
ATOM 2730 C C . GLU D 1 36 ? 1.985 20.913 54.540 1.00 61.78 36 GLU D C 1
ATOM 2731 O O . GLU D 1 36 ? 1.850 21.681 55.476 1.00 62.05 36 GLU D O 1
ATOM 2737 N N . CYS D 1 37 ? 1.169 20.919 53.501 1.00 60.94 37 CYS D N 1
ATOM 2738 C CA . CYS D 1 37 ? -0.049 21.689 53.591 1.00 57.69 37 CYS D CA 1
ATOM 2739 C C . CYS D 1 37 ? -1.106 21.016 52.824 1.00 55.63 37 CYS D C 1
ATOM 2740 O O . CYS D 1 37 ? -0.857 20.012 52.212 1.00 56.43 37 CYS D O 1
ATOM 2743 N N . GLY D 1 38 ? -2.279 21.575 52.853 1.00 54.73 38 GLY D N 1
ATOM 2744 C CA . GLY D 1 38 ? -3.433 21.044 52.191 1.00 56.04 38 GLY D CA 1
ATOM 2745 C C . GLY D 1 38 ? -3.272 21.198 50.722 1.00 57.38 38 GLY D C 1
ATOM 2746 O O . GLY D 1 38 ? -2.617 22.087 50.271 1.00 59.28 38 GLY D O 1
ATOM 2747 N N . ASP D 1 39 ? -3.816 20.285 49.963 1.00 57.78 39 ASP D N 1
ATOM 2748 C CA . ASP D 1 39 ? -3.623 20.266 48.553 1.00 58.53 39 ASP D CA 1
ATOM 2749 C C . ASP D 1 39 ? -4.877 19.658 47.824 1.00 58.44 39 ASP D C 1
ATOM 2750 O O . ASP D 1 39 ? -5.602 18.848 48.369 1.00 59.00 39 ASP D O 1
ATOM 2755 N N . TRP D 1 40 ? -5.217 20.066 46.629 1.00 59.52 40 TRP D N 1
ATOM 2756 C CA . TRP D 1 40 ? -6.305 19.390 45.974 1.00 60.66 40 TRP D CA 1
ATOM 2757 C C . TRP D 1 40 ? -5.690 18.261 45.134 1.00 63.86 40 TRP D C 1
ATOM 2758 O O . TRP D 1 40 ? -4.665 18.498 44.388 1.00 65.75 40 TRP D O 1
ATOM 2769 N N . ARG D 1 41 ? -6.188 17.026 45.341 1.00 64.01 41 ARG D N 1
ATOM 2770 C CA . ARG D 1 41 ? -5.673 15.920 44.571 1.00 64.60 41 ARG D CA 1
ATOM 2771 C C . ARG D 1 41 ? -6.485 15.942 43.299 1.00 64.54 41 ARG D C 1
ATOM 2772 O O . ARG D 1 41 ? -7.706 15.953 43.372 1.00 64.06 41 ARG D O 1
ATOM 2780 N N . TYR D 1 42 ? -5.821 15.963 42.146 1.00 64.17 42 TYR D N 1
ATOM 2781 C CA . TYR D 1 42 ? -6.568 15.850 40.853 1.00 67.08 42 TYR D CA 1
ATOM 2782 C C . TYR D 1 42 ? -6.890 14.413 40.471 1.00 68.53 42 TYR D C 1
ATOM 2783 O O . TYR D 1 42 ? -5.946 13.638 40.268 1.00 70.00 42 TYR D O 1
ATOM 2792 N N . ASP D 1 43 ? -8.171 14.046 40.406 1.00 68.50 43 ASP D N 1
ATOM 2793 C CA . ASP D 1 43 ? -8.583 12.700 39.992 1.00 68.36 43 ASP D CA 1
ATOM 2794 C C . ASP D 1 43 ? -8.806 12.783 38.481 1.00 67.23 43 ASP D C 1
ATOM 2795 O O . ASP D 1 43 ? -9.822 13.359 38.043 1.00 67.07 43 ASP D O 1
ATOM 2800 N N . LEU D 1 44 ? -7.929 12.189 37.683 1.00 65.17 44 LEU D N 1
ATOM 2801 C CA . LEU D 1 44 ? -8.190 12.057 36.262 1.00 63.03 44 LEU D CA 1
ATOM 2802 C C . LEU D 1 44 ? -8.885 10.725 36.026 1.00 62.05 44 LEU D C 1
ATOM 2803 O O . LEU D 1 44 ? -8.551 9.742 36.635 1.00 60.23 44 LEU D O 1
ATOM 2808 N N . ALA D 1 45 ? -9.861 10.684 35.122 1.00 61.32 45 ALA D N 1
ATOM 2809 C CA . ALA D 1 45 ? -10.502 9.445 34.692 1.00 59.71 45 ALA D CA 1
ATOM 2810 C C . ALA D 1 45 ? -10.757 9.649 33.217 1.00 59.63 45 ALA D C 1
ATOM 2811 O O . ALA D 1 45 ? -10.788 10.791 32.799 1.00 60.66 45 ALA D O 1
ATOM 2813 N N . LEU D 1 46 ? -10.957 8.568 32.463 1.00 57.95 46 LEU D N 1
ATOM 2814 C CA . LEU D 1 46 ? -11.470 8.607 31.105 1.00 57.74 46 LEU D CA 1
ATOM 2815 C C . LEU D 1 46 ? -12.838 8.044 31.207 1.00 57.58 46 LEU D C 1
ATOM 2816 O O . LEU D 1 46 ? -12.975 7.006 31.820 1.00 58.17 46 LEU D O 1
ATOM 2821 N N . VAL D 1 47 ? -13.840 8.664 30.603 1.00 56.35 47 VAL D N 1
ATOM 2822 C CA . VAL D 1 47 ? -15.202 8.250 30.868 1.00 56.74 47 VAL D CA 1
ATOM 2823 C C . VAL D 1 47 ? -15.987 8.383 29.596 1.00 58.13 47 VAL D C 1
ATOM 2824 O O . VAL D 1 47 ? -15.509 8.970 28.645 1.00 58.46 47 VAL D O 1
ATOM 2828 N N . ALA D 1 48 ? -17.187 7.846 29.543 1.00 59.45 48 ALA D N 1
ATOM 2829 C CA . ALA D 1 48 ? -17.814 7.727 28.224 1.00 61.52 48 ALA D CA 1
ATOM 2830 C C . ALA D 1 48 ? -18.400 9.076 27.953 1.00 62.95 48 ALA D C 1
ATOM 2831 O O . ALA D 1 48 ? -18.144 9.690 26.907 1.00 63.48 48 ALA D O 1
ATOM 2833 N N . GLU D 1 49 ? -19.200 9.495 28.925 1.00 64.09 49 GLU D N 1
ATOM 2834 C CA . GLU D 1 49 ? -19.927 10.727 28.893 1.00 65.89 49 GLU D CA 1
ATOM 2835 C C . GLU D 1 49 ? -19.449 11.442 30.147 1.00 64.44 49 GLU D C 1
ATOM 2836 O O . GLU D 1 49 ? -18.946 10.758 31.039 1.00 65.45 49 GLU D O 1
ATOM 2842 N N . PRO D 1 50 ? -19.536 12.800 30.192 1.00 63.40 50 PRO D N 1
ATOM 2843 C CA . PRO D 1 50 ? -19.471 13.686 31.372 1.00 62.85 50 PRO D CA 1
ATOM 2844 C C . PRO D 1 50 ? -20.751 13.615 32.183 1.00 61.86 50 PRO D C 1
ATOM 2845 O O . PRO D 1 50 ? -21.756 13.094 31.666 1.00 61.44 50 PRO D O 1
ATOM 2849 N N . LYS D 1 51 ? -20.712 14.128 33.413 1.00 60.55 51 LYS D N 1
ATOM 2850 C CA . LYS D 1 51 ? -21.915 14.310 34.205 1.00 61.48 51 LYS D CA 1
ATOM 2851 C C . LYS D 1 51 ? -22.679 15.510 33.610 1.00 61.08 51 LYS D C 1
ATOM 2852 O O . LYS D 1 51 ? -22.088 16.464 33.063 1.00 60.37 51 LYS D O 1
ATOM 2858 N N . PRO D 1 52 ? -24.006 15.474 33.682 1.00 60.87 52 PRO D N 1
ATOM 2859 C CA . PRO D 1 52 ? -24.639 16.550 32.934 1.00 61.69 52 PRO D CA 1
ATOM 2860 C C . PRO D 1 52 ? -24.330 17.966 33.511 1.00 62.37 52 PRO D C 1
ATOM 2861 O O . PRO D 1 52 ? -24.548 18.973 32.837 1.00 62.97 52 PRO D O 1
ATOM 2865 N N . THR D 1 53 ? -23.847 18.040 34.741 1.00 62.33 53 THR D N 1
ATOM 2866 C CA . THR D 1 53 ? -23.527 19.310 35.358 1.00 62.02 53 THR D CA 1
ATOM 2867 C C . THR D 1 53 ? -22.114 19.815 35.084 1.00 62.20 53 THR D C 1
ATOM 2868 O O . THR D 1 53 ? -21.771 20.894 35.515 1.00 61.36 53 THR D O 1
ATOM 2872 N N . ASP D 1 54 ? -21.256 19.030 34.437 1.00 62.44 54 ASP D N 1
ATOM 2873 C CA . ASP D 1 54 ? -19.877 19.478 34.295 1.00 61.74 54 ASP D CA 1
ATOM 2874 C C . ASP D 1 54 ? -19.720 20.547 33.254 1.00 62.23 54 ASP D C 1
ATOM 2875 O O . ASP D 1 54 ? -20.551 20.761 32.382 1.00 61.87 54 ASP D O 1
ATOM 2880 N N . LEU D 1 55 ? -18.570 21.161 33.347 1.00 62.87 55 LEU D N 1
ATOM 2881 C CA . LEU D 1 55 ? -18.116 22.177 32.472 1.00 63.78 55 LEU D CA 1
ATOM 2882 C C . LEU D 1 55 ? -17.266 21.479 31.447 1.00 63.71 55 LEU D C 1
ATOM 2883 O O . LEU D 1 55 ? -16.293 20.809 31.820 1.00 64.67 55 LEU D O 1
ATOM 2888 N N . LEU D 1 56 ? -17.584 21.647 30.176 1.00 63.36 56 LEU D N 1
ATOM 2889 C CA . LEU D 1 56 ? -16.809 21.069 29.067 1.00 64.19 56 LEU D CA 1
ATOM 2890 C C . LEU D 1 56 ? -15.772 22.014 28.452 1.00 64.20 56 LEU D C 1
ATOM 2891 O O . LEU D 1 56 ? -16.059 23.177 28.204 1.00 64.44 56 LEU D O 1
ATOM 2896 N N . THR D 1 57 ? -14.563 21.537 28.231 1.00 65.08 57 THR D N 1
ATOM 2897 C CA . THR D 1 57 ? -13.524 22.373 27.619 1.00 68.29 57 THR D CA 1
ATOM 2898 C C . THR D 1 57 ? -12.724 21.500 26.735 1.00 69.97 57 THR D C 1
ATOM 2899 O O . THR D 1 57 ? -13.172 20.393 26.343 1.00 71.60 57 THR D O 1
ATOM 2903 N N . GLN D 1 58 ? -11.521 21.969 26.427 1.00 71.27 58 GLN D N 1
ATOM 2904 C CA . GLN D 1 58 ? -10.751 21.336 25.377 1.00 71.97 58 GLN D CA 1
ATOM 2905 C C . GLN D 1 58 ? -9.301 21.741 25.384 1.00 72.03 58 GLN D C 1
ATOM 2906 O O . GLN D 1 58 ? -8.926 22.924 25.529 1.00 72.47 58 GLN D O 1
ATOM 2912 N N . SER D 1 59 ? -8.480 20.729 25.206 1.00 72.35 59 SER D N 1
ATOM 2913 C CA . SER D 1 59 ? -7.087 20.958 24.957 1.00 72.67 59 SER D CA 1
ATOM 2914 C C . SER D 1 59 ? -6.679 20.020 23.874 1.00 72.70 59 SER D C 1
ATOM 2915 O O . SER D 1 59 ? -6.756 18.789 24.000 1.00 72.17 59 SER D O 1
ATOM 2918 N N . GLN D 1 60 ? -6.321 20.641 22.764 1.00 73.15 60 GLN D N 1
ATOM 2919 C CA . GLN D 1 60 ? -5.771 19.928 21.656 1.00 73.58 60 GLN D CA 1
ATOM 2920 C C . GLN D 1 60 ? -6.604 18.709 21.333 1.00 72.55 60 GLN D C 1
ATOM 2921 O O . GLN D 1 60 ? -6.104 17.583 21.215 1.00 72.36 60 GLN D O 1
ATOM 2927 N N . GLY D 1 61 ? -7.898 18.946 21.210 1.00 71.77 61 GLY D N 1
ATOM 2928 C CA . GLY D 1 61 ? -8.743 17.966 20.574 1.00 70.87 61 GLY D CA 1
ATOM 2929 C C . GLY D 1 61 ? -9.147 16.842 21.496 1.00 69.88 61 GLY D C 1
ATOM 2930 O O . GLY D 1 61 ? -9.778 15.881 21.014 1.00 70.75 61 GLY D O 1
ATOM 2931 N N . TRP D 1 62 ? -8.761 16.957 22.781 1.00 67.71 62 TRP D N 1
ATOM 2932 C CA . TRP D 1 62 ? -9.291 16.144 23.883 1.00 65.67 62 TRP D CA 1
ATOM 2933 C C . TRP D 1 62 ? -10.449 16.844 24.474 1.00 63.44 62 TRP D C 1
ATOM 2934 O O . TRP D 1 62 ? -10.340 18.013 24.841 1.00 62.60 62 TRP D O 1
ATOM 2945 N N . THR D 1 63 ? -11.554 16.130 24.583 1.00 61.19 63 THR D N 1
ATOM 2946 C CA . THR D 1 63 ? -12.598 16.593 25.476 1.00 60.83 63 THR D CA 1
ATOM 2947 C C . THR D 1 63 ? -12.215 16.420 26.990 1.00 61.39 63 THR D C 1
ATOM 2948 O O . THR D 1 63 ? -11.721 15.383 27.437 1.00 59.65 63 THR D O 1
ATOM 2952 N N . ILE D 1 64 ? -12.458 17.466 27.764 1.00 62.40 64 ILE D N 1
ATOM 2953 C CA . ILE D 1 64 ? -12.146 17.512 29.194 1.00 63.14 64 ILE D CA 1
ATOM 2954 C C . ILE D 1 64 ? -13.418 17.901 29.961 1.00 64.31 64 ILE D C 1
ATOM 2955 O O . ILE D 1 64 ? -13.972 19.013 29.748 1.00 65.09 64 ILE D O 1
ATOM 2960 N N . ALA D 1 65 ? -13.954 17.001 30.776 1.00 63.65 65 ALA D N 1
ATOM 2961 C CA . ALA D 1 65 ? -15.089 17.443 31.529 1.00 63.73 65 ALA D CA 1
ATOM 2962 C C . ALA D 1 65 ? -14.567 17.819 32.923 1.00 64.16 65 ALA D C 1
ATOM 2963 O O . ALA D 1 65 ? -13.721 17.146 33.482 1.00 64.33 65 ALA D O 1
ATOM 2965 N N . ILE D 1 66 ? -15.032 18.943 33.448 1.00 64.96 66 ILE D N 1
ATOM 2966 C CA . ILE D 1 66 ? -14.665 19.356 34.778 1.00 65.90 66 ILE D CA 1
ATOM 2967 C C . ILE D 1 66 ? -15.865 19.316 35.701 1.00 65.79 66 ILE D C 1
ATOM 2968 O O . ILE D 1 66 ? -16.938 19.768 35.339 1.00 66.29 66 ILE D O 1
ATOM 2973 N N . ALA D 1 67 ? -15.682 18.774 36.899 1.00 65.98 67 ALA D N 1
ATOM 2974 C CA . ALA D 1 67 ? -16.754 18.793 37.905 1.00 66.31 67 ALA D CA 1
ATOM 2975 C C . ALA D 1 67 ? -17.200 20.247 38.108 1.00 66.17 67 ALA D C 1
ATOM 2976 O O . ALA D 1 67 ? -16.340 21.118 38.233 1.00 66.65 67 ALA D O 1
ATOM 2978 N N . ALA D 1 68 ? -18.492 20.549 38.136 1.00 66.49 68 ALA D N 1
ATOM 2979 C CA . ALA D 1 68 ? -18.900 21.978 38.337 1.00 68.03 68 ALA D CA 1
ATOM 2980 C C . ALA D 1 68 ? -18.074 22.847 39.405 1.00 69.78 68 ALA D C 1
ATOM 2981 O O . ALA D 1 68 ? -17.615 23.940 39.102 1.00 71.60 68 ALA D O 1
ATOM 2983 N N . GLU D 1 69 ? -17.897 22.344 40.620 1.00 70.37 69 GLU D N 1
ATOM 2984 C CA . GLU D 1 69 ? -17.229 23.023 41.738 1.00 72.46 69 GLU D CA 1
ATOM 2985 C C . GLU D 1 69 ? -15.742 23.166 41.564 1.00 72.47 69 GLU D C 1
ATOM 2986 O O . GLU D 1 69 ? -15.087 24.025 42.189 1.00 73.47 69 GLU D O 1
ATOM 2992 N N . ALA D 1 70 ? -15.180 22.252 40.795 1.00 71.45 70 ALA D N 1
ATOM 2993 C CA . ALA D 1 70 ? -13.759 22.193 40.649 1.00 69.27 70 ALA D CA 1
ATOM 2994 C C . ALA D 1 70 ? -13.298 23.343 39.721 1.00 69.22 70 ALA D C 1
ATOM 2995 O O . ALA D 1 70 ? -12.087 23.594 39.592 1.00 69.44 70 ALA D O 1
ATOM 2997 N N . ALA D 1 71 ? -14.257 24.044 39.104 1.00 66.77 71 ALA D N 1
ATOM 2998 C CA . ALA D 1 71 ? -13.938 24.865 37.976 1.00 67.95 71 ALA D CA 1
ATOM 2999 C C . ALA D 1 71 ? -13.060 26.045 38.319 1.00 69.07 71 ALA D C 1
ATOM 3000 O O . ALA D 1 71 ? -12.019 26.263 37.684 1.00 69.49 71 ALA D O 1
ATOM 3002 N N . GLU D 1 72 ? -13.485 26.805 39.321 1.00 69.86 72 GLU D N 1
ATOM 3003 C CA . GLU D 1 72 ? -12.681 27.883 39.820 1.00 70.79 72 GLU D CA 1
ATOM 3004 C C . GLU D 1 72 ? -11.247 27.448 40.116 1.00 70.83 72 GLU D C 1
ATOM 3005 O O . GLU D 1 72 ? -10.292 28.090 39.663 1.00 71.00 72 GLU D O 1
ATOM 3011 N N . LEU D 1 73 ? -11.101 26.359 40.870 1.00 69.56 73 LEU D N 1
ATOM 3012 C CA . LEU D 1 73 ? -9.799 25.835 41.168 1.00 68.80 73 LEU D CA 1
ATOM 3013 C C . LEU D 1 73 ? -8.999 25.234 40.081 1.00 68.81 73 LEU D C 1
ATOM 3014 O O . LEU D 1 73 ? -7.805 24.934 40.347 1.00 70.33 73 LEU D O 1
ATOM 3019 N N . LEU D 1 74 ? -9.644 24.841 38.982 1.00 67.52 74 LEU D N 1
ATOM 3020 C CA . LEU D 1 74 ? -8.935 24.111 37.926 1.00 66.28 74 LEU D CA 1
ATOM 3021 C C . LEU D 1 74 ? -8.543 25.023 36.822 1.00 65.35 74 LEU D C 1
ATOM 3022 O O . LEU D 1 74 ? -7.591 24.756 36.120 1.00 63.74 74 LEU D O 1
ATOM 3027 N N . ARG D 1 75 ? -9.285 26.115 36.688 1.00 65.65 75 ARG D N 1
ATOM 3028 C CA . ARG D 1 75 ? -8.891 27.205 35.816 1.00 67.34 75 ARG D CA 1
ATOM 3029 C C . ARG D 1 75 ? -7.351 27.353 35.747 1.00 67.75 75 ARG D C 1
ATOM 3030 O O . ARG D 1 75 ? -6.721 27.446 36.779 1.00 68.26 75 ARG D O 1
ATOM 3038 N N . GLY D 1 76 ? -6.746 27.331 34.552 1.00 68.63 76 GLY D N 1
ATOM 3039 C CA . GLY D 1 76 ? -5.284 27.491 34.419 1.00 69.69 76 GLY D CA 1
ATOM 3040 C C . GLY D 1 76 ? -4.398 26.308 34.850 1.00 71.53 76 GLY D C 1
ATOM 3041 O O . GLY D 1 76 ? -3.161 26.411 34.760 1.00 73.56 76 GLY D O 1
ATOM 3042 N N . LEU D 1 77 ? -4.994 25.215 35.359 1.00 70.32 77 LEU D N 1
ATOM 3043 C CA . LEU D 1 77 ? -4.292 23.979 35.552 1.00 68.97 77 LEU D CA 1
ATOM 3044 C C . LEU D 1 77 ? -3.666 23.579 34.247 1.00 69.21 77 LEU D C 1
ATOM 3045 O O . LEU D 1 77 ? -4.301 23.598 33.196 1.00 69.11 77 LEU D O 1
ATOM 3050 N N . ARG D 1 78 ? -2.381 23.256 34.315 1.00 69.69 78 ARG D N 1
ATOM 3051 C CA . ARG D 1 78 ? -1.624 22.771 33.152 1.00 69.73 78 ARG D CA 1
ATOM 3052 C C . ARG D 1 78 ? -1.245 21.328 33.521 1.00 68.17 78 ARG D C 1
ATOM 3053 O O . ARG D 1 78 ? -0.735 21.102 34.605 1.00 70.00 78 ARG D O 1
ATOM 3061 N N . VAL D 1 79 ? -1.491 20.354 32.662 1.00 65.46 79 VAL D N 1
ATOM 3062 C CA . VAL D 1 79 ? -1.091 19.001 32.955 1.00 62.81 79 VAL D CA 1
ATOM 3063 C C . VAL D 1 79 ? 0.030 18.516 32.007 1.00 63.94 79 VAL D C 1
ATOM 3064 O O . VAL D 1 79 ? -0.135 18.338 30.762 1.00 65.06 79 VAL D O 1
ATOM 3068 N N . ASP D 1 80 ? 1.200 18.325 32.565 1.00 63.22 80 ASP D N 1
ATOM 3069 C CA . ASP D 1 80 ? 2.248 17.812 31.746 1.00 63.59 80 ASP D CA 1
ATOM 3070 C C . ASP D 1 80 ? 2.435 16.360 32.123 1.00 64.74 80 ASP D C 1
ATOM 3071 O O . ASP D 1 80 ? 1.802 15.862 33.121 1.00 64.60 80 ASP D O 1
ATOM 3076 N N . TYR D 1 81 ? 3.331 15.712 31.381 1.00 63.69 81 TYR D N 1
ATOM 3077 C CA . TYR D 1 81 ? 3.692 14.375 31.641 1.00 64.59 81 TYR D CA 1
ATOM 3078 C C . TYR D 1 81 ? 5.148 14.103 31.416 1.00 65.04 81 TYR D C 1
ATOM 3079 O O . TYR D 1 81 ? 5.643 14.404 30.393 1.00 65.03 81 TYR D O 1
ATOM 3088 N N . ILE D 1 82 ? 5.838 13.455 32.338 1.00 66.43 82 ILE D N 1
ATOM 3089 C CA . ILE D 1 82 ? 7.264 13.238 32.130 1.00 66.49 82 ILE D CA 1
ATOM 3090 C C . ILE D 1 82 ? 7.751 11.869 32.547 1.00 67.19 82 ILE D C 1
ATOM 3091 O O . ILE D 1 82 ? 7.343 11.317 33.581 1.00 67.84 82 ILE D O 1
ATOM 3096 N N . GLU D 1 83 ? 8.682 11.354 31.760 1.00 67.41 83 GLU D N 1
ATOM 3097 C CA . GLU D 1 83 ? 9.382 10.158 32.105 1.00 68.03 83 GLU D CA 1
ATOM 3098 C C . GLU D 1 83 ? 10.791 10.472 32.619 1.00 67.38 83 GLU D C 1
ATOM 3099 O O . GLU D 1 83 ? 11.633 10.947 31.881 1.00 67.84 83 GLU D O 1
ATOM 3105 N N . ASP D 1 84 ? 11.070 10.179 33.869 1.00 66.08 84 ASP D N 1
ATOM 3106 C CA . ASP D 1 84 ? 12.394 10.349 34.306 1.00 65.18 84 ASP D CA 1
ATOM 3107 C C . ASP D 1 84 ? 12.902 8.998 34.719 1.00 64.33 84 ASP D C 1
ATOM 3108 O O . ASP D 1 84 ? 12.416 7.963 34.262 1.00 63.54 84 ASP D O 1
ATOM 3113 N N . LEU D 1 85 ? 13.910 9.000 35.573 1.00 63.42 85 LEU D N 1
ATOM 3114 C CA . LEU D 1 85 ? 14.514 7.773 35.939 1.00 63.20 85 LEU D CA 1
ATOM 3115 C C . LEU D 1 85 ? 13.548 6.995 36.795 1.00 64.00 85 LEU D C 1
ATOM 3116 O O . LEU D 1 85 ? 13.626 5.781 36.901 1.00 64.46 85 LEU D O 1
ATOM 3121 N N . MET D 1 86 ? 12.634 7.693 37.429 1.00 64.22 86 MET D N 1
ATOM 3122 C CA . MET D 1 86 ? 11.629 7.037 38.173 1.00 65.15 86 MET D CA 1
ATOM 3123 C C . MET D 1 86 ? 10.502 6.528 37.298 1.00 64.84 86 MET D C 1
ATOM 3124 O O . MET D 1 86 ? 9.607 5.879 37.776 1.00 64.54 86 MET D O 1
ATOM 3129 N N . GLY D 1 87 ? 10.525 6.840 36.015 1.00 65.51 87 GLY D N 1
ATOM 3130 C CA . GLY D 1 87 ? 9.439 6.446 35.129 1.00 65.02 87 GLY D CA 1
ATOM 3131 C C . GLY D 1 87 ? 8.508 7.573 34.841 1.00 64.65 87 GLY D C 1
ATOM 3132 O O . GLY D 1 87 ? 8.787 8.709 35.170 1.00 66.02 87 GLY D O 1
ATOM 3133 N N . GLY D 1 88 ? 7.382 7.261 34.235 1.00 64.22 88 GLY D N 1
ATOM 3134 C CA . GLY D 1 88 ? 6.424 8.265 33.876 1.00 63.27 88 GLY D CA 1
ATOM 3135 C C . GLY D 1 88 ? 5.423 8.611 34.955 1.00 64.03 88 GLY D C 1
ATOM 3136 O O . GLY D 1 88 ? 5.005 7.766 35.774 1.00 64.55 88 GLY D O 1
ATOM 3137 N N . ALA D 1 89 ? 5.024 9.876 34.942 1.00 63.89 89 ALA D N 1
ATOM 3138 C CA . ALA D 1 89 ? 3.885 10.379 35.691 1.00 62.16 89 ALA D CA 1
ATOM 3139 C C . ALA D 1 89 ? 3.598 11.786 35.211 1.00 61.26 89 ALA D C 1
ATOM 3140 O O . ALA D 1 89 ? 4.511 12.527 34.760 1.00 60.21 89 ALA D O 1
ATOM 3142 N N . PHE D 1 90 ? 2.326 12.107 35.317 1.00 60.00 90 PHE D N 1
ATOM 3143 C CA . PHE D 1 90 ? 1.809 13.402 35.059 1.00 60.78 90 PHE D CA 1
ATOM 3144 C C . PHE D 1 90 ? 2.409 14.359 36.022 1.00 61.62 90 PHE D C 1
ATOM 3145 O O . PHE D 1 90 ? 2.690 14.016 37.104 1.00 63.47 90 PHE D O 1
ATOM 3153 N N . ARG D 1 91 ? 2.684 15.562 35.574 1.00 64.03 91 ARG D N 1
ATOM 3154 C CA . ARG D 1 91 ? 3.058 16.672 36.437 1.00 64.71 91 ARG D CA 1
ATOM 3155 C C . ARG D 1 91 ? 1.905 17.692 36.359 1.00 64.97 91 ARG D C 1
ATOM 3156 O O . ARG D 1 91 ? 1.533 18.084 35.212 1.00 66.06 91 ARG D O 1
ATOM 3164 N N . PHE D 1 92 ? 1.378 18.125 37.501 1.00 63.71 92 PHE D N 1
ATOM 3165 C CA . PHE D 1 92 ? 0.331 19.130 37.571 1.00 65.92 92 PHE D CA 1
ATOM 3166 C C . PHE D 1 92 ? 0.881 20.471 38.095 1.00 68.45 92 PHE D C 1
ATOM 3167 O O . PHE D 1 92 ? 1.512 20.551 39.155 1.00 70.72 92 PHE D O 1
ATOM 3175 N N . HIS D 1 93 ? 0.612 21.543 37.399 1.00 70.73 93 HIS D N 1
ATOM 3176 C CA . HIS D 1 93 ? 1.096 22.893 37.782 1.00 73.14 93 HIS D CA 1
ATOM 3177 C C . HIS D 1 93 ? -0.097 23.805 37.740 1.00 72.55 93 HIS D C 1
ATOM 3178 O O . HIS D 1 93 ? -0.644 24.029 36.674 1.00 73.01 93 HIS D O 1
ATOM 3185 N N . ASN D 1 94 ? -0.524 24.285 38.895 1.00 73.49 94 ASN D N 1
ATOM 3186 C CA . ASN D 1 94 ? -1.754 25.005 39.008 1.00 75.02 94 ASN D CA 1
ATOM 3187 C C . ASN D 1 94 ? -1.389 26.303 39.628 1.00 77.52 94 ASN D C 1
ATOM 3188 O O . ASN D 1 94 ? -1.034 26.345 40.769 1.00 79.23 94 ASN D O 1
ATOM 3193 N N . PRO D 1 95 ? -1.431 27.378 38.872 1.00 80.23 95 PRO D N 1
ATOM 3194 C CA . PRO D 1 95 ? -1.008 28.681 39.398 1.00 81.75 95 PRO D CA 1
ATOM 3195 C C . PRO D 1 95 ? -1.911 29.161 40.519 1.00 83.45 95 PRO D C 1
ATOM 3196 O O . PRO D 1 95 ? -1.415 29.803 41.440 1.00 84.15 95 PRO D O 1
ATOM 3200 N N . ASN D 1 96 ? -3.211 28.864 40.438 1.00 85.06 96 ASN D N 1
ATOM 3201 C CA . ASN D 1 96 ? -4.195 29.245 41.464 1.00 86.45 96 ASN D CA 1
ATOM 3202 C C . ASN D 1 96 ? -3.822 28.796 42.855 1.00 86.37 96 ASN D C 1
ATOM 3203 O O . ASN D 1 96 ? -3.665 29.588 43.795 1.00 86.83 96 ASN D O 1
ATOM 3208 N N . ALA D 1 97 ? -3.703 27.489 42.940 1.00 86.23 97 ALA D N 1
ATOM 3209 C CA . ALA D 1 97 ? -3.323 26.748 44.121 1.00 87.32 97 ALA D CA 1
ATOM 3210 C C . ALA D 1 97 ? -1.804 26.783 44.533 1.00 87.54 97 ALA D C 1
ATOM 3211 O O . ALA D 1 97 ? -1.319 25.905 45.278 1.00 87.33 97 ALA D O 1
ATOM 3213 N N . SER D 1 98 ? -1.030 27.756 44.036 1.00 87.25 98 SER D N 1
ATOM 3214 C CA . SER D 1 98 ? 0.355 27.872 44.507 1.00 86.18 98 SER D CA 1
ATOM 3215 C C . SER D 1 98 ? 0.436 28.954 45.550 1.00 85.21 98 SER D C 1
ATOM 3216 O O . SER D 1 98 ? 1.204 29.940 45.324 1.00 84.33 98 SER D O 1
ATOM 3219 N N . GLN D 1 99 ? -0.342 28.763 46.649 1.00 82.12 99 GLN D N 1
ATOM 3220 C CA . GLN D 1 99 ? -0.792 29.874 47.507 1.00 79.78 99 GLN D CA 1
ATOM 3221 C C . GLN D 1 99 ? -1.091 29.324 48.872 1.00 77.15 99 GLN D C 1
ATOM 3222 O O . GLN D 1 99 ? -1.928 28.475 49.074 1.00 76.50 99 GLN D O 1
ATOM 3228 N N . THR D 1 100 ? -0.296 29.788 49.791 1.00 74.15 100 THR D N 1
ATOM 3229 C CA . THR D 1 100 ? -0.309 29.296 51.106 1.00 72.37 100 THR D CA 1
ATOM 3230 C C . THR D 1 100 ? -0.474 30.460 52.081 1.00 68.46 100 THR D C 1
ATOM 3231 O O . THR D 1 100 ? 0.140 31.509 51.975 1.00 66.84 100 THR D O 1
ATOM 3235 N N . CYS D 1 101 ? -1.393 30.299 53.008 1.00 66.79 101 CYS D N 1
ATOM 3236 C CA . CYS D 1 101 ? -1.662 31.391 53.934 1.00 63.12 101 CYS D CA 1
ATOM 3237 C C . CYS D 1 101 ? -0.777 31.255 55.241 1.00 60.74 101 CYS D C 1
ATOM 3238 O O . CYS D 1 101 ? -0.582 30.153 55.758 1.00 57.59 101 CYS D O 1
ATOM 3241 N N . GLY D 1 102 ? -0.175 32.351 55.705 1.00 59.11 102 GLY D N 1
ATOM 3242 C CA . GLY D 1 102 ? 0.844 32.272 56.771 1.00 58.87 102 GLY D CA 1
ATOM 3243 C C . GLY D 1 102 ? 0.095 32.240 58.069 1.00 59.43 102 GLY D C 1
ATOM 3244 O O . GLY D 1 102 ? -1.124 32.205 58.089 1.00 60.75 102 GLY D O 1
ATOM 3245 N N . CYS D 1 103 ? 0.801 32.281 59.184 1.00 60.22 103 CYS D N 1
ATOM 3246 C CA . CYS D 1 103 ? 0.173 32.173 60.512 1.00 58.61 103 CYS D CA 1
ATOM 3247 C C . CYS D 1 103 ? -0.456 33.494 60.913 1.00 59.53 103 CYS D C 1
ATOM 3248 O O . CYS D 1 103 ? 0.152 34.560 60.714 1.00 58.08 103 CYS D O 1
ATOM 3251 N N . GLY D 1 104 ? -1.642 33.412 61.526 1.00 59.80 104 GLY D N 1
ATOM 3252 C CA . GLY D 1 104 ? -2.413 34.579 61.948 1.00 58.23 104 GLY D CA 1
ATOM 3253 C C . GLY D 1 104 ? -1.895 35.129 63.271 1.00 58.77 104 GLY D C 1
ATOM 3254 O O . GLY D 1 104 ? -2.398 36.126 63.716 1.00 57.33 104 GLY D O 1
ATOM 3255 N N . MET D 1 105 ? -0.893 34.492 63.901 1.00 57.53 105 MET D N 1
ATOM 3256 C CA . MET D 1 105 ? -0.553 34.849 65.263 1.00 57.23 105 MET D CA 1
ATOM 3257 C C . MET D 1 105 ? 0.707 35.656 65.433 1.00 55.98 105 MET D C 1
ATOM 3258 O O . MET D 1 105 ? 1.626 35.529 64.651 1.00 55.87 105 MET D O 1
ATOM 3263 N N . ALA D 1 106 ? 0.804 36.439 66.519 1.00 53.42 106 ALA D N 1
ATOM 3264 C CA . ALA D 1 106 ? 2.118 36.979 66.819 1.00 50.59 106 ALA D CA 1
ATOM 3265 C C . ALA D 1 106 ? 2.299 37.003 68.282 1.00 49.38 106 ALA D C 1
ATOM 3266 O O . ALA D 1 106 ? 1.330 36.866 69.032 1.00 49.64 106 ALA D O 1
ATOM 3268 N N . PHE D 1 107 ? 3.536 37.120 68.724 1.00 49.86 107 PHE D N 1
ATOM 3269 C CA . PHE D 1 107 ? 3.776 37.401 70.131 1.00 51.64 107 PHE D CA 1
ATOM 3270 C C . PHE D 1 107 ? 3.080 38.712 70.507 1.00 52.81 107 PHE D C 1
ATOM 3271 O O . PHE D 1 107 ? 3.034 39.634 69.698 1.00 54.85 107 PHE D O 1
ATOM 3279 N N . ARG D 1 108 ? 2.510 38.822 71.690 1.00 55.12 108 ARG D N 1
ATOM 3280 C CA . ARG D 1 108 ? 1.876 40.075 72.068 1.00 56.90 108 ARG D CA 1
ATOM 3281 C C . ARG D 1 108 ? 2.932 41.107 72.404 1.00 59.18 108 ARG D C 1
ATOM 3282 O O . ARG D 1 108 ? 2.761 42.227 72.016 1.00 58.72 108 ARG D O 1
ATOM 3290 N N . VAL D 1 109 ? 4.012 40.733 73.104 1.00 63.03 109 VAL D N 1
ATOM 3291 C CA . VAL D 1 109 ? 5.221 41.594 73.191 1.00 67.36 109 VAL D CA 1
ATOM 3292 C C . VAL D 1 109 ? 6.347 41.020 72.376 1.00 71.18 109 VAL D C 1
ATOM 3293 O O . VAL D 1 109 ? 6.971 39.996 72.735 1.00 71.40 109 VAL D O 1
ATOM 3297 N N . SER D 1 110 ? 6.619 41.726 71.284 1.00 75.88 110 SER D N 1
ATOM 3298 C CA . SER D 1 110 ? 7.534 41.240 70.270 1.00 78.85 110 SER D CA 1
ATOM 3299 C C . SER D 1 110 ? 8.753 42.190 70.239 1.00 80.82 110 SER D C 1
ATOM 3300 O O . SER D 1 110 ? 9.310 42.551 69.154 1.00 81.77 110 SER D O 1
#

InterPro domains:
  IPR000361 Core domain, A-type assembly protein ATAP [PF01521] (2-104)
  IPR016092 FeS A-type assembly protein ATAP [TIGR00049] (2-108)
  IPR035903 HesB-like domain superfamily [G3DSA:2.60.300.12] (1-112)
  IPR035903 HesB-like domain superfamily [SSF89360] (1-97)
  IPR050322 Iron-sulfur cluster assembly and transfer HesB/IscA [PTHR10072] (2-108)

CATH classification: 2.60.300.12

Radius of gyration: 23.55 Å; Cα contacts (8 Å, |Δi|>4): 990; chains: 4; bounding box: 64×56×55 Å

Organism: Thermosynechococcus vestitus (strain NIES-2133 / IAM M-273 / BP-1) (NCBI:txid197221)

B-factor: mean 69.33, std 10.01, range [46.64, 110.99]

Foldseek 3Di:
DEEEDPQVVVVVVVCCLKEWDWDQDDFAGTFIDIDDDPDADPPFDWDADVNHIYTYDPVCCLVAVPKYWYWDQDPVGIDIAIDGPQFPAAGVVRRHGYGDDD/DDDDDVVNVVVVVVPCQDPHNDPDDDDDDDDDDDDDDDFDDDDDDDDPDEDPAWDWDADPNDIDTDHNVCVVQPVQWDWDWDQDPVGIDIDIGHVSSVDDDDDCVSVDDD/DEAEDVQNVVVQVVCVPPVVPALNALEKEWEWDQDPFAGTFIDIDHHVDDDPPWDWDDDPRHIYTYRVVCCLVAVPKYWYWAQDPVGIGIAIDGPQFPAADPVRRGGHGDD/DDDADPVRVVVQVVVVVLVPDDDDDDDDDDDDDDDDDDDDDDDEDPQWDWDDDPHDIDTHDNVCPVQCVQWDWAWDQDPVGIDIDIDGPNPPDDDDDPDDDPSD

Nearest PDB structures (foldseek):
  1x0g-assembly1_A  TM=1.010E+00  e=1.098E-21  Thermosynechococcus vestitus BP-1
  1x0g-assembly1_C  TM=9.552E-01  e=1.250E-18  Thermosynechococcus vestitus BP-1
  1r94-assembly1_A  TM=8.657E-01  e=4.655E-07  Escherichia coli
  2d2a-assembly2_A  TM=7.928E-01  e=1.703E-07  Escherichia coli
  1s98-assembly1_A  TM=8.417E-01  e=1.054E-06  Escherichia coli